Protein AF-A0A7J3D4X9-F1 (afdb_monomer)

Nearest PDB structures (foldseek):
  3zmr-assembly2_B  TM=7.593E-01  e=2.328E-03  Bacteroides ovatus
  2wim-assembly1_A  TM=5.965E-01  e=9.565E-03  Homo sapiens
  2wim-assembly2_B  TM=5.299E-01  e=3.539E-03  Homo sapiens
  2yd7-assembly2_B  TM=3.431E-01  e=5.379E-02  Homo sapiens
  5k6u-assembly1_A  TM=2.988E-01  e=4.845E-01  Mus musculus

Foldseek 3Di:
DDDDPVVCVVVVHDPVVVVVVLVVCCVPPQQWDDDPHDIDGDPAGALLVQLLVQLVVCLVDDLQVLQVLLQVLQLVFAWDDDPPPDTPAFPQDDSVQEAEDTPPRDPPPQNDLDLGAHEYEYSDADDDPVVVVCNQFHRPPPGGGQQSQHYKYWYFDNPQDVVVLSSLSSSLVSLVVCLVVLCVRDVDDVVSVRSNVVSVVVNVVSSVVSSQSSLQGRFKMWGWADDPNDIDIDIWGFHRDSGDNVRRQVRQCDPVVPRLADAADALVNLQVVCCVPVVDHLQPDDDKDFLLRSSSCQRRPSNHRRYDSVNSVVNLQNCLQLLSKWKQDPNDIWHWDADPVTTTRDDPDGDRRIIIHGLLVSLVVVLVVQVVVADWDDDPQKIKGKWKWWADPNDTDTSLQLVPDPPSSVSSSPTHIYIDMDIDNFFKEKDKVVLEEEEEQQDKDKIKIWIAGRPDFFFKKAKDWPAADKPPRIDGPGDMIMGTRTGDHDAAKDKIKMWIATPVGDIYIGIHIYHYHYQWDKDKALAQDPVCAQKWWFKKFFFALVLLLLVLVLCVVVVFWWWKQKKWKDQDPPDIDIDGTGTSNVSSVVSVVVVVVCVVVVGDDMGIGIMIGTPDTHRDHNVSSVSCRVSRNRIMIIIIDRDD

Mean predicted aligned error: 16.74 Å

Secondary structure (DSSP, 8-state):
----HHHHHHTT--HHHHHHHHHHHHHH-TTEEEETTEEEE-SSPPHHHHHHHHHHHHHHS-THHHHHHHHHHHHHTSSEE-TTS-EE--SS--SSSEEEEETTS-TT------SS-EEEEEE-SS--HHHHHHHHHB-GGG-B-SSTTSEEEEE--TT--HHHHHHHHHHHHHHHHHHHTHHHH--SHHHHHHHHHHHHHHHHHHHHHHHHHHHHH--EEEEEEEETTEEEEEEEE----SSHHHHHHHHHT-GGG--SB-S---HHHHHHHHHHHH---TTT-S--EEHHHHHHHHHH-TTSPB--HHHHHHHHHHHHHTTSEEEEETTEEESB--STT-SB---SS--TTPEEEEHHHHHHHHHHHHHHH-EEEEETTEEEEEEEEEEETTEEEEHHHHTTSTTHHHHHHHSEEEEEEEEESSEEEEEEESSEEEEETTPEEEEEEEEEEESS--SEEEEEESSSEEESSEEESSEEEEEEEEE--S-EEEEEEEEEEETTS-EEEEEEEEEEE-SEEEEEES---GGGTT-EEEEEEESSHHHHHHHHHHHHHTT--EEEEEEEEEETTTEEEEEEEEEHHHHHHHHHHHHHHHHHHT-S-EEEEE-EEEEEEEEP-HHHHHHHGGGTTTEEEEEEEE--

Sequence (644 aa):
MVYEPEAFAAEDLVPLDVKDTLAEMIGRLPHFTSESGRYWFTPYPSVIEYVERNAEGKLHEPRLELYKVITDYAKNILERKERKGIEERGEIFDERNTIVIGYGETLEITIDDEPHPQLVVLVKPEIGEEEVRDIILMRGREGRRTYRNTVVVICPHPQAEFKTLLGFAAKIKSAEEVMESLTEYYSDKDIRNLQEKKLKQYIQDITRLLNEQLLSALTRIAYPAREAGRDEVKWTMTSAASAIIPQVEAGLKNPATGPKLRTEISFRDLTDFLKMNQNWDLIEGTARHTLREILNTFSVVTSAPLTTRYAIEQAIREGLESLDIGIMMDGKLYWKQIGPENGTEIPPKIKDEAEILPYKMAAAELRDSVLKESGIVKVGKEVHEIWYEVEIAGKKVRVEDLVHQKDWEKILKTGIIHKNERIIATGFILALEPSFLIIKVGEKAKVKAIIKPIDSYDSPISMEVEKGTVTPDKGKAPFEMTWNLGTLEGVGEHTFRIKAVGEDGTESTSTLTIRVESLEEEIETEKLDLTHAGSKLSQIIPKNLISMQMATETLSKLNQEAKVPQLIIIFEENITFTCKDIDSKLVGYFAQKLREIEMAIGLKETKLECVVELRQPMTLDSSKITAFTPLSEKAAFKLRVMKK

Solvent-accessible surface area (backbone atoms only — not comparable to full-atom values): 34725 Å² total; per-residue (Å²): 137,79,92,54,70,70,63,29,63,76,69,77,51,54,80,64,54,56,54,52,49,53,55,48,38,52,76,70,37,68,34,40,45,72,59,97,92,42,74,49,78,48,97,58,81,36,67,63,58,58,19,52,55,46,16,57,55,49,72,74,45,86,54,58,64,34,33,48,49,52,34,54,53,52,67,70,36,38,54,37,81,49,98,81,80,58,64,61,69,45,93,75,50,50,83,86,43,43,48,78,46,36,46,90,58,69,81,80,68,68,68,75,80,44,80,54,59,32,40,35,39,43,48,47,81,90,79,55,70,67,61,54,45,42,65,36,43,29,42,72,92,82,39,70,39,71,30,26,32,16,38,33,38,38,25,48,37,96,83,45,64,61,68,59,53,43,52,38,32,25,38,44,54,28,42,53,56,48,60,77,45,41,68,81,79,35,87,50,66,69,61,35,55,52,45,51,53,53,49,53,51,48,45,52,53,47,50,52,52,39,52,54,51,48,40,59,24,49,24,33,35,39,35,46,25,58,53,98,92,40,85,44,74,44,77,45,65,36,62,64,57,91,20,53,42,58,23,50,54,55,32,33,42,34,68,92,78,58,44,43,42,40,71,73,49,51,37,65,57,52,38,54,49,37,32,75,75,69,69,42,43,52,51,86,39,93,61,73,45,33,45,43,59,58,55,47,44,36,15,40,36,25,71,44,45,42,64,46,72,64,24,55,52,49,13,51,48,50,29,25,66,70,47,38,20,17,39,41,43,98,92,42,82,31,29,68,42,77,31,92,84,47,60,53,40,78,70,96,71,86,53,55,81,23,30,40,25,8,26,61,56,37,38,50,54,52,49,54,52,51,58,70,65,34,46,80,45,77,57,91,77,33,36,34,42,32,45,47,32,35,37,48,98,91,43,77,39,45,55,86,52,38,73,78,43,85,66,33,47,58,49,61,69,73,26,42,34,38,81,45,78,45,82,44,72,72,41,56,47,54,46,55,57,62,44,54,46,83,42,49,60,69,41,71,46,69,36,40,35,39,36,42,44,45,84,91,36,80,58,51,32,36,60,48,59,79,66,59,51,55,49,63,44,60,50,49,52,66,46,72,28,42,40,36,54,45,62,50,79,69,70,44,81,45,78,46,51,40,36,40,40,30,80,88,72,47,75,25,70,42,62,39,40,36,39,28,39,66,63,55,42,82,46,78,40,42,64,67,51,80,91,51,52,73,21,25,41,40,36,40,34,31,64,33,54,67,37,38,28,51,51,31,52,43,33,54,76,69,73,50,64,34,34,22,65,43,40,40,37,32,45,65,94,82,46,78,51,76,50,65,70,38,50,32,68,60,50,25,52,49,31,49,54,51,48,56,48,41,65,74,73,63,67,90,47,73,49,49,51,47,46,43,35,40,78,60,63,42,71,29,42,74,66,57,34,59,64,48,42,87,40,42,79,37,25,39,36,33,30,38,34,72,63,129

pLDDT: mean 86.88, std 9.23, range [48.19, 98.19]

Structure (mmCIF, N/CA/C/O backbone):
data_AF-A0A7J3D4X9-F1
#
_entry.id   AF-A0A7J3D4X9-F1
#
loop_
_atom_site.group_PDB
_atom_site.id
_atom_site.type_symbol
_atom_site.label_atom_id
_atom_site.label_alt_id
_atom_site.label_comp_id
_atom_site.label_asym_id
_atom_site.label_entity_id
_atom_site.label_seq_id
_atom_site.pdbx_PDB_ins_code
_atom_site.Cartn_x
_atom_site.Cartn_y
_atom_site.Cartn_z
_atom_site.occupancy
_atom_site.B_iso_or_equiv
_atom_site.auth_seq_id
_atom_site.auth_comp_id
_atom_site.auth_asym_id
_atom_site.auth_atom_id
_atom_site.pdbx_PDB_model_num
ATOM 1 N N . MET A 1 1 ? -49.498 28.031 45.312 1.00 54.00 1 MET A N 1
ATOM 2 C CA . MET A 1 1 ? -48.648 29.105 45.862 1.00 54.00 1 MET A CA 1
ATOM 3 C C . MET A 1 1 ? -49.089 30.415 45.248 1.00 54.00 1 MET A C 1
ATOM 5 O O . MET A 1 1 ? -49.306 30.447 44.042 1.00 54.00 1 MET A O 1
ATOM 9 N N . VAL A 1 2 ? -49.280 31.444 46.067 1.00 54.84 2 VAL A N 1
ATOM 10 C CA . VAL A 1 2 ? -49.484 32.824 45.611 1.00 54.84 2 VAL A CA 1
ATOM 11 C C . VAL A 1 2 ? -48.126 33.513 45.735 1.00 54.84 2 VAL A C 1
ATOM 13 O O . VAL A 1 2 ? -47.439 33.295 46.728 1.00 54.84 2 VAL A O 1
ATOM 16 N N . TYR A 1 3 ? -47.697 34.248 44.708 1.00 66.12 3 TYR A N 1
ATOM 17 C CA . TYR A 1 3 ? -46.450 35.013 44.761 1.00 66.12 3 TYR A CA 1
ATOM 18 C C . TYR A 1 3 ? -46.623 36.184 45.733 1.00 66.12 3 TYR A C 1
ATOM 20 O O . TYR A 1 3 ? -47.504 37.018 45.522 1.00 66.12 3 TYR A O 1
ATOM 28 N N . GLU A 1 4 ? -45.796 36.229 46.777 1.00 79.25 4 GLU A N 1
ATOM 29 C CA . GLU A 1 4 ? -45.767 37.308 47.768 1.00 79.25 4 GLU A CA 1
ATOM 30 C C . GLU A 1 4 ? -44.469 38.117 47.598 1.00 79.25 4 GLU A C 1
ATOM 32 O O . GLU A 1 4 ? -43.407 37.678 48.044 1.00 79.25 4 GLU A O 1
ATOM 37 N N . PRO A 1 5 ? -44.525 39.291 46.937 1.00 75.94 5 PRO A N 1
ATOM 38 C CA . PRO A 1 5 ? -43.333 40.051 46.550 1.00 75.94 5 PRO A CA 1
ATOM 39 C C . PRO A 1 5 ? -42.458 40.477 47.734 1.00 75.94 5 PRO A C 1
ATOM 41 O O . PRO A 1 5 ? -41.239 40.543 47.612 1.00 75.94 5 PRO A O 1
ATOM 44 N N . GLU A 1 6 ? -43.080 40.768 48.876 1.00 79.06 6 GLU A N 1
ATOM 45 C CA . GLU A 1 6 ? -42.397 41.256 50.078 1.00 79.06 6 GLU A CA 1
ATOM 46 C C . GLU A 1 6 ? -41.548 40.160 50.737 1.00 79.06 6 GLU A C 1
ATOM 48 O O . GLU A 1 6 ? -40.439 40.436 51.187 1.00 79.06 6 GLU A O 1
ATOM 53 N N . ALA A 1 7 ? -42.022 38.909 50.721 1.00 77.81 7 ALA A N 1
ATOM 54 C CA . ALA A 1 7 ? -41.278 37.759 51.234 1.00 77.81 7 ALA A CA 1
ATOM 55 C C . ALA A 1 7 ? -40.102 37.382 50.319 1.00 77.81 7 ALA A C 1
ATOM 57 O O . ALA A 1 7 ? -39.016 37.077 50.798 1.00 77.81 7 ALA A O 1
ATOM 58 N N . PHE A 1 8 ? -40.298 37.459 48.999 1.00 83.94 8 PHE A N 1
ATOM 59 C CA . PHE A 1 8 ? -39.244 37.185 48.016 1.00 83.94 8 PHE A CA 1
ATOM 60 C C . PHE A 1 8 ? -38.123 38.225 48.082 1.00 83.94 8 PHE A C 1
ATOM 62 O O . PHE A 1 8 ? -36.952 37.864 48.068 1.00 83.94 8 PHE A O 1
ATOM 69 N N . ALA A 1 9 ? -38.472 39.506 48.231 1.00 79.19 9 ALA A N 1
ATOM 70 C CA . ALA A 1 9 ? -37.492 40.581 48.364 1.00 79.19 9 ALA A CA 1
ATOM 71 C C . ALA A 1 9 ? -36.699 40.524 49.684 1.00 79.19 9 ALA A C 1
ATOM 73 O O . ALA A 1 9 ? -35.540 40.928 49.708 1.00 79.19 9 ALA A O 1
ATOM 74 N N . ALA A 1 10 ? -37.305 40.040 50.775 1.00 85.69 10 ALA A N 1
ATOM 75 C CA . ALA A 1 10 ? -36.630 39.902 52.067 1.00 85.69 10 ALA A CA 1
ATOM 76 C C . ALA A 1 10 ? -35.572 38.782 52.083 1.00 85.69 10 ALA A C 1
ATOM 78 O O . ALA A 1 10 ? -34.590 38.890 52.813 1.00 85.69 10 ALA A O 1
ATOM 79 N N . GLU A 1 11 ? -35.769 37.742 51.270 1.00 82.12 11 GLU A N 1
ATOM 80 C CA . GLU A 1 11 ? -34.908 36.552 51.187 1.00 82.12 11 GLU A CA 1
ATOM 81 C C . GLU A 1 11 ? -34.036 36.528 49.911 1.00 82.12 11 GLU A C 1
ATOM 83 O O . GLU A 1 11 ? -33.392 35.523 49.626 1.00 82.12 11 GLU A O 1
ATOM 88 N N . ASP A 1 12 ? -34.014 37.623 49.138 1.00 84.00 12 ASP A N 1
ATOM 89 C CA . ASP A 1 12 ? -33.293 37.754 47.855 1.00 84.00 12 ASP A CA 1
ATOM 90 C C . ASP A 1 12 ? -33.643 36.654 46.826 1.00 84.00 12 ASP A C 1
ATOM 92 O O . ASP A 1 12 ? -32.801 36.178 46.068 1.00 84.00 12 ASP A O 1
ATOM 96 N N . LEU A 1 13 ? -34.914 36.234 46.808 1.00 81.00 13 LEU A N 1
ATOM 97 C CA . LEU A 1 13 ? -35.440 35.197 45.918 1.00 81.00 13 LEU A CA 1
ATOM 98 C C . LEU A 1 13 ? -36.122 35.811 44.690 1.00 81.00 13 LEU A C 1
ATOM 100 O O . LEU A 1 13 ? -36.861 36.795 44.776 1.00 81.00 13 LEU A O 1
ATOM 104 N N . VAL A 1 14 ? -35.964 35.170 43.534 1.00 83.75 14 VAL A N 1
ATOM 105 C CA . VAL A 1 14 ? -36.648 35.502 42.281 1.00 83.75 14 VAL A CA 1
ATOM 106 C C . VAL A 1 14 ? -37.709 34.453 41.924 1.00 83.75 14 VAL A C 1
ATOM 108 O O . VAL A 1 14 ? -37.609 33.289 42.307 1.00 83.75 14 VAL A O 1
ATOM 111 N N . PRO A 1 15 ? -38.739 34.798 41.125 1.00 79.44 15 PRO A N 1
ATOM 112 C CA . PRO A 1 15 ? -39.741 33.824 40.676 1.00 79.44 15 PRO A CA 1
ATOM 113 C C . PRO A 1 15 ? -39.164 32.589 39.959 1.00 79.44 15 PRO A C 1
ATOM 115 O O . PRO A 1 15 ? -39.810 31.540 39.936 1.00 79.44 15 PRO A O 1
ATOM 118 N N . LEU A 1 16 ? -37.966 32.705 39.370 1.00 83.06 16 LEU A N 1
ATOM 119 C CA . LEU A 1 16 ? -37.256 31.583 38.754 1.00 83.06 16 LEU A CA 1
ATOM 120 C C . LEU A 1 16 ? -36.856 30.524 39.796 1.00 83.06 16 LEU A C 1
ATOM 122 O O . LEU A 1 16 ? -37.010 29.337 39.522 1.00 83.06 16 LEU A O 1
ATOM 126 N N . ASP A 1 17 ? -36.497 30.938 41.013 1.00 80.38 17 ASP A N 1
ATOM 127 C CA . ASP A 1 17 ? -36.097 30.033 42.094 1.00 80.38 17 ASP A CA 1
ATOM 128 C C . ASP A 1 17 ? -37.246 29.112 42.513 1.00 80.38 17 ASP A C 1
ATOM 130 O O . ASP A 1 17 ? -37.020 27.959 42.866 1.00 80.38 17 ASP A O 1
ATOM 134 N N . VAL A 1 18 ? -38.504 29.562 42.405 1.00 79.31 18 VAL A N 1
ATOM 135 C CA . VAL A 1 18 ? -39.684 28.706 42.644 1.00 79.31 18 VAL A CA 1
ATOM 136 C C . VAL A 1 18 ? -39.751 27.588 41.622 1.00 79.31 18 VAL A C 1
ATOM 138 O O . VAL A 1 18 ? -40.051 26.447 41.963 1.00 79.31 18 VAL A O 1
ATOM 141 N N . LYS A 1 19 ? -39.498 27.911 40.354 1.00 77.75 19 LYS A N 1
ATOM 142 C CA . LYS A 1 19 ? -39.539 26.938 39.266 1.00 77.75 19 LYS A CA 1
ATOM 143 C C . LYS A 1 19 ? -38.415 25.917 39.420 1.00 77.75 19 LYS A C 1
ATOM 145 O O . LYS A 1 19 ? -38.678 24.723 39.282 1.00 77.75 19 LYS A O 1
ATOM 150 N N . ASP A 1 20 ? -37.215 26.380 39.747 1.00 80.00 20 ASP A N 1
ATOM 151 C CA . ASP A 1 20 ? -36.046 25.524 39.938 1.00 80.00 20 ASP A CA 1
ATOM 152 C C . ASP A 1 20 ? -36.206 24.647 41.188 1.00 80.00 20 ASP A C 1
ATOM 154 O O . ASP A 1 20 ? -36.013 23.434 41.116 1.00 80.00 20 ASP A O 1
ATOM 158 N N . THR A 1 21 ? -36.714 25.209 42.290 1.00 81.44 21 THR A N 1
ATOM 159 C CA . THR A 1 21 ? -37.038 24.462 43.516 1.00 81.44 21 THR A CA 1
ATOM 160 C C . THR A 1 21 ? -38.127 23.419 43.268 1.00 81.44 21 THR A C 1
ATOM 162 O O . THR A 1 21 ? -37.995 22.278 43.698 1.00 81.44 21 THR A O 1
ATOM 165 N N . LEU A 1 22 ? -39.207 23.758 42.554 1.00 79.44 22 LEU A N 1
ATOM 166 C CA . LEU A 1 22 ? -40.267 22.796 42.226 1.00 79.44 22 LEU A CA 1
ATOM 167 C C . LEU A 1 22 ? -39.752 21.665 41.323 1.00 79.44 22 LEU A C 1
ATOM 169 O O . LEU A 1 22 ? -40.139 20.511 41.518 1.00 79.44 22 LEU A O 1
ATOM 173 N N . ALA A 1 23 ? -38.868 21.974 40.371 1.00 74.06 23 ALA A N 1
ATOM 174 C CA . ALA A 1 23 ? -38.204 20.973 39.540 1.00 74.06 23 ALA A CA 1
ATOM 175 C C . ALA A 1 23 ? -37.286 20.062 40.373 1.00 74.06 23 ALA A C 1
ATOM 177 O O . ALA A 1 23 ? -37.311 18.841 40.211 1.00 74.06 23 ALA A O 1
ATOM 178 N N . GLU A 1 24 ? -36.534 20.634 41.314 1.00 74.12 24 GLU A N 1
ATOM 179 C CA . GLU A 1 24 ? -35.689 19.887 42.243 1.00 74.12 24 GLU A CA 1
ATOM 180 C C . GLU A 1 24 ? -36.520 18.990 43.175 1.00 74.12 24 GLU A C 1
ATOM 182 O O . GLU A 1 24 ? -36.203 17.812 43.356 1.00 74.12 24 GLU A O 1
ATOM 187 N N . MET A 1 25 ? -37.628 19.506 43.714 1.00 75.56 25 MET A N 1
ATOM 188 C CA . MET A 1 25 ? -38.546 18.771 44.586 1.00 75.56 25 MET A CA 1
ATOM 189 C C . MET A 1 25 ? -39.168 17.561 43.881 1.00 75.56 25 MET A C 1
ATOM 191 O O . MET A 1 25 ? -39.282 16.511 44.507 1.00 75.56 25 MET A O 1
ATOM 195 N N . ILE A 1 26 ? -39.528 17.659 42.593 1.00 70.25 26 ILE A N 1
ATOM 196 C CA . ILE A 1 26 ? -40.021 16.506 41.808 1.00 70.25 26 ILE A CA 1
ATOM 197 C C . ILE A 1 26 ? -38.964 15.391 41.738 1.00 70.25 26 ILE A C 1
ATOM 199 O O . ILE A 1 26 ? -39.306 14.206 41.749 1.00 70.25 26 ILE A O 1
ATOM 203 N N . GLY A 1 27 ? -37.684 15.763 41.661 1.00 58.69 27 GLY A N 1
ATOM 204 C CA . GLY A 1 27 ? -36.570 14.818 41.610 1.00 58.69 27 GLY A CA 1
ATOM 205 C C . GLY A 1 27 ? -36.171 14.245 42.973 1.00 58.69 27 GLY A C 1
ATOM 206 O O . GLY A 1 27 ? -35.731 13.099 43.035 1.00 58.69 27 GLY A O 1
ATOM 207 N N . ARG A 1 28 ? -36.313 15.019 44.060 1.00 63.84 28 ARG A N 1
ATOM 208 C CA . ARG A 1 28 ? -35.771 14.674 45.390 1.00 63.84 28 ARG A CA 1
ATOM 209 C C . ARG A 1 28 ? -36.800 14.202 46.417 1.00 63.84 28 ARG A C 1
ATOM 211 O O . ARG A 1 28 ? -36.421 13.480 47.334 1.00 63.84 28 ARG A O 1
ATOM 218 N N . LEU A 1 29 ? -38.070 14.600 46.313 1.00 64.12 29 LEU A N 1
ATOM 219 C CA . LEU A 1 29 ? -39.090 14.261 47.310 1.00 64.12 29 LEU A CA 1
ATOM 220 C C . LEU A 1 29 ? -39.919 13.040 46.865 1.00 64.12 29 LEU A C 1
ATOM 222 O O . LEU A 1 29 ? -40.660 13.139 45.886 1.00 64.12 29 LEU A O 1
ATOM 226 N N . PRO A 1 30 ? -39.886 11.910 47.601 1.00 53.97 30 PRO A N 1
ATOM 227 C CA . PRO A 1 30 ? -40.486 10.643 47.158 1.00 53.97 30 PRO A CA 1
ATOM 228 C C . PRO A 1 30 ? -42.003 10.666 46.947 1.00 53.97 30 PRO A C 1
ATOM 230 O O . PRO A 1 30 ? -42.556 9.854 46.211 1.00 53.97 30 PRO A O 1
ATOM 233 N N . HIS A 1 31 ? -42.681 11.633 47.553 1.00 68.81 31 HIS A N 1
ATOM 234 C CA . HIS A 1 31 ? -44.132 11.761 47.510 1.00 68.81 31 HIS A CA 1
ATOM 235 C C . HIS A 1 31 ? -44.597 12.994 46.745 1.00 68.81 31 HIS A C 1
ATOM 237 O O . HIS A 1 31 ? -45.797 13.180 46.596 1.00 68.81 31 HIS A O 1
ATOM 243 N N . PHE A 1 32 ? -43.685 13.839 46.266 1.00 73.75 32 PHE A N 1
ATOM 244 C CA . PHE A 1 32 ? -44.046 15.047 45.540 1.00 73.75 32 PHE A CA 1
ATOM 245 C C . PHE A 1 32 ? -44.171 14.738 44.051 1.00 73.75 32 PHE A C 1
ATOM 247 O O . PHE A 1 32 ? -43.260 14.189 43.434 1.00 73.75 32 PHE A O 1
ATOM 254 N N . THR A 1 33 ? -45.314 15.069 43.465 1.00 67.31 33 THR A N 1
ATOM 255 C CA . THR A 1 33 ? -45.567 14.842 42.043 1.00 67.31 33 THR A CA 1
ATOM 256 C C . THR A 1 33 ? -46.218 16.054 41.400 1.00 67.31 33 THR A C 1
ATOM 258 O O . THR A 1 33 ? -46.758 16.921 42.091 1.00 67.31 33 THR A O 1
ATOM 261 N N . SER A 1 34 ? -46.156 16.115 40.071 1.00 73.62 34 SER A N 1
ATOM 262 C CA . SER A 1 34 ? -46.749 17.193 39.293 1.00 73.62 34 SER A CA 1
ATOM 263 C C . SER A 1 34 ? -47.424 16.696 38.022 1.00 73.62 34 SER A C 1
ATOM 265 O O . SER A 1 34 ? -46.863 15.862 37.312 1.00 73.62 34 SER A O 1
ATOM 267 N N . GLU A 1 35 ? -48.559 17.291 37.671 1.00 62.41 35 GLU A N 1
ATOM 268 C CA . GLU A 1 35 ? -49.214 17.108 36.376 1.00 62.41 35 GLU A CA 1
ATOM 269 C C . GLU A 1 35 ? -49.944 18.391 35.973 1.00 62.41 35 GLU A C 1
ATOM 271 O O . GLU A 1 35 ? -50.610 19.025 36.794 1.00 62.41 35 GLU A O 1
ATOM 276 N N . SER A 1 36 ? -49.834 18.791 34.702 1.00 65.56 36 SER A N 1
ATOM 277 C CA . SER A 1 36 ? -50.546 19.957 34.146 1.00 65.56 36 SER A CA 1
ATOM 278 C C . SER A 1 36 ? -50.378 21.253 34.965 1.00 65.56 36 SER A C 1
ATOM 280 O O . SER A 1 36 ? -51.320 22.027 35.129 1.00 65.56 36 SER A O 1
ATOM 282 N N . GLY A 1 37 ? -49.182 21.478 35.522 1.00 68.25 37 GLY A N 1
ATOM 283 C CA . GLY A 1 37 ? -48.871 22.654 36.345 1.00 68.25 37 GLY A CA 1
ATOM 284 C C . GLY A 1 37 ? -49.419 22.612 37.778 1.00 68.25 37 GLY A C 1
ATOM 285 O O . GLY A 1 37 ? -49.327 23.611 38.491 1.00 68.25 37 GLY A O 1
ATOM 286 N N . ARG A 1 38 ? -49.982 21.482 38.219 1.00 67.00 38 ARG A N 1
ATOM 287 C CA . ARG A 1 38 ? -50.400 21.244 39.608 1.00 67.00 38 ARG A CA 1
ATOM 288 C C . ARG A 1 38 ? -49.408 20.325 40.296 1.00 67.00 38 ARG A C 1
ATOM 290 O O . ARG A 1 38 ? -48.907 19.403 39.668 1.00 67.00 38 ARG A O 1
ATOM 297 N N . TYR A 1 39 ? -49.181 20.569 41.581 1.00 73.81 39 TYR A N 1
ATOM 298 C CA . TYR A 1 39 ? -48.246 19.822 42.415 1.00 73.81 39 TYR A CA 1
ATOM 299 C C . TYR A 1 39 ? -48.977 19.285 43.642 1.00 73.81 39 TYR A C 1
ATOM 301 O O . TYR A 1 39 ? -49.780 20.010 44.234 1.00 73.81 39 TYR A O 1
ATOM 309 N N . TRP A 1 40 ? -48.720 18.039 44.026 1.00 72.31 40 TRP A N 1
ATOM 310 C CA . TRP A 1 40 ? -49.325 17.441 45.215 1.00 72.31 40 TRP A CA 1
ATOM 311 C C . TRP A 1 40 ? -48.429 16.383 45.848 1.00 72.31 40 TRP A C 1
ATOM 313 O O . TRP A 1 40 ? -47.517 15.851 45.216 1.00 72.31 40 TRP A O 1
ATOM 323 N N . PHE A 1 41 ? -48.718 16.085 47.115 1.00 71.62 41 PHE A N 1
ATOM 324 C CA . PHE A 1 41 ? -48.118 14.971 47.834 1.00 71.62 41 PHE A CA 1
ATOM 325 C C . PHE A 1 41 ? -49.015 13.733 47.728 1.00 71.62 41 PHE A C 1
ATOM 327 O O . PHE A 1 41 ? -50.217 13.814 47.978 1.00 71.62 41 PHE A O 1
ATOM 334 N N . THR A 1 42 ? -48.443 12.593 47.344 1.00 64.38 42 THR A N 1
ATOM 335 C CA . THR A 1 42 ? -49.126 11.295 47.291 1.00 64.38 42 THR A CA 1
ATOM 336 C C . THR A 1 42 ? -48.762 10.442 48.513 1.00 64.38 42 THR A C 1
ATOM 338 O O . THR A 1 42 ? -47.585 10.355 48.848 1.00 64.38 42 THR A O 1
ATOM 341 N N . PRO A 1 43 ? -49.726 9.763 49.166 1.00 62.66 43 PRO A N 1
ATOM 342 C CA . PRO A 1 43 ? -49.433 8.836 50.262 1.00 62.66 43 PRO A CA 1
ATOM 343 C C . PRO A 1 43 ? -48.775 7.531 49.784 1.00 62.66 43 PRO A C 1
ATOM 345 O O . PRO A 1 43 ? -48.334 6.726 50.600 1.00 62.66 43 PRO A O 1
ATOM 348 N N . TYR A 1 44 ? -48.731 7.296 48.470 1.00 65.25 44 TYR A N 1
ATOM 349 C CA . TYR A 1 44 ? -48.128 6.106 47.884 1.00 65.25 44 TYR A CA 1
ATOM 350 C C . TYR A 1 44 ? -46.608 6.284 47.709 1.00 65.25 44 TYR A C 1
ATOM 352 O O . TYR A 1 44 ? -46.188 7.359 47.263 1.00 65.25 44 TYR A O 1
ATOM 360 N N . PRO A 1 45 ? -45.790 5.255 48.015 1.00 67.12 45 PRO A N 1
ATOM 361 C CA . PRO A 1 45 ? -44.355 5.253 47.729 1.00 67.12 45 PRO A CA 1
ATOM 362 C C . PRO A 1 45 ? -44.076 5.470 46.243 1.00 67.12 45 PRO A C 1
ATOM 364 O O . PRO A 1 45 ? -44.867 5.061 45.381 1.00 67.12 45 PRO A O 1
ATOM 367 N N . SER A 1 46 ? -42.955 6.122 45.936 1.00 75.69 46 SER A N 1
ATOM 368 C CA . SER A 1 46 ? -42.536 6.338 44.548 1.00 75.69 46 SER A CA 1
ATOM 369 C C . SER A 1 46 ? -42.223 4.992 43.901 1.00 75.69 46 SER A C 1
ATOM 371 O O . SER A 1 46 ? -41.552 4.162 44.513 1.00 75.69 46 SER A O 1
ATOM 373 N N . VAL A 1 47 ? -42.610 4.789 42.635 1.00 82.06 47 VAL A N 1
ATOM 374 C CA . VAL A 1 47 ? -42.263 3.553 41.907 1.00 82.06 47 VAL A CA 1
ATOM 375 C C . VAL A 1 47 ? -40.748 3.315 41.883 1.00 82.06 47 VAL A C 1
ATOM 377 O O . VAL A 1 47 ? -40.288 2.181 41.943 1.00 82.06 47 VAL A O 1
ATOM 380 N N . ILE A 1 48 ? -39.968 4.401 41.902 1.00 84.88 48 ILE A N 1
ATOM 381 C CA . ILE A 1 48 ? -38.502 4.376 41.937 1.00 84.88 48 ILE A CA 1
ATOM 382 C C . ILE A 1 48 ? -37.971 3.786 43.253 1.00 84.88 48 ILE A C 1
ATOM 384 O O . ILE A 1 48 ? -36.971 3.081 43.229 1.00 84.88 48 ILE A O 1
ATOM 388 N N . GLU A 1 49 ? -38.629 4.004 44.396 1.00 81.88 49 GLU A N 1
ATOM 389 C CA . GLU A 1 49 ? -38.171 3.430 45.674 1.00 81.88 49 GLU A CA 1
ATOM 390 C C . GLU A 1 49 ? -38.273 1.901 45.671 1.00 81.88 49 GLU A C 1
ATOM 392 O O . GLU A 1 49 ? -37.380 1.219 46.175 1.00 81.88 49 GLU A O 1
ATOM 397 N N . TYR A 1 50 ? -39.325 1.352 45.052 1.00 85.62 50 TYR A N 1
ATOM 398 C CA . TYR A 1 50 ? -39.446 -0.093 44.854 1.00 85.62 50 TYR A CA 1
ATOM 399 C C . TYR A 1 50 ? -38.329 -0.629 43.953 1.00 85.62 50 TYR A C 1
ATOM 401 O O . TYR A 1 50 ? -37.742 -1.664 44.267 1.00 85.62 50 TYR A O 1
ATOM 409 N N . VAL A 1 51 ? -37.992 0.096 42.882 1.00 89.94 51 VAL A N 1
ATOM 410 C CA . VAL A 1 51 ? -36.889 -0.262 41.978 1.00 89.94 51 VAL A CA 1
ATOM 411 C C . VAL A 1 51 ? -35.546 -0.263 42.699 1.00 89.94 51 VAL A C 1
ATOM 413 O O . VAL A 1 51 ? -34.823 -1.250 42.604 1.00 89.94 51 VAL A O 1
ATOM 416 N N . GLU A 1 52 ? -35.214 0.804 43.428 1.00 88.25 52 GLU A N 1
ATOM 417 C CA . GLU A 1 52 ? -33.933 0.935 44.136 1.00 88.25 52 GLU A CA 1
ATOM 418 C C . GLU A 1 52 ? -33.773 -0.167 45.193 1.00 88.25 52 GLU A C 1
ATOM 420 O O . GLU A 1 52 ? -32.733 -0.823 45.250 1.00 88.25 52 GLU A O 1
ATOM 425 N N . ARG A 1 53 ? -34.832 -0.461 45.960 1.00 87.19 53 ARG A N 1
ATOM 426 C CA . ARG A 1 53 ? -34.817 -1.548 46.950 1.00 87.19 53 ARG A CA 1
ATOM 427 C C . ARG A 1 53 ? -34.637 -2.922 46.301 1.00 87.19 53 ARG A C 1
ATOM 429 O O . ARG A 1 53 ? -33.861 -3.740 46.791 1.00 87.19 53 ARG A O 1
ATOM 436 N N . ASN A 1 54 ? -35.343 -3.188 45.201 1.00 88.31 54 ASN A N 1
ATOM 437 C CA . ASN A 1 54 ? -35.201 -4.448 44.469 1.00 88.31 54 ASN A CA 1
ATOM 438 C C . ASN A 1 54 ? -33.797 -4.569 43.846 1.00 88.31 54 ASN A C 1
ATOM 440 O O . ASN A 1 54 ? -33.198 -5.643 43.871 1.00 88.31 54 ASN A O 1
ATOM 444 N N . ALA A 1 55 ? -33.247 -3.470 43.320 1.00 90.62 55 ALA A N 1
ATOM 445 C CA . ALA A 1 55 ? -31.907 -3.421 42.740 1.00 90.62 55 ALA A CA 1
ATOM 446 C C . ALA A 1 55 ? -30.814 -3.697 43.780 1.00 90.62 55 ALA A C 1
ATOM 448 O O . ALA A 1 55 ? -29.891 -4.461 43.498 1.00 90.62 55 ALA A O 1
ATOM 449 N N . GLU A 1 56 ? -30.935 -3.139 44.988 1.00 89.88 56 GLU A N 1
ATOM 450 C CA . GLU A 1 56 ? -30.020 -3.432 46.095 1.00 89.88 56 GLU A CA 1
ATOM 451 C C . GLU A 1 56 ? -30.033 -4.928 46.442 1.00 89.88 56 GLU A C 1
ATOM 453 O O . GLU A 1 56 ? -28.972 -5.548 46.529 1.00 89.88 56 GLU A O 1
ATOM 458 N N . GLY A 1 57 ? -31.220 -5.544 46.509 1.00 87.12 57 GLY A N 1
ATOM 459 C CA . GLY A 1 57 ? -31.369 -6.992 46.689 1.00 87.12 57 GLY A CA 1
ATOM 460 C C . GLY A 1 57 ? -30.623 -7.815 45.630 1.00 87.12 57 GLY A C 1
ATOM 461 O O . GLY A 1 57 ? -29.838 -8.699 45.977 1.00 87.12 57 GLY A O 1
ATOM 462 N N . LYS A 1 58 ? -30.772 -7.472 44.342 1.00 88.69 58 LYS A N 1
ATOM 463 C CA . LYS A 1 58 ? -30.106 -8.179 43.227 1.00 88.69 58 LYS A CA 1
ATOM 464 C C . LYS A 1 58 ? -28.577 -8.106 43.271 1.00 88.69 58 LYS A C 1
ATOM 466 O O . LYS A 1 58 ? -27.904 -8.991 42.749 1.00 88.69 58 LYS A O 1
ATOM 471 N N . LEU A 1 59 ? -27.996 -7.083 43.899 1.00 87.50 59 LEU A N 1
ATOM 472 C CA . LEU A 1 59 ? -26.539 -6.974 44.049 1.00 87.50 59 LEU A CA 1
ATOM 473 C C . LEU A 1 59 ? -25.962 -7.957 45.084 1.00 87.50 59 LEU A C 1
ATOM 475 O O . LEU A 1 59 ? -24.744 -8.204 45.074 1.00 87.50 59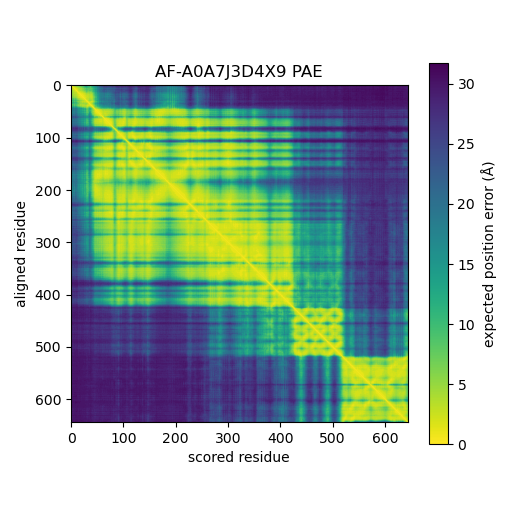 LEU A O 1
ATOM 479 N N . HIS A 1 60 ? -26.812 -8.515 45.952 1.00 81.44 60 HIS A N 1
ATOM 480 C CA . HIS A 1 60 ? -26.466 -9.544 46.936 1.00 81.44 60 HIS A CA 1
ATOM 481 C C . HIS A 1 60 ? -26.671 -10.981 46.419 1.00 81.44 60 HIS A C 1
ATOM 483 O O . HIS A 1 60 ? -26.132 -11.918 47.007 1.00 81.44 60 HIS A O 1
ATOM 489 N N . GLU A 1 61 ? -27.394 -11.154 45.312 1.00 79.69 61 GLU A N 1
ATOM 490 C CA . GLU A 1 61 ? -27.629 -12.433 44.630 1.00 79.69 61 GLU A CA 1
ATOM 491 C C . GLU A 1 61 ? -26.489 -12.800 43.648 1.00 79.69 61 GLU A C 1
ATOM 493 O O . GLU A 1 61 ? -25.595 -11.982 43.386 1.00 79.69 61 GLU A O 1
ATOM 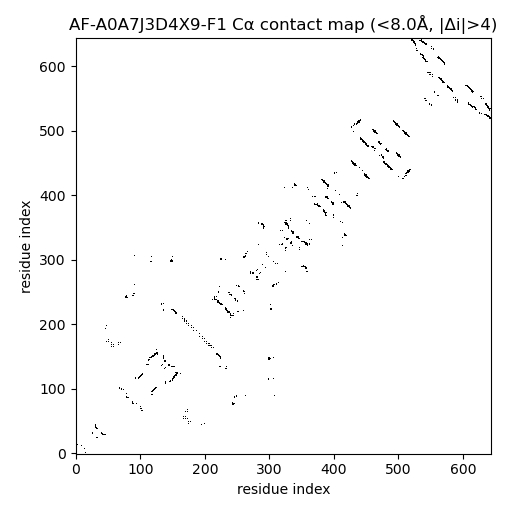498 N N . PRO A 1 62 ? -26.467 -14.029 43.084 1.00 77.38 62 PRO A N 1
ATOM 499 C CA . PRO A 1 62 ? -25.534 -14.389 42.018 1.00 77.38 62 PRO A CA 1
ATOM 500 C C . PRO A 1 62 ? -25.613 -13.420 40.827 1.00 77.38 62 PRO A C 1
ATOM 502 O O . PRO A 1 62 ? -26.591 -13.374 40.087 1.00 77.38 62 PRO A O 1
ATOM 505 N N . ARG A 1 63 ? -24.536 -12.662 40.600 1.00 84.06 63 ARG A N 1
ATOM 506 C CA . ARG A 1 63 ? -24.515 -11.515 39.671 1.00 84.06 63 ARG A CA 1
ATOM 507 C C . ARG A 1 63 ? -24.411 -11.875 38.188 1.00 84.06 63 ARG A C 1
ATOM 509 O O . ARG A 1 63 ? -24.350 -10.971 37.360 1.00 84.06 63 ARG A O 1
ATOM 516 N N . LEU A 1 64 ? -24.372 -13.165 37.841 1.00 85.25 64 LEU A N 1
ATOM 517 C CA . LEU A 1 64 ? -24.196 -13.641 36.461 1.00 85.25 64 LEU A CA 1
ATOM 518 C C . LEU A 1 64 ? -25.224 -13.014 35.510 1.00 85.25 64 LEU A C 1
ATOM 520 O O . LEU A 1 64 ? -24.911 -12.644 34.385 1.00 85.25 64 LEU A O 1
ATOM 524 N N . GLU A 1 65 ? -26.454 -12.856 35.983 1.00 88.25 65 GLU A N 1
ATOM 525 C CA . GLU A 1 65 ? -27.528 -12.278 35.191 1.00 88.25 65 GLU A CA 1
ATOM 526 C C . GLU A 1 65 ? -27.329 -10.783 34.913 1.00 88.25 65 GLU A C 1
ATOM 528 O O . GLU A 1 65 ? -27.597 -10.318 33.810 1.00 88.25 65 GLU A O 1
ATOM 533 N N . LEU A 1 66 ? -26.774 -10.041 35.874 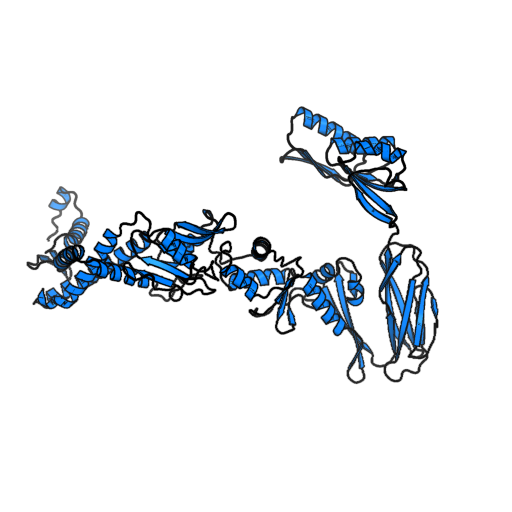1.00 91.25 66 LEU A N 1
ATOM 534 C CA . LEU A 1 66 ? -26.436 -8.629 35.691 1.00 91.25 66 LEU A CA 1
ATOM 535 C C . LEU A 1 66 ? -25.309 -8.459 34.666 1.00 91.25 66 LEU A C 1
ATOM 537 O O . LEU A 1 66 ? -25.337 -7.526 33.871 1.00 91.25 66 LEU A O 1
ATOM 541 N N . TYR A 1 67 ? -24.344 -9.383 34.634 1.00 91.19 67 TYR A N 1
ATOM 542 C CA . TYR A 1 67 ? -23.313 -9.396 33.594 1.00 91.19 67 TYR A CA 1
ATOM 543 C C . TYR A 1 67 ? -23.887 -9.643 32.198 1.00 91.19 67 TYR A C 1
ATOM 545 O O . TYR A 1 67 ? -23.439 -9.000 31.248 1.00 91.19 67 TYR A O 1
ATOM 553 N N . LYS A 1 68 ? -24.898 -10.513 32.066 1.00 91.25 68 LYS A N 1
ATOM 554 C CA . LYS A 1 68 ? -25.602 -10.712 30.788 1.00 91.25 68 LYS A CA 1
ATOM 555 C C . LYS A 1 68 ? -26.268 -9.427 30.314 1.00 91.25 68 LYS A C 1
ATOM 557 O O . LYS A 1 68 ? -26.054 -9.039 29.174 1.00 91.25 68 LYS A O 1
ATOM 562 N N . VAL A 1 69 ? -26.950 -8.711 31.214 1.00 92.56 69 VAL A N 1
ATOM 563 C CA . VAL A 1 69 ? -27.540 -7.399 30.904 1.00 92.56 69 VAL A CA 1
ATOM 564 C C . VAL A 1 69 ? -26.472 -6.441 30.365 1.00 92.56 69 VAL A C 1
ATOM 566 O O . VAL A 1 69 ? -26.633 -5.905 29.274 1.00 92.56 69 VAL A O 1
ATOM 569 N N . ILE A 1 70 ? -25.341 -6.274 31.060 1.00 94.50 70 ILE A N 1
ATOM 570 C CA . ILE A 1 70 ? -24.248 -5.395 30.594 1.00 94.50 70 ILE A CA 1
ATOM 571 C C . ILE A 1 70 ? -23.732 -5.836 29.211 1.00 94.50 70 ILE A C 1
ATOM 573 O O . ILE A 1 70 ? -23.479 -4.997 28.347 1.00 94.50 70 ILE A O 1
ATOM 577 N N . THR A 1 71 ? -23.600 -7.145 28.989 1.00 93.88 71 THR A N 1
ATOM 578 C CA . THR A 1 71 ? -23.130 -7.728 27.721 1.00 93.88 71 THR A CA 1
ATOM 579 C C . THR A 1 71 ? -24.102 -7.443 26.574 1.00 93.88 71 THR A C 1
ATOM 581 O O . THR A 1 71 ? -23.677 -7.072 25.482 1.00 93.88 71 THR A O 1
ATOM 584 N N . ASP A 1 72 ? -25.407 -7.552 26.812 1.00 93.69 72 ASP A N 1
ATOM 585 C CA . ASP A 1 72 ? -26.426 -7.261 25.803 1.00 93.69 72 ASP A CA 1
ATOM 586 C C . ASP A 1 72 ? -26.501 -5.764 25.481 1.00 93.69 72 ASP A C 1
ATOM 588 O O . ASP A 1 72 ? -26.637 -5.386 24.317 1.00 93.69 72 ASP A O 1
ATOM 592 N N . TYR A 1 73 ? -26.303 -4.893 26.474 1.00 93.69 73 TYR A N 1
ATOM 593 C CA . TYR A 1 73 ? -26.139 -3.460 26.221 1.00 93.69 73 TYR A CA 1
ATOM 594 C C . TYR A 1 73 ? -24.876 -3.155 25.409 1.00 93.69 73 TYR A C 1
ATOM 596 O O . TYR A 1 73 ? -24.951 -2.341 24.492 1.00 93.69 73 TYR A O 1
ATOM 604 N N . ALA A 1 74 ? -23.758 -3.848 25.655 1.00 94.06 74 ALA A N 1
ATOM 605 C CA . ALA A 1 74 ? -22.543 -3.711 24.848 1.00 94.06 74 ALA A CA 1
ATOM 606 C C . ALA A 1 74 ? -22.787 -4.045 23.366 1.00 94.06 74 ALA A C 1
ATOM 608 O O . ALA A 1 74 ? -22.353 -3.296 22.492 1.00 94.06 74 ALA A O 1
ATOM 609 N N . LYS A 1 75 ? -23.545 -5.116 23.080 1.00 93.44 75 LYS A N 1
ATOM 610 C CA . LYS A 1 75 ? -23.950 -5.488 21.709 1.00 93.44 75 LYS A CA 1
ATOM 611 C C . LYS A 1 75 ? -24.783 -4.395 21.028 1.00 93.44 75 LYS A C 1
ATOM 613 O O . LYS A 1 75 ? -24.695 -4.223 19.818 1.00 93.44 75 LYS A O 1
ATOM 618 N N . ASN A 1 76 ? -25.562 -3.632 21.794 1.00 91.25 76 ASN A N 1
ATOM 619 C CA . ASN A 1 76 ? -26.428 -2.572 21.269 1.00 91.25 76 ASN A CA 1
ATOM 620 C C . ASN A 1 76 ? -25.716 -1.229 21.027 1.00 91.25 76 ASN A C 1
ATOM 622 O O . ASN A 1 76 ? -26.318 -0.339 20.425 1.00 91.25 76 ASN A O 1
ATOM 626 N N . ILE A 1 77 ? -24.467 -1.069 21.480 1.00 92.00 77 ILE A N 1
ATOM 627 C CA . ILE A 1 77 ? -23.684 0.174 21.342 1.00 92.00 77 ILE A CA 1
ATOM 628 C C . ILE A 1 77 ? -22.403 -0.004 20.511 1.00 92.00 77 ILE A C 1
ATOM 630 O O . ILE A 1 77 ? -21.458 0.778 20.640 1.00 92.00 77 ILE A O 1
ATOM 634 N N . LEU A 1 78 ? -22.352 -1.039 19.668 1.00 92.00 78 LEU A N 1
ATOM 635 C CA . LEU A 1 78 ? -21.228 -1.272 18.756 1.00 92.00 78 LEU A CA 1
ATOM 636 C C . LEU A 1 78 ? -21.088 -0.139 17.733 1.00 92.00 78 LEU A C 1
ATOM 638 O O . LEU A 1 78 ? -19.992 0.393 17.557 1.00 92.00 78 LEU A O 1
ATOM 642 N N . GLU A 1 79 ? -22.211 0.272 17.143 1.00 88.44 79 GLU A N 1
ATOM 643 C CA . GLU A 1 79 ? -22.319 1.348 16.155 1.00 88.44 79 GLU A CA 1
ATOM 644 C C . GLU A 1 79 ? -23.317 2.419 16.615 1.00 88.44 79 GLU A C 1
ATOM 646 O O . GLU A 1 79 ? -24.282 2.143 17.338 1.00 88.44 79 GLU A O 1
ATOM 651 N N . ARG A 1 80 ? -23.124 3.664 16.167 1.00 78.44 80 ARG A N 1
ATOM 652 C CA . ARG A 1 80 ? -24.053 4.753 16.482 1.00 78.44 80 ARG A CA 1
ATOM 653 C C . ARG A 1 80 ? -25.232 4.746 15.508 1.00 78.44 80 ARG A C 1
ATOM 655 O O . ARG A 1 80 ? -25.098 5.113 14.342 1.00 78.44 80 ARG A O 1
ATOM 662 N N . LYS A 1 81 ? -26.422 4.426 16.018 1.00 68.81 81 LYS A N 1
ATOM 663 C CA . LYS A 1 81 ? -27.684 4.474 15.258 1.00 68.81 81 LYS A CA 1
ATOM 664 C C . LYS A 1 81 ? -28.340 5.852 15.407 1.00 68.81 81 LYS A C 1
ATOM 666 O O . LYS A 1 81 ? -29.110 6.077 16.342 1.00 68.81 81 LYS A O 1
ATOM 671 N N . GLU A 1 82 ? -28.046 6.812 14.524 1.00 58.09 82 GLU A N 1
ATOM 672 C CA . GLU A 1 82 ? -28.801 8.077 14.515 1.00 58.09 82 GLU A CA 1
ATOM 673 C C . GLU A 1 82 ? -30.178 7.924 13.846 1.00 58.09 82 GLU A C 1
ATOM 675 O O . GLU A 1 82 ? -30.334 7.330 12.781 1.00 58.09 82 GLU A O 1
ATOM 680 N N . ARG A 1 83 ? -31.197 8.573 14.431 1.00 50.09 83 ARG A N 1
ATOM 681 C CA . ARG A 1 83 ? -32.602 8.573 13.967 1.00 50.09 83 ARG A CA 1
ATOM 682 C C . ARG A 1 83 ? -32.834 9.194 12.571 1.00 50.09 83 ARG A C 1
ATOM 684 O O . ARG A 1 83 ? -33.978 9.242 12.130 1.00 50.09 83 ARG A O 1
ATOM 691 N N . LYS A 1 84 ? -31.797 9.703 11.890 1.00 48.19 84 LYS A N 1
ATOM 692 C CA . LYS A 1 84 ? -31.879 10.418 10.597 1.00 48.19 84 LYS A CA 1
ATOM 693 C C . LYS A 1 84 ? -31.068 9.775 9.457 1.00 48.19 84 LYS A C 1
ATOM 695 O O . LYS A 1 84 ? -30.769 10.448 8.478 1.00 48.19 84 LYS A O 1
ATOM 700 N N . GLY A 1 85 ? -30.749 8.483 9.553 1.00 49.84 85 GLY A N 1
ATOM 701 C CA . GLY A 1 85 ? -30.208 7.713 8.422 1.00 49.84 85 GLY A CA 1
ATOM 702 C C . GLY A 1 85 ? -28.719 7.919 8.122 1.00 49.84 85 GLY A C 1
ATOM 703 O O . GLY A 1 85 ? -28.260 7.463 7.080 1.00 49.84 85 GLY A O 1
ATOM 704 N N . ILE A 1 86 ? -27.970 8.572 9.015 1.00 48.34 86 ILE A N 1
ATOM 705 C CA . ILE A 1 86 ? -26.503 8.600 8.985 1.00 48.34 86 ILE A CA 1
ATOM 706 C C . ILE A 1 86 ? -26.027 7.656 10.092 1.00 48.34 86 ILE A C 1
ATOM 708 O O . ILE A 1 86 ? -26.062 8.000 11.270 1.00 48.34 86 ILE A O 1
ATOM 712 N N . GLU A 1 87 ? -25.662 6.434 9.717 1.00 58.06 87 GLU A N 1
ATOM 713 C CA . GLU A 1 87 ? -24.971 5.504 10.613 1.00 58.06 87 GLU A CA 1
ATOM 714 C C . GLU A 1 87 ? -23.484 5.863 10.613 1.00 58.06 87 GLU A C 1
ATOM 716 O O . GLU A 1 87 ? -22.851 5.905 9.556 1.00 58.06 87 GLU A O 1
ATOM 721 N N . GLU A 1 88 ? -22.927 6.143 11.790 1.00 64.38 88 GLU A N 1
ATOM 722 C CA . GLU A 1 88 ? -21.479 6.272 11.967 1.00 64.38 88 GLU A CA 1
ATOM 723 C C . GLU A 1 88 ? -20.901 4.850 11.958 1.00 64.38 88 GLU A C 1
ATOM 725 O O . GLU A 1 88 ? -20.811 4.194 12.997 1.00 64.38 88 GLU A O 1
ATOM 730 N N . ARG A 1 89 ? -20.636 4.337 10.751 1.00 69.06 89 ARG A N 1
ATOM 731 C CA . ARG A 1 89 ? -20.060 3.005 10.530 1.00 69.06 89 ARG A CA 1
ATOM 732 C C . ARG A 1 89 ? -18.547 3.049 10.703 1.00 69.06 89 ARG A C 1
ATOM 734 O O . ARG A 1 89 ? -17.920 4.047 10.346 1.00 69.06 89 ARG A O 1
ATOM 741 N N . GLY A 1 90 ? -17.981 1.961 11.222 1.00 79.19 90 GLY A N 1
ATOM 742 C CA . GLY A 1 90 ? -16.534 1.772 11.231 1.00 79.19 90 GLY A CA 1
ATOM 743 C C . GLY A 1 90 ? -15.967 1.660 9.816 1.00 79.19 90 GLY A C 1
ATOM 744 O O . GLY A 1 90 ? -16.673 1.354 8.852 1.00 79.19 90 GLY A O 1
ATOM 745 N N . GLU A 1 91 ? -14.675 1.927 9.688 1.00 89.06 91 GLU A N 1
ATOM 746 C CA . GLU A 1 91 ? -13.932 1.783 8.439 1.00 89.06 91 GLU A CA 1
ATOM 747 C C . GLU A 1 91 ? -13.528 0.334 8.150 1.00 89.06 91 GLU A C 1
ATOM 749 O O . GLU A 1 91 ? -13.479 -0.066 6.984 1.00 89.06 91 GLU A O 1
ATOM 754 N N . ILE A 1 92 ? -13.209 -0.443 9.192 1.00 93.12 92 ILE A N 1
ATOM 755 C CA . ILE A 1 92 ? -12.803 -1.854 9.077 1.00 93.12 92 ILE A CA 1
ATOM 756 C C . ILE A 1 92 ? -13.640 -2.804 9.937 1.00 93.12 92 ILE A C 1
ATOM 758 O O . ILE A 1 92 ? -13.676 -4.001 9.643 1.00 93.12 92 ILE A O 1
ATOM 762 N N . PHE A 1 93 ? -14.297 -2.299 10.985 1.00 94.62 93 PHE A N 1
ATOM 763 C CA . PHE A 1 93 ? -15.172 -3.091 11.848 1.00 94.62 93 PHE A CA 1
ATOM 764 C C . PHE A 1 93 ? -16.643 -2.710 11.660 1.00 94.62 93 PHE A C 1
ATOM 766 O O . PHE A 1 93 ? -16.973 -1.547 11.435 1.00 94.62 93 PHE A O 1
ATOM 773 N N . ASP A 1 94 ? -17.516 -3.702 11.786 1.00 92.38 94 ASP A N 1
ATOM 774 C CA . ASP A 1 94 ? -18.969 -3.590 11.765 1.00 92.38 94 ASP A CA 1
ATOM 775 C C . ASP A 1 94 ? -19.607 -4.577 12.766 1.00 92.38 94 ASP A C 1
ATOM 777 O O . ASP A 1 94 ? -18.925 -5.372 13.422 1.00 92.38 94 ASP A O 1
ATOM 781 N N . GLU A 1 95 ? -20.934 -4.546 12.903 1.00 91.25 95 GLU A N 1
ATOM 782 C CA . GLU A 1 95 ? -21.666 -5.499 13.755 1.00 91.25 95 GLU A CA 1
ATOM 783 C C . GLU A 1 95 ? -21.426 -6.984 13.381 1.00 91.25 95 GLU A C 1
ATOM 785 O O . GLU A 1 95 ? -21.587 -7.855 14.234 1.00 91.25 95 GLU A O 1
ATOM 790 N N . ARG A 1 96 ? -21.052 -7.310 12.133 1.00 91.19 96 ARG A N 1
ATOM 791 C CA . ARG A 1 96 ? -20.911 -8.698 11.646 1.00 91.19 96 ARG A CA 1
ATOM 792 C C . ARG A 1 96 ? -19.550 -9.299 11.968 1.00 91.19 96 ARG A C 1
ATOM 794 O O . ARG A 1 96 ? -19.469 -10.504 12.190 1.00 91.19 96 ARG A O 1
ATOM 801 N N . ASN A 1 97 ? -18.493 -8.490 11.968 1.00 93.19 97 ASN A N 1
ATOM 802 C CA . ASN A 1 97 ? -17.140 -8.923 12.323 1.00 93.19 97 ASN A CA 1
ATOM 803 C C . ASN A 1 97 ? -16.749 -8.572 13.770 1.00 93.19 97 ASN A C 1
ATOM 805 O O . ASN A 1 97 ? -15.580 -8.709 14.140 1.00 93.19 97 ASN A O 1
ATOM 809 N N . THR A 1 98 ? -17.722 -8.171 14.595 1.00 95.12 98 THR A N 1
ATOM 810 C CA . THR A 1 98 ? -17.531 -7.894 16.020 1.00 95.12 98 THR A CA 1
ATOM 811 C C . THR A 1 98 ? -18.145 -8.984 16.897 1.00 95.12 98 THR A C 1
ATOM 813 O O . THR A 1 98 ? -19.316 -9.331 16.772 1.00 95.12 98 THR A O 1
ATOM 816 N N . ILE A 1 99 ? -17.358 -9.505 17.837 1.00 94.12 99 ILE A N 1
ATOM 817 C CA . ILE A 1 99 ? -17.740 -10.559 18.777 1.00 94.12 99 ILE A CA 1
ATOM 818 C C . ILE A 1 99 ? -17.709 -9.977 20.189 1.00 94.12 99 ILE A C 1
ATOM 820 O O . ILE A 1 99 ? -16.672 -9.511 20.655 1.00 94.12 99 ILE A O 1
ATOM 824 N N . VAL A 1 100 ? -18.838 -10.017 20.895 1.00 94.19 100 VAL A N 1
ATOM 825 C CA . VAL A 1 100 ? -18.934 -9.563 22.290 1.00 94.19 100 VAL A CA 1
ATOM 826 C C . VAL A 1 100 ? -18.925 -10.776 23.212 1.00 94.19 100 VAL A C 1
ATOM 828 O O . VAL A 1 100 ? -19.760 -11.661 23.046 1.00 94.19 100 VAL A O 1
ATOM 831 N N . ILE A 1 101 ? -18.004 -10.802 24.177 1.00 91.94 101 ILE A N 1
ATOM 832 C CA . ILE A 1 101 ? -17.843 -11.897 25.143 1.00 91.94 101 ILE A CA 1
ATOM 833 C C . ILE A 1 101 ? -18.085 -11.357 26.554 1.00 91.94 101 ILE A C 1
ATOM 835 O O . ILE A 1 101 ? -17.338 -10.505 27.048 1.00 91.94 101 ILE A O 1
ATOM 839 N N . GLY A 1 102 ? -19.133 -11.858 27.203 1.00 88.94 102 GLY A N 1
ATOM 840 C CA . GLY A 1 102 ? -19.526 -11.485 28.559 1.00 88.94 102 GLY A CA 1
ATOM 841 C C . GLY A 1 102 ? -18.839 -12.297 29.659 1.00 88.94 102 GLY A C 1
ATOM 842 O O . GLY A 1 102 ? -18.260 -13.362 29.439 1.00 88.94 102 GLY A O 1
ATOM 843 N N . TYR A 1 103 ? -18.928 -11.816 30.900 1.00 86.19 103 TYR A N 1
ATOM 844 C CA . TYR A 1 103 ? -18.466 -12.577 32.065 1.00 86.19 103 TYR A CA 1
ATOM 845 C C . TYR A 1 103 ? -19.309 -13.844 32.289 1.00 86.19 103 TYR A C 1
ATOM 847 O O . TYR A 1 103 ? -20.533 -13.781 32.404 1.00 86.19 103 TYR A O 1
ATOM 855 N N . GLY A 1 104 ? -18.638 -14.992 32.417 1.00 75.56 104 GLY A N 1
ATOM 856 C CA . GLY A 1 104 ? -19.279 -16.293 32.632 1.00 75.56 104 GLY A CA 1
ATOM 857 C C . GLY A 1 104 ? -19.741 -16.997 31.353 1.00 75.56 104 GLY A C 1
ATOM 858 O O . GLY A 1 104 ? -20.235 -18.120 31.435 1.00 75.56 104 GLY A O 1
ATOM 859 N N . GLU A 1 105 ? -19.550 -16.381 30.186 1.00 72.69 105 GLU A N 1
ATOM 860 C CA . GLU A 1 105 ? -19.600 -17.080 28.904 1.00 72.69 105 GLU A CA 1
ATOM 861 C C . GLU A 1 105 ? -18.275 -17.837 28.723 1.00 72.69 105 GLU A C 1
ATOM 863 O O . GLU A 1 105 ? -17.189 -17.276 28.895 1.00 72.69 105 GLU A O 1
ATOM 868 N N . THR A 1 106 ? -18.342 -19.145 28.468 1.00 55.34 106 THR A N 1
ATOM 869 C CA . THR A 1 106 ? -17.144 -19.960 28.247 1.00 55.34 106 THR A CA 1
ATOM 870 C C . THR A 1 106 ? -16.408 -19.448 27.007 1.00 55.34 106 THR A C 1
ATOM 872 O O . THR A 1 106 ? -17.027 -19.240 25.966 1.00 55.34 106 THR A O 1
ATOM 875 N N . LEU A 1 107 ? -15.075 -19.349 27.071 1.00 54.81 107 LEU A N 1
ATOM 876 C CA . LEU A 1 107 ? -14.182 -19.060 25.930 1.00 54.81 107 LEU A CA 1
ATOM 877 C C . LEU A 1 107 ? -14.210 -20.145 24.826 1.00 54.81 107 LEU A C 1
ATOM 879 O O . LEU A 1 107 ? -13.336 -20.183 23.966 1.00 54.81 107 LEU A O 1
ATOM 883 N N . GLU A 1 108 ? -15.201 -21.039 24.828 1.00 50.47 108 GLU A N 1
ATOM 884 C CA . GLU A 1 108 ? -15.468 -21.957 23.714 1.00 50.47 108 GLU A CA 1
ATOM 885 C C . GLU A 1 108 ? -15.994 -21.224 22.470 1.00 50.47 108 GLU A C 1
ATOM 887 O O . GLU A 1 108 ? -16.160 -21.848 21.426 1.00 50.47 108 GLU A O 1
ATOM 892 N N . ILE A 1 109 ? -16.203 -19.902 22.547 1.00 56.44 109 ILE A N 1
ATOM 893 C CA . ILE A 1 109 ? -16.321 -19.034 21.373 1.00 56.44 109 ILE A CA 1
ATOM 894 C C . ILE A 1 109 ? -14.962 -19.032 20.660 1.00 56.44 109 ILE A C 1
ATOM 896 O O . ILE A 1 109 ? -14.088 -18.203 20.918 1.00 56.44 109 ILE A O 1
ATOM 900 N N . THR A 1 110 ? -14.761 -20.003 19.773 1.00 66.81 110 THR A N 1
ATOM 901 C CA . THR A 1 110 ? -13.629 -20.014 18.853 1.00 66.81 110 THR A CA 1
ATOM 902 C C . THR A 1 110 ? -13.806 -18.859 17.884 1.00 66.81 110 THR A C 1
ATOM 904 O O . THR A 1 110 ? -14.654 -18.907 17.002 1.00 66.81 110 THR A O 1
ATOM 907 N N . ILE A 1 111 ? -13.018 -17.801 18.066 1.00 84.81 111 ILE A N 1
ATOM 908 C CA . ILE A 1 111 ? -12.904 -16.741 17.066 1.00 84.81 111 ILE A CA 1
ATOM 909 C C . ILE A 1 111 ? -12.253 -17.370 15.839 1.00 84.81 111 ILE A C 1
ATOM 911 O O . ILE A 1 111 ? -11.104 -17.824 15.927 1.00 84.81 111 ILE A O 1
ATOM 915 N N . ASP A 1 112 ? -12.992 -17.412 14.737 1.00 87.38 112 ASP A N 1
ATOM 916 C CA . ASP A 1 112 ? -12.553 -18.037 13.494 1.00 87.38 112 ASP A CA 1
ATOM 917 C C . ASP A 1 112 ? -11.233 -17.431 12.990 1.00 87.38 112 ASP A C 1
ATOM 919 O O . ASP A 1 112 ? -10.892 -16.285 13.279 1.00 87.38 112 ASP A O 1
ATOM 923 N N . ASP A 1 113 ? -10.422 -18.233 12.301 1.00 91.06 113 ASP A N 1
ATOM 924 C CA . ASP A 1 113 ? -9.158 -17.786 11.702 1.00 91.06 113 ASP A CA 1
ATOM 925 C C . ASP A 1 113 ? -9.443 -17.307 10.277 1.00 91.06 113 ASP A C 1
ATOM 927 O O . ASP A 1 113 ? -9.243 -18.047 9.313 1.00 91.06 113 ASP A O 1
ATOM 931 N N . GLU A 1 114 ? -9.966 -16.085 10.172 1.00 90.88 114 GLU A N 1
ATOM 932 C CA . GLU A 1 114 ? -10.412 -15.472 8.917 1.00 90.88 114 GLU A CA 1
ATOM 933 C C . GLU A 1 114 ? -9.426 -14.402 8.407 1.00 90.88 114 GLU A C 1
ATOM 935 O O . GLU A 1 114 ? -8.770 -13.723 9.206 1.00 90.88 114 GLU A O 1
ATOM 940 N N . PRO A 1 115 ? -9.326 -14.187 7.078 1.00 91.25 115 PRO A N 1
ATOM 941 C CA . PRO A 1 115 ? -8.400 -13.232 6.466 1.00 91.25 115 PRO A CA 1
ATOM 942 C C . PRO A 1 115 ? -8.843 -11.764 6.567 1.00 91.25 115 PRO A C 1
ATOM 944 O O . PRO A 1 115 ? -8.196 -10.904 5.965 1.00 91.25 115 PRO A O 1
ATOM 947 N N . HIS A 1 116 ? -9.921 -11.455 7.290 1.00 91.00 116 HIS A N 1
ATOM 948 C CA . HIS A 1 116 ? -10.436 -10.097 7.473 1.00 91.00 116 HIS A CA 1
ATOM 949 C C . HIS A 1 116 ? -10.379 -9.669 8.946 1.00 91.00 116 HIS A C 1
ATOM 951 O O . HIS A 1 116 ? -10.509 -10.522 9.822 1.00 91.00 116 HIS A O 1
ATOM 957 N N . PRO A 1 117 ? -10.231 -8.364 9.246 1.00 94.62 117 PRO A N 1
ATOM 958 C CA . PRO A 1 117 ? -10.231 -7.881 10.621 1.00 94.62 117 PRO A CA 1
ATOM 959 C C . PRO A 1 117 ? -11.494 -8.293 11.393 1.00 94.62 117 PRO A C 1
ATOM 961 O O . PRO A 1 117 ? -12.594 -8.308 10.835 1.00 94.62 117 PRO A O 1
ATOM 964 N N . GLN A 1 118 ? -11.31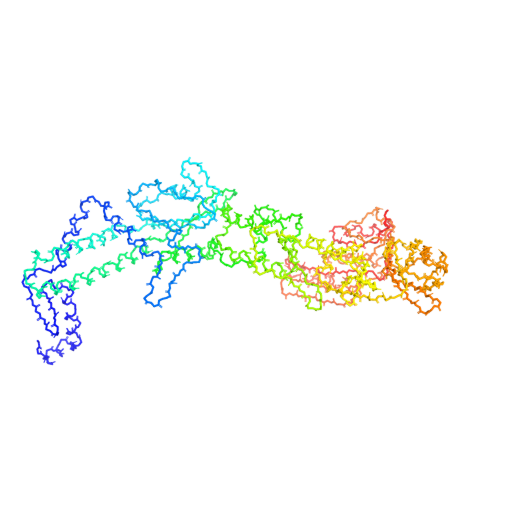9 -8.619 12.671 1.00 96.00 118 GLN A N 1
ATOM 965 C CA . GLN A 1 118 ? -12.368 -8.938 13.633 1.00 96.00 118 GLN A CA 1
ATOM 966 C C . GLN A 1 118 ? -12.100 -8.198 14.944 1.00 96.00 118 GLN A C 1
ATOM 968 O O . GLN A 1 118 ? -10.958 -8.130 15.412 1.00 96.00 118 GLN A O 1
ATOM 973 N N . LEU A 1 119 ? -13.157 -7.660 15.546 1.00 97.50 119 LEU A N 1
ATOM 974 C CA . LEU A 1 119 ? -13.095 -6.997 16.843 1.00 97.50 119 LEU A CA 1
ATOM 975 C C . LEU A 1 119 ? -13.692 -7.903 17.917 1.00 97.50 119 LEU A C 1
ATOM 977 O O . LEU A 1 119 ? -14.804 -8.396 17.780 1.00 97.50 119 LEU A O 1
ATOM 981 N N . VAL A 1 120 ? -12.982 -8.080 19.022 1.00 96.56 120 VAL A N 1
ATOM 982 C CA . VAL A 1 120 ? -13.462 -8.801 20.199 1.00 96.56 120 VAL A CA 1
ATOM 983 C C . VAL A 1 120 ? -13.656 -7.808 21.335 1.00 96.56 120 VAL A C 1
ATOM 985 O O . VAL A 1 120 ? -12.713 -7.146 21.765 1.00 96.56 120 VAL A O 1
ATOM 988 N N . VAL A 1 121 ? -14.878 -7.712 21.842 1.00 96.81 121 VAL A N 1
ATOM 989 C CA . VAL A 1 121 ? -15.243 -6.848 22.966 1.00 96.81 121 VAL A CA 1
ATOM 990 C C . VAL A 1 121 ? -15.372 -7.710 24.214 1.00 96.81 121 VAL A C 1
ATOM 992 O O . VAL A 1 121 ? -16.322 -8.479 24.351 1.00 96.81 121 VAL A O 1
ATOM 995 N N . LEU A 1 122 ? -14.424 -7.580 25.140 1.00 95.00 122 LEU A N 1
ATOM 996 C CA . LEU A 1 122 ? -14.472 -8.286 26.418 1.00 95.00 122 LEU A CA 1
ATOM 997 C C . LEU A 1 122 ? -15.242 -7.453 27.444 1.00 95.00 122 LEU A C 1
ATOM 999 O O . LEU A 1 122 ? -14.789 -6.391 27.863 1.00 95.00 122 LEU A O 1
ATOM 1003 N N . VAL A 1 123 ? -16.393 -7.950 27.891 1.00 93.75 123 VAL A N 1
ATOM 1004 C CA . VAL A 1 123 ? -17.268 -7.282 28.865 1.00 93.75 123 VAL A CA 1
ATOM 1005 C C . VAL A 1 123 ? -17.183 -8.012 30.201 1.00 93.75 123 VAL A C 1
ATOM 1007 O O . VAL A 1 123 ? -18.134 -8.632 30.683 1.00 93.75 123 VAL A O 1
ATOM 1010 N N . LYS A 1 124 ? -15.991 -7.977 30.803 1.00 90.19 124 LYS A N 1
ATOM 1011 C CA . LYS A 1 124 ? -15.724 -8.665 32.066 1.00 90.19 124 LYS A CA 1
ATOM 1012 C C . LYS A 1 124 ? -14.624 -8.000 32.905 1.00 90.19 124 LYS A C 1
ATOM 1014 O O . LYS A 1 124 ? -13.734 -7.369 32.338 1.00 90.19 124 LYS A O 1
ATOM 1019 N N . PRO A 1 125 ? -14.667 -8.140 34.243 1.00 88.75 125 PRO A N 1
ATOM 1020 C CA . PRO A 1 125 ? -13.609 -7.651 35.122 1.00 88.75 125 PRO A CA 1
ATOM 1021 C C . PRO A 1 125 ? -12.350 -8.529 35.038 1.00 88.75 125 PRO A C 1
ATOM 1023 O O . PRO A 1 125 ? -12.416 -9.666 34.576 1.00 88.75 125 PRO A O 1
ATOM 1026 N N . GLU A 1 126 ? -11.229 -8.000 35.542 1.00 85.06 126 GLU A N 1
ATOM 1027 C CA . GLU A 1 126 ? -9.990 -8.753 35.826 1.00 85.06 126 GLU A CA 1
ATOM 1028 C C . GLU A 1 126 ? -9.456 -9.578 34.641 1.00 85.06 126 GLU A C 1
ATOM 1030 O O . GLU A 1 126 ? -9.289 -10.793 34.710 1.00 85.06 126 GLU A O 1
ATOM 1035 N N . ILE A 1 127 ? -9.175 -8.907 33.526 1.00 89.19 127 ILE A N 1
ATOM 1036 C CA . ILE A 1 127 ? -8.681 -9.566 32.313 1.00 89.19 127 ILE A CA 1
ATOM 1037 C C . ILE A 1 127 ? -7.169 -9.775 32.393 1.00 89.19 127 ILE A C 1
ATOM 1039 O O . ILE A 1 127 ? -6.406 -8.816 32.526 1.00 89.19 127 ILE A O 1
ATOM 1043 N N . GLY A 1 128 ? -6.746 -11.035 32.281 1.00 88.56 128 GLY A N 1
ATOM 1044 C CA . GLY A 1 128 ? -5.337 -11.412 32.209 1.00 88.56 128 GLY A CA 1
ATOM 1045 C C . GLY A 1 128 ? -4.738 -11.144 30.827 1.00 88.56 128 GLY A C 1
ATOM 1046 O O . GLY A 1 128 ? -5.395 -11.335 29.807 1.00 88.56 128 GLY A O 1
ATOM 1047 N N . GLU A 1 129 ? -3.470 -10.733 30.776 1.00 91.06 129 GLU A N 1
ATOM 1048 C CA . GLU A 1 129 ? -2.799 -10.437 29.500 1.00 91.06 129 GLU A CA 1
ATOM 1049 C C . GLU A 1 129 ? -2.596 -11.684 28.630 1.00 91.06 129 GLU A C 1
ATOM 1051 O O . GLU A 1 129 ? -2.766 -11.602 27.417 1.00 91.06 129 GLU A O 1
ATOM 1056 N N . GLU A 1 130 ? -2.318 -12.842 29.238 1.00 90.44 130 GLU A N 1
ATOM 1057 C CA . GLU A 1 130 ? -2.195 -14.117 28.513 1.00 90.44 130 GLU A CA 1
ATOM 1058 C C . GLU A 1 130 ? -3.514 -14.547 27.865 1.00 90.44 130 GLU A C 1
ATOM 1060 O O . GLU A 1 130 ? -3.515 -15.044 26.746 1.00 90.44 130 GLU A O 1
ATOM 1065 N N . GLU A 1 131 ? -4.652 -14.275 28.508 1.00 90.12 131 GLU A N 1
ATOM 1066 C CA . GLU A 1 131 ? -5.957 -14.552 27.904 1.00 90.12 131 GLU A CA 1
ATOM 1067 C C . GLU A 1 131 ? -6.153 -13.738 26.617 1.00 90.12 131 GLU A C 1
ATOM 1069 O O . GLU A 1 131 ? -6.583 -14.260 25.590 1.00 90.12 131 GLU A O 1
ATOM 1074 N N . VAL A 1 132 ? -5.795 -12.453 26.654 1.00 93.19 132 VAL A N 1
ATOM 1075 C CA . VAL A 1 132 ? -5.878 -11.568 25.484 1.00 93.19 132 VAL A CA 1
ATOM 1076 C C . VAL A 1 132 ? -4.874 -11.980 24.410 1.00 93.19 132 VAL A C 1
ATOM 1078 O O . VAL A 1 132 ? -5.191 -11.940 23.219 1.00 93.19 132 VAL A O 1
ATOM 1081 N N . ARG A 1 133 ? -3.682 -12.429 24.816 1.00 92.94 133 ARG A N 1
ATOM 1082 C CA . ARG A 1 133 ? -2.673 -12.985 23.911 1.00 92.94 133 ARG A CA 1
ATOM 1083 C C . ARG A 1 133 ? -3.198 -14.214 23.175 1.00 92.94 133 ARG A C 1
ATOM 1085 O O . ARG A 1 133 ? -3.047 -14.287 21.954 1.00 92.94 133 ARG A O 1
ATOM 1092 N N . ASP A 1 134 ? -3.833 -15.136 23.889 1.00 91.06 134 ASP A N 1
ATOM 1093 C CA . ASP A 1 134 ? -4.411 -16.349 23.313 1.00 91.06 134 ASP A CA 1
ATOM 1094 C C . ASP A 1 134 ? -5.549 -16.020 22.344 1.00 91.06 134 ASP A C 1
ATOM 1096 O O . ASP A 1 134 ? -5.587 -16.559 21.239 1.00 91.06 134 ASP A O 1
ATOM 1100 N N . ILE A 1 135 ? -6.418 -15.068 22.691 1.00 92.06 135 ILE A N 1
ATOM 1101 C CA . ILE A 1 135 ? -7.480 -14.587 21.797 1.00 92.06 135 ILE A CA 1
ATOM 1102 C C . ILE A 1 135 ? -6.903 -14.079 20.464 1.00 92.06 135 ILE A C 1
ATOM 1104 O O . ILE A 1 135 ? -7.385 -14.459 19.392 1.00 92.06 135 ILE A O 1
ATOM 1108 N N . ILE A 1 136 ? -5.856 -13.250 20.523 1.00 94.19 136 ILE A N 1
ATOM 1109 C CA . ILE A 1 136 ? -5.298 -12.574 19.344 1.00 94.19 136 ILE A CA 1
ATOM 1110 C C . ILE A 1 136 ? -4.440 -13.508 18.484 1.00 94.19 136 ILE A C 1
ATOM 1112 O O . ILE A 1 136 ? -4.509 -13.442 17.260 1.00 94.19 136 ILE A O 1
ATOM 1116 N N . LEU A 1 137 ? -3.604 -14.356 19.091 1.00 92.69 137 LEU A N 1
ATOM 1117 C CA . LEU A 1 137 ? -2.563 -15.102 18.369 1.00 92.69 137 LEU A CA 1
ATOM 1118 C C . LEU A 1 137 ? -2.875 -16.594 18.189 1.00 92.69 137 LEU A C 1
ATOM 1120 O O . LEU A 1 137 ? -2.249 -17.245 17.343 1.00 92.69 137 LEU A O 1
ATOM 1124 N N . MET A 1 138 ? -3.823 -17.144 18.952 1.00 89.94 138 MET A N 1
ATOM 1125 C CA . MET A 1 138 ? -4.113 -18.578 18.986 1.00 89.94 138 MET A CA 1
ATOM 1126 C C . MET A 1 138 ? -5.513 -18.890 18.450 1.00 89.94 138 MET A C 1
ATOM 1128 O O . MET A 1 138 ? -6.473 -18.144 18.638 1.00 89.94 138 MET A O 1
ATOM 1132 N N . ARG A 1 139 ? -5.631 -20.037 17.778 1.00 86.19 139 ARG A N 1
ATOM 1133 C CA . ARG A 1 139 ? -6.890 -20.628 17.315 1.00 86.19 139 ARG A CA 1
ATOM 1134 C C . ARG A 1 139 ? -7.337 -21.683 18.330 1.00 86.19 139 ARG A C 1
ATOM 1136 O O . ARG A 1 139 ? -7.305 -22.887 18.077 1.00 86.19 139 ARG A O 1
ATOM 1143 N N . GLY A 1 140 ? -7.650 -21.231 19.544 1.00 76.62 140 GLY A N 1
ATOM 1144 C CA . GLY A 1 140 ? -7.956 -22.119 20.666 1.00 76.62 140 GLY A CA 1
ATOM 1145 C C . GLY A 1 140 ? -6.846 -23.154 20.899 1.00 76.62 140 GLY A C 1
ATOM 1146 O O . GLY A 1 140 ? -5.672 -22.809 21.019 1.00 76.62 140 GLY A O 1
ATOM 1147 N N . ARG A 1 141 ? -7.210 -24.443 20.937 1.00 72.75 141 ARG A N 1
ATOM 1148 C CA . ARG A 1 141 ? -6.257 -25.555 21.131 1.00 72.75 141 ARG A CA 1
ATOM 1149 C C . ARG A 1 141 ? -5.580 -26.033 19.842 1.00 72.75 141 ARG A C 1
ATOM 1151 O O . ARG A 1 141 ? -4.686 -26.871 19.917 1.00 72.75 141 ARG A O 1
ATOM 1158 N N . GLU A 1 142 ? -5.990 -25.527 18.680 1.00 75.19 142 GLU A N 1
ATOM 1159 C CA . GLU A 1 142 ? -5.503 -25.978 17.366 1.00 75.19 142 GLU A CA 1
ATOM 1160 C C . GLU A 1 142 ? -4.139 -25.372 16.991 1.00 75.19 142 GLU A C 1
ATOM 1162 O O . GLU A 1 142 ? -3.533 -25.766 15.998 1.00 75.19 142 GLU A O 1
ATOM 1167 N N . GLY A 1 143 ? -3.619 -24.453 17.812 1.00 84.50 143 GLY A N 1
ATOM 1168 C CA . GLY A 1 143 ? -2.303 -23.843 17.646 1.00 84.50 143 GLY A CA 1
ATOM 1169 C C . GLY A 1 143 ? -2.380 -22.364 17.280 1.00 84.50 143 GLY A C 1
ATOM 1170 O O . GLY A 1 143 ? -3.346 -21.675 17.602 1.00 84.50 143 GLY A O 1
ATOM 1171 N N . ARG A 1 144 ? -1.320 -21.849 16.651 1.00 89.00 144 ARG A N 1
ATOM 1172 C CA . ARG A 1 144 ? -1.245 -20.440 16.236 1.00 89.00 144 ARG A CA 1
ATOM 1173 C C . ARG A 1 144 ? -2.152 -20.174 15.041 1.00 89.00 144 ARG A C 1
ATOM 1175 O O . ARG A 1 144 ? -2.250 -21.014 14.151 1.00 89.00 144 ARG A O 1
ATOM 1182 N N . ARG A 1 145 ? -2.730 -18.974 14.991 1.00 91.38 145 ARG A N 1
ATOM 1183 C CA . ARG A 1 145 ? -3.488 -18.495 13.829 1.00 91.38 145 ARG A CA 1
ATOM 1184 C C . ARG A 1 145 ? -2.610 -18.411 12.581 1.00 91.38 145 ARG A C 1
ATOM 1186 O O . ARG A 1 145 ? -1.401 -18.145 12.651 1.00 91.38 145 ARG A O 1
ATOM 1193 N N . THR A 1 146 ? -3.239 -18.595 11.430 1.00 93.00 146 THR A N 1
ATOM 1194 C CA . THR A 1 146 ? -2.656 -18.285 10.127 1.00 93.00 146 THR A CA 1
ATOM 1195 C C . THR A 1 146 ? -2.719 -16.781 9.908 1.00 93.00 146 THR A C 1
ATOM 1197 O O . THR A 1 146 ? -1.679 -16.151 9.694 1.00 93.00 146 THR A O 1
ATOM 1200 N N . TYR A 1 147 ? -3.906 -16.194 10.067 1.00 94.50 147 TYR A N 1
ATOM 1201 C CA . TYR A 1 147 ? -4.159 -14.767 9.905 1.00 94.50 147 TYR A CA 1
ATOM 1202 C C . TYR A 1 147 ? -3.927 -14.042 11.233 1.00 94.50 147 TYR A C 1
ATOM 1204 O O . TYR A 1 147 ? -4.829 -13.553 11.901 1.00 94.50 147 TYR A O 1
ATOM 1212 N N . ARG A 1 148 ? -2.663 -14.006 11.665 1.00 93.62 148 ARG A N 1
ATOM 1213 C CA . ARG A 1 148 ? -2.274 -13.465 12.982 1.00 93.62 148 ARG A CA 1
ATOM 1214 C C . ARG A 1 148 ? -2.475 -11.960 13.121 1.00 93.62 148 ARG A C 1
ATOM 1216 O O . ARG A 1 148 ? -2.338 -11.440 14.222 1.00 93.62 148 ARG A O 1
ATOM 1223 N N . ASN A 1 149 ? -2.757 -11.259 12.027 1.00 96.12 149 ASN A N 1
ATOM 1224 C CA . ASN A 1 149 ? -2.941 -9.818 12.005 1.00 96.12 149 ASN A CA 1
ATOM 1225 C C . ASN A 1 149 ? -4.407 -9.396 11.829 1.00 96.12 149 ASN A C 1
ATOM 1227 O O . ASN A 1 149 ? -4.655 -8.345 11.251 1.00 96.12 149 ASN A O 1
ATOM 1231 N N . THR A 1 150 ? -5.380 -10.197 12.273 1.00 95.81 150 THR A N 1
ATOM 1232 C CA . THR A 1 150 ? -6.804 -9.885 12.048 1.00 95.81 150 THR A CA 1
ATOM 1233 C C . THR A 1 150 ? -7.622 -9.661 13.314 1.00 95.81 150 THR A C 1
ATOM 1235 O O . THR A 1 150 ? -8.612 -8.942 13.253 1.00 95.81 150 THR A O 1
ATOM 1238 N N . VAL A 1 151 ? -7.209 -10.170 14.476 1.00 96.62 151 VAL A N 1
ATOM 1239 C CA . VAL A 1 151 ? -7.994 -10.043 15.716 1.00 96.62 151 VAL A CA 1
ATOM 1240 C C . VAL A 1 151 ? -7.518 -8.857 16.553 1.00 96.62 151 VAL A C 1
ATOM 1242 O O . VAL A 1 151 ? -6.352 -8.784 16.937 1.00 96.62 151 VAL A O 1
ATOM 1245 N N . VAL A 1 152 ? -8.430 -7.945 16.882 1.00 97.88 152 VAL A N 1
ATOM 1246 C CA . VAL A 1 152 ? -8.221 -6.852 17.845 1.00 97.88 152 VAL A CA 1
ATOM 1247 C C . VAL A 1 152 ? -9.126 -7.073 19.045 1.00 97.88 152 VAL A C 1
ATOM 1249 O O . VAL A 1 152 ? -10.273 -7.474 18.887 1.00 97.88 152 VAL A O 1
ATOM 1252 N N . VAL A 1 153 ? -8.632 -6.783 20.246 1.00 97.50 153 VAL A N 1
ATOM 1253 C CA . VAL A 1 153 ? -9.408 -6.908 21.482 1.00 97.50 153 VAL A CA 1
ATOM 1254 C C . VAL A 1 153 ? -9.568 -5.540 22.123 1.00 97.50 153 VAL A C 1
ATOM 1256 O O . VAL A 1 153 ? -8.581 -4.843 22.339 1.00 97.50 153 VAL A O 1
ATOM 1259 N N . ILE A 1 154 ? -10.791 -5.172 22.487 1.00 97.62 154 ILE A N 1
ATOM 1260 C CA . ILE A 1 154 ? -11.063 -4.061 23.397 1.00 97.62 154 ILE A CA 1
ATOM 1261 C C . ILE A 1 154 ? -11.580 -4.605 24.717 1.00 97.62 154 ILE A C 1
ATOM 1263 O O . ILE A 1 154 ? -12.412 -5.515 24.764 1.00 97.62 154 ILE A O 1
ATOM 1267 N N . CYS A 1 155 ? -11.058 -4.061 25.806 1.00 95.88 155 CYS A N 1
ATOM 1268 C CA . CYS A 1 155 ? -11.370 -4.537 27.132 1.00 95.88 155 CYS A CA 1
ATOM 1269 C C . CYS A 1 155 ? -11.360 -3.409 28.172 1.00 95.88 155 CYS A C 1
ATOM 1271 O O . CYS A 1 155 ? -10.891 -2.296 27.894 1.00 95.88 155 CYS A O 1
ATOM 1273 N N . PRO A 1 156 ? -11.914 -3.651 29.374 1.00 94.56 156 PRO A N 1
ATOM 1274 C CA . PRO A 1 156 ? -11.997 -2.632 30.393 1.00 94.56 156 PRO A CA 1
ATOM 1275 C C . PRO A 1 156 ? -10.611 -2.243 30.900 1.00 94.56 156 PRO A C 1
ATOM 1277 O O . PRO A 1 156 ? -9.718 -3.082 31.043 1.00 94.56 156 PRO A O 1
ATOM 1280 N N . HIS A 1 157 ? -10.437 -0.964 31.221 1.00 90.44 157 HIS A N 1
ATOM 1281 C CA . HIS A 1 157 ? -9.244 -0.510 31.924 1.00 90.44 157 HIS A CA 1
ATOM 1282 C C . HIS A 1 157 ? -9.109 -1.252 33.271 1.00 90.44 157 HIS A C 1
ATOM 1284 O O . HIS A 1 157 ? -10.125 -1.484 33.928 1.00 90.44 157 HIS A O 1
ATOM 1290 N N . PRO A 1 158 ? -7.892 -1.580 33.754 1.00 86.25 158 PRO A N 1
ATOM 1291 C CA . PRO A 1 158 ? -7.716 -2.274 35.036 1.00 86.25 158 PRO A CA 1
ATOM 1292 C C . PRO A 1 158 ? -8.341 -1.556 36.242 1.00 86.25 158 PRO A C 1
ATOM 1294 O O . PRO A 1 158 ? -8.658 -2.188 37.242 1.00 86.25 158 PRO A O 1
ATOM 1297 N N . GLN A 1 159 ? -8.527 -0.236 36.146 1.00 85.62 159 GLN A N 1
ATOM 1298 C CA . GLN A 1 159 ? -9.172 0.589 37.176 1.00 85.62 159 GLN A CA 1
ATOM 1299 C C . GLN A 1 159 ? -10.672 0.826 36.918 1.00 85.62 159 GLN A C 1
ATOM 1301 O O . GLN A 1 159 ? -11.281 1.658 37.584 1.00 85.62 159 GLN A O 1
ATOM 1306 N N . ALA A 1 160 ? -11.278 0.154 35.936 1.00 87.38 160 ALA A N 1
ATOM 1307 C CA . ALA A 1 160 ? -12.691 0.327 35.627 1.00 87.38 160 ALA A CA 1
ATOM 1308 C C . ALA A 1 160 ? -13.576 -0.197 36.770 1.00 87.38 160 ALA A C 1
ATOM 1310 O O . ALA A 1 160 ? -13.488 -1.357 37.180 1.00 87.38 160 ALA A O 1
ATOM 1311 N N . GLU A 1 161 ? -14.487 0.646 37.258 1.00 84.31 161 GLU A N 1
ATOM 1312 C CA . GLU A 1 161 ? -15.406 0.288 38.338 1.00 84.31 161 GLU A CA 1
ATOM 1313 C C . GLU A 1 161 ? -16.590 -0.546 37.832 1.00 84.31 161 GLU A C 1
ATOM 1315 O O . GLU A 1 161 ? -17.710 -0.061 37.648 1.00 84.31 161 GLU A O 1
ATOM 1320 N N . PHE A 1 162 ? -16.368 -1.849 37.658 1.00 88.25 162 PHE A N 1
ATOM 1321 C CA . PHE A 1 162 ? -17.421 -2.779 37.235 1.00 88.25 162 PHE A CA 1
ATOM 1322 C C . PHE A 1 162 ? -18.608 -2.845 38.208 1.00 88.25 162 PHE A C 1
ATOM 1324 O O . PHE A 1 162 ? -19.729 -3.156 37.811 1.00 88.25 162 PHE A O 1
ATOM 1331 N N . LYS A 1 163 ? -18.389 -2.504 39.485 1.00 89.00 163 LYS A N 1
ATOM 1332 C CA . LYS A 1 163 ? -19.453 -2.400 40.492 1.00 89.00 163 LYS A CA 1
ATOM 1333 C C . LYS A 1 163 ? -20.514 -1.364 40.100 1.00 89.00 163 LYS A C 1
ATOM 1335 O O . LYS A 1 163 ? -21.696 -1.602 40.328 1.00 89.00 163 LYS A O 1
ATOM 1340 N N . THR A 1 164 ? -20.105 -0.260 39.482 1.00 91.56 164 THR A N 1
ATOM 1341 C CA . THR A 1 164 ? -21.007 0.809 39.035 1.00 91.56 164 THR A CA 1
ATOM 1342 C C . THR A 1 164 ? -21.861 0.342 37.854 1.00 91.56 164 THR A C 1
ATOM 1344 O O . THR A 1 164 ? -23.0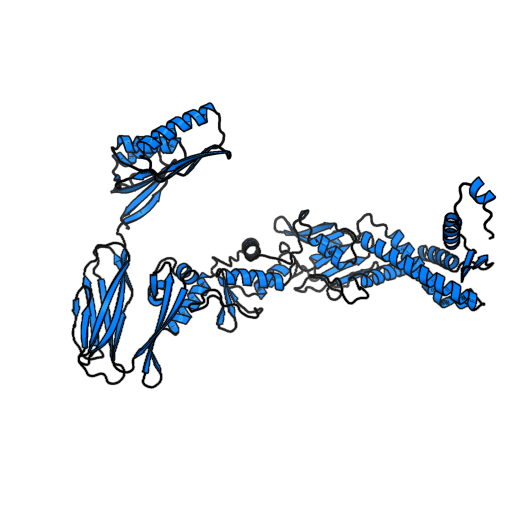75 0.536 37.864 1.00 91.56 164 THR A O 1
ATOM 1347 N N . LEU A 1 165 ? -21.266 -0.389 36.901 1.00 93.69 165 LEU A N 1
ATOM 1348 C CA . LEU A 1 165 ? -21.996 -1.029 35.796 1.00 93.69 165 LEU A CA 1
ATOM 1349 C C . LEU A 1 165 ? -23.031 -2.042 36.302 1.00 93.69 165 LEU A C 1
ATOM 1351 O O . LEU A 1 165 ? -24.180 -2.026 35.866 1.00 93.69 165 LEU A O 1
ATOM 1355 N N . LEU A 1 166 ? -22.648 -2.883 37.268 1.00 93.69 166 LEU A N 1
ATOM 1356 C CA . LEU A 1 166 ? -23.561 -3.834 37.910 1.00 93.69 166 LEU A CA 1
ATOM 1357 C C . LEU A 1 166 ? -24.712 -3.123 38.632 1.00 93.69 166 LEU A C 1
ATOM 1359 O O . LEU A 1 166 ? -25.844 -3.597 38.580 1.00 93.69 166 LEU A O 1
ATOM 1363 N N . GLY A 1 167 ? -24.441 -1.982 39.271 1.00 94.19 167 GLY A N 1
ATOM 1364 C CA . GLY A 1 167 ? -25.462 -1.152 39.909 1.00 94.19 167 GLY A CA 1
ATOM 1365 C C . GLY A 1 167 ? -26.500 -0.629 38.916 1.00 94.19 167 GLY A C 1
ATOM 1366 O O . GLY A 1 167 ? -27.699 -0.732 39.172 1.00 94.19 167 GLY A O 1
ATOM 1367 N N . PHE A 1 168 ? -26.067 -0.125 37.758 1.00 95.06 168 PHE A N 1
ATOM 1368 C CA . PHE A 1 168 ? -26.992 0.304 36.706 1.00 95.06 168 PHE A CA 1
ATOM 1369 C C . PHE A 1 168 ? -27.770 -0.867 36.099 1.00 95.06 168 PHE A C 1
ATOM 1371 O O . PHE A 1 168 ? -28.985 -0.765 35.950 1.00 95.06 168 PHE A O 1
ATOM 1378 N N . ALA A 1 169 ? -27.115 -1.998 35.830 1.00 94.75 169 ALA A N 1
ATOM 1379 C CA . ALA A 1 169 ? -27.786 -3.200 35.337 1.00 94.75 169 ALA A CA 1
ATOM 1380 C C . ALA A 1 169 ? -28.858 -3.711 36.317 1.00 94.75 169 ALA A C 1
ATOM 1382 O O . ALA A 1 169 ? -29.962 -4.056 35.899 1.00 94.75 169 ALA A O 1
ATOM 1383 N N . ALA A 1 170 ? -28.570 -3.697 37.624 1.00 95.06 170 ALA A N 1
ATOM 1384 C CA . ALA A 1 170 ? -29.536 -4.064 38.657 1.00 95.06 170 ALA A CA 1
ATOM 1385 C C . ALA A 1 170 ? -30.747 -3.121 38.670 1.00 95.06 170 ALA A C 1
ATOM 1387 O O . ALA A 1 170 ? -31.877 -3.589 38.771 1.00 95.06 170 ALA A O 1
ATOM 1388 N N . LYS A 1 171 ? -30.530 -1.807 38.519 1.00 94.69 171 LYS A N 1
ATOM 1389 C CA . LYS A 1 171 ? -31.608 -0.806 38.436 1.00 94.69 171 LYS A CA 1
ATOM 1390 C C . LYS A 1 171 ? -32.484 -0.994 37.201 1.00 94.69 171 LYS A C 1
ATOM 1392 O O . LYS A 1 171 ? -33.701 -0.945 37.339 1.00 94.69 171 LYS A O 1
ATOM 1397 N N . ILE A 1 172 ? -31.893 -1.238 36.028 1.00 94.38 172 ILE A N 1
ATOM 1398 C CA . ILE A 1 172 ? -32.640 -1.493 34.783 1.00 94.38 172 ILE A CA 1
ATOM 1399 C C . ILE A 1 172 ? -33.498 -2.739 34.942 1.00 94.38 172 ILE A C 1
ATOM 1401 O O . ILE A 1 172 ? -34.713 -2.668 34.789 1.00 94.38 172 ILE A O 1
ATOM 1405 N N . LYS A 1 173 ? -32.883 -3.852 35.344 1.00 93.38 173 LYS A N 1
ATOM 1406 C CA . LYS A 1 173 ? -33.595 -5.116 35.486 1.00 93.38 173 LYS A CA 1
ATOM 1407 C C . LYS A 1 173 ? -34.722 -5.027 36.522 1.00 93.38 173 LYS A C 1
ATOM 1409 O O . LYS A 1 173 ? -35.835 -5.481 36.280 1.00 93.38 173 LYS A O 1
ATOM 1414 N N . SER A 1 174 ? -34.458 -4.410 37.674 1.00 93.38 174 SER A N 1
ATOM 1415 C CA . SER A 1 174 ? -35.492 -4.172 38.686 1.00 93.38 174 SER A CA 1
ATOM 1416 C C . SER A 1 174 ? -36.601 -3.250 38.181 1.00 93.38 174 SER A C 1
ATOM 1418 O O . SER A 1 174 ? -37.759 -3.448 38.535 1.00 93.38 174 SER A O 1
ATOM 1420 N N . ALA A 1 175 ? -36.276 -2.249 37.361 1.00 92.44 175 ALA A N 1
ATOM 1421 C CA . ALA A 1 175 ? -37.267 -1.366 36.762 1.00 92.44 175 ALA A CA 1
ATOM 1422 C C . ALA A 1 175 ? -38.159 -2.097 35.752 1.00 92.44 175 ALA A C 1
ATOM 1424 O O . ALA A 1 175 ? -39.359 -1.845 35.733 1.00 92.44 175 ALA A O 1
ATOM 1425 N N . GLU A 1 176 ? -37.611 -3.016 34.959 1.00 91.81 176 GLU A N 1
ATOM 1426 C CA . GLU A 1 176 ? -38.380 -3.867 34.043 1.00 91.81 176 GLU A CA 1
ATOM 1427 C C . GLU A 1 176 ? -39.330 -4.804 34.805 1.00 91.81 176 GLU A C 1
ATOM 1429 O O . GLU A 1 176 ? -40.522 -4.838 34.509 1.00 91.81 176 GLU A O 1
ATOM 1434 N N . GLU A 1 177 ? -38.856 -5.470 35.862 1.00 91.75 177 GLU A N 1
ATOM 1435 C CA . GLU A 1 177 ? -39.699 -6.335 36.705 1.00 91.75 177 GLU A CA 1
ATOM 1436 C C . GLU A 1 177 ? -40.834 -5.551 37.393 1.00 91.75 177 GLU A C 1
ATOM 1438 O O . GLU A 1 177 ? -41.986 -5.995 37.424 1.00 91.75 177 GLU A O 1
ATOM 1443 N N . VAL A 1 178 ? -40.537 -4.354 37.919 1.00 91.00 178 VAL A N 1
ATOM 1444 C CA . VAL A 1 178 ? -41.551 -3.468 38.521 1.00 91.00 178 VAL A CA 1
ATOM 1445 C C . VAL A 1 178 ? -42.527 -2.945 37.463 1.00 91.00 178 VAL A C 1
ATOM 1447 O O . VAL A 1 178 ? -43.708 -2.781 37.762 1.00 91.00 178 VAL A O 1
ATOM 1450 N N . MET A 1 179 ? -42.072 -2.711 36.227 1.00 89.94 179 MET A N 1
ATOM 1451 C CA . MET A 1 179 ? -42.931 -2.301 35.112 1.00 89.94 179 MET A CA 1
ATOM 1452 C C . MET A 1 179 ? -43.976 -3.375 34.793 1.00 89.94 179 MET A C 1
ATOM 1454 O O . MET A 1 179 ? -45.154 -3.057 34.639 1.00 89.94 179 MET A O 1
ATOM 1458 N N . GLU A 1 180 ? -43.568 -4.643 34.727 1.00 90.94 180 GLU A N 1
ATOM 1459 C CA . GLU A 1 180 ? -44.473 -5.767 34.451 1.00 90.94 180 GLU A CA 1
ATOM 1460 C C . GLU A 1 180 ? -45.505 -5.979 35.569 1.00 90.94 180 GLU A C 1
ATOM 1462 O O . GLU A 1 180 ? -46.656 -6.326 35.302 1.00 90.94 180 GLU A O 1
ATOM 1467 N N . SER A 1 181 ? -45.121 -5.696 36.816 1.00 91.31 181 SER A N 1
ATOM 1468 C CA . SER A 1 181 ? -45.946 -5.876 38.019 1.00 91.31 181 SER A CA 1
ATOM 1469 C C . SER A 1 181 ? -46.578 -4.577 38.547 1.00 91.31 181 SER A C 1
ATOM 1471 O O . SER A 1 181 ? -47.128 -4.543 39.648 1.00 91.31 181 SER A O 1
ATOM 1473 N N . LEU A 1 182 ? -46.603 -3.497 37.752 1.00 87.44 182 LEU A N 1
ATOM 1474 C CA . LEU A 1 182 ? -47.158 -2.180 38.128 1.00 87.44 182 LEU A CA 1
ATOM 1475 C C . LEU A 1 182 ? -48.587 -2.251 38.695 1.00 87.44 182 LEU A C 1
ATOM 1477 O O . LEU A 1 182 ? -48.972 -1.442 39.544 1.00 87.44 182 LEU A O 1
ATOM 1481 N N . THR A 1 183 ? -49.384 -3.213 38.225 1.00 86.19 183 THR A N 1
ATOM 1482 C CA . THR A 1 183 ? -50.763 -3.430 38.678 1.00 86.19 183 THR A CA 1
ATOM 1483 C C . THR A 1 183 ? -50.863 -3.940 40.112 1.00 86.19 183 THR A C 1
ATOM 1485 O O . THR A 1 183 ? -51.894 -3.730 40.746 1.00 86.19 183 THR A O 1
ATOM 1488 N N . GLU A 1 184 ? -49.817 -4.594 40.616 1.00 85.44 184 GLU A N 1
ATOM 1489 C CA . GLU A 1 184 ? -49.735 -5.112 41.985 1.00 85.44 184 GLU A CA 1
ATOM 1490 C C . GLU A 1 184 ? -49.411 -3.999 42.991 1.00 85.44 184 GLU A C 1
ATOM 1492 O O . GLU A 1 184 ? -49.856 -4.048 44.136 1.00 85.44 184 GLU A O 1
ATOM 1497 N N . TYR A 1 185 ? -48.691 -2.962 42.550 1.00 79.44 185 TYR A N 1
ATOM 1498 C CA . TYR A 1 185 ? -48.305 -1.823 43.387 1.00 79.44 185 TYR A CA 1
ATOM 1499 C C . TYR A 1 185 ? -49.350 -0.699 43.409 1.00 79.44 185 TYR A C 1
ATOM 1501 O O . TYR A 1 185 ? -49.506 -0.028 44.431 1.00 79.44 185 TYR A O 1
ATOM 1509 N N . TYR A 1 186 ? -50.076 -0.482 42.302 1.00 81.38 186 TYR A N 1
ATOM 1510 C CA . TYR A 1 186 ? -51.016 0.637 42.165 1.00 81.38 186 TYR A CA 1
ATOM 1511 C C . TYR A 1 186 ? -52.369 0.199 41.592 1.00 81.38 186 TYR A C 1
ATOM 1513 O O . TYR A 1 186 ? -52.522 -0.041 40.389 1.00 81.38 186 TYR A O 1
ATOM 1521 N N . SER A 1 187 ? -53.392 0.171 42.451 1.00 80.19 187 SER A N 1
ATOM 1522 C CA . SER A 1 187 ? -54.768 -0.191 42.080 1.00 80.19 187 SER A CA 1
ATOM 1523 C C . SER A 1 187 ? -55.443 0.858 41.188 1.00 80.19 187 SER A C 1
ATOM 1525 O O . SER A 1 187 ? -56.229 0.503 40.312 1.00 80.19 187 SER A O 1
ATOM 1527 N N . ASP A 1 188 ? -55.120 2.138 41.391 1.00 83.69 188 ASP A N 1
ATOM 1528 C CA . ASP A 1 188 ? -55.683 3.269 40.649 1.00 83.69 188 ASP A CA 1
ATOM 1529 C C . ASP A 1 188 ? -55.032 3.430 39.263 1.00 83.69 188 ASP A C 1
ATOM 1531 O O . ASP A 1 188 ? -53.809 3.356 39.120 1.00 83.69 188 ASP A O 1
ATOM 1535 N N . LYS A 1 189 ? -55.855 3.649 38.231 1.00 82.56 189 LYS A N 1
ATOM 1536 C CA . LYS A 1 189 ? -55.413 3.711 36.832 1.00 82.56 189 LYS A CA 1
ATOM 1537 C C . LYS A 1 189 ? -54.628 4.984 36.507 1.00 82.56 189 LYS A C 1
ATOM 1539 O O . LYS A 1 189 ? -53.658 4.910 35.754 1.00 82.56 189 LYS A O 1
ATOM 1544 N N . ASP A 1 190 ? -55.025 6.127 37.051 1.00 74.75 190 ASP A N 1
ATOM 1545 C CA . ASP A 1 190 ? -54.380 7.408 36.760 1.00 74.75 190 ASP A CA 1
ATOM 1546 C C . ASP A 1 190 ? -53.024 7.485 37.466 1.00 74.75 190 ASP A C 1
ATOM 1548 O O . ASP A 1 190 ? -52.019 7.854 36.852 1.00 74.75 190 ASP A O 1
ATOM 1552 N N . ILE A 1 191 ? -52.958 6.997 38.710 1.00 76.69 191 ILE A N 1
ATOM 1553 C CA . ILE A 1 191 ? -51.692 6.832 39.436 1.00 76.69 191 ILE A CA 1
ATOM 1554 C C . ILE A 1 191 ? -50.769 5.869 38.684 1.00 76.69 191 ILE A C 1
ATOM 1556 O O . ILE A 1 191 ? -49.590 6.169 38.503 1.00 76.69 191 ILE A O 1
ATOM 1560 N N . ARG A 1 192 ? -51.289 4.742 38.186 1.00 83.06 192 ARG A N 1
ATOM 1561 C CA . ARG A 1 192 ? -50.492 3.771 37.424 1.00 83.06 192 ARG A CA 1
ATOM 1562 C C . ARG A 1 192 ? -49.909 4.371 36.147 1.00 83.06 192 ARG A C 1
ATOM 1564 O O . ARG A 1 192 ? -48.716 4.220 35.917 1.00 83.06 192 ARG A O 1
ATOM 1571 N N . ASN A 1 193 ? -50.705 5.103 35.366 1.00 81.31 193 ASN A N 1
ATOM 1572 C CA . ASN A 1 193 ? -50.232 5.772 34.148 1.00 81.31 193 ASN A CA 1
ATOM 1573 C C . ASN A 1 193 ? -49.117 6.791 34.443 1.00 81.31 193 ASN A C 1
ATOM 1575 O O . ASN A 1 193 ? -48.164 6.926 33.672 1.00 81.31 193 ASN A O 1
ATOM 1579 N N . LEU A 1 194 ? -49.233 7.525 35.554 1.00 80.38 194 LEU A N 1
ATOM 1580 C CA . LEU A 1 194 ? -48.219 8.480 35.996 1.00 80.38 194 LEU A CA 1
ATOM 1581 C C . LEU A 1 194 ? -46.913 7.775 36.392 1.00 80.38 194 LEU A C 1
ATOM 1583 O O . LEU A 1 194 ? -45.837 8.179 35.946 1.00 80.38 194 LEU A O 1
ATOM 1587 N N . GLN A 1 195 ? -47.003 6.704 37.186 1.00 82.38 195 GLN A N 1
ATOM 1588 C CA . GLN A 1 195 ? -45.838 5.918 37.603 1.00 82.38 195 GLN A CA 1
ATOM 1589 C C . GLN A 1 195 ? -45.184 5.195 36.419 1.00 82.38 195 GLN A C 1
ATOM 1591 O O . GLN A 1 195 ? -43.962 5.171 36.332 1.00 82.38 195 GLN A O 1
ATOM 1596 N N . GLU A 1 196 ? -45.964 4.697 35.458 1.00 87.12 196 GLU A N 1
ATOM 1597 C CA . GLU A 1 196 ? -45.453 4.086 34.227 1.00 87.12 196 GLU A CA 1
ATOM 1598 C C . GLU A 1 196 ? -44.613 5.079 33.408 1.00 87.12 196 GLU A C 1
ATOM 1600 O O . GLU A 1 196 ? -43.503 4.757 32.984 1.00 87.12 196 GLU A O 1
ATOM 1605 N N . LYS A 1 197 ? -45.095 6.320 33.224 1.00 84.81 197 LYS A N 1
ATOM 1606 C CA . LYS A 1 197 ? -44.323 7.384 32.554 1.00 84.81 197 LYS A CA 1
ATOM 1607 C C . LYS A 1 197 ? -43.027 7.699 33.303 1.00 84.81 197 LYS A C 1
ATOM 1609 O O . LYS A 1 197 ? -41.976 7.805 32.673 1.00 84.81 197 LYS A O 1
ATOM 1614 N N . LYS A 1 198 ? -43.097 7.820 34.635 1.00 82.69 198 LYS A N 1
ATOM 1615 C CA . LYS A 1 198 ? -41.930 8.081 35.493 1.00 82.69 198 LYS A CA 1
ATOM 1616 C C . LYS A 1 198 ? -40.899 6.953 35.386 1.00 82.69 198 LYS A C 1
ATOM 1618 O O . LYS A 1 198 ? -39.711 7.223 35.248 1.00 82.69 198 LYS A O 1
ATOM 1623 N N . LEU A 1 199 ? -41.356 5.703 35.382 1.00 87.50 199 LEU A N 1
ATOM 1624 C CA . LEU A 1 199 ? -40.509 4.519 35.281 1.00 87.50 199 LEU A CA 1
ATOM 1625 C C . LEU A 1 199 ? -39.876 4.378 33.889 1.00 87.50 199 LEU A C 1
ATOM 1627 O O . LEU A 1 199 ? -38.688 4.090 33.793 1.00 87.50 199 LEU A O 1
ATOM 1631 N N . LYS A 1 200 ? -40.617 4.667 32.810 1.00 90.25 200 LYS A N 1
ATOM 1632 C CA . LYS A 1 200 ? -40.069 4.717 31.440 1.00 90.25 200 LYS A CA 1
ATOM 1633 C C . LYS A 1 200 ? -38.955 5.753 31.308 1.00 90.25 200 LYS A C 1
ATOM 1635 O O . LYS A 1 200 ? -37.919 5.448 30.723 1.00 90.25 200 LYS A O 1
ATOM 1640 N N . GLN A 1 201 ? -39.154 6.949 31.866 1.00 87.62 201 GLN A N 1
ATOM 1641 C CA . GLN A 1 201 ? -38.125 7.991 31.886 1.00 87.62 201 GLN A CA 1
ATOM 1642 C C . GLN A 1 201 ? -36.898 7.540 32.690 1.00 87.62 201 GLN A C 1
ATOM 1644 O O . GLN A 1 201 ? -35.777 7.637 32.203 1.00 87.62 201 GLN A O 1
ATOM 1649 N N . TYR A 1 202 ? -37.112 6.956 33.871 1.00 87.75 202 TYR A N 1
ATOM 1650 C CA . TYR A 1 202 ? -36.034 6.429 34.707 1.00 87.75 202 TYR A CA 1
ATOM 1651 C C . TYR A 1 202 ? -35.213 5.341 33.993 1.00 87.75 202 TYR A C 1
ATOM 1653 O O . TYR A 1 202 ? -33.987 5.410 33.988 1.00 87.75 202 TYR A O 1
ATOM 1661 N N . ILE A 1 203 ? -35.859 4.376 33.323 1.00 90.75 203 ILE A N 1
ATOM 1662 C CA . ILE A 1 203 ? -35.168 3.339 32.534 1.00 90.75 203 ILE A CA 1
ATOM 1663 C C . ILE A 1 203 ? -34.318 3.971 31.428 1.00 90.75 203 ILE A C 1
ATOM 1665 O O . ILE A 1 203 ? -33.173 3.564 31.237 1.00 90.75 203 ILE A O 1
ATOM 1669 N N . GLN A 1 204 ? -34.844 4.975 30.718 1.00 90.75 204 GLN A N 1
ATOM 1670 C CA . GLN A 1 204 ? -34.095 5.685 29.676 1.00 90.75 204 GLN A CA 1
ATOM 1671 C C . GLN A 1 204 ? -32.863 6.399 30.244 1.00 90.75 204 GLN A C 1
ATOM 1673 O O . GLN A 1 204 ? -31.776 6.283 29.675 1.00 90.75 204 GLN A O 1
ATOM 1678 N N . ASP A 1 205 ? -33.009 7.085 31.378 1.00 90.69 205 ASP A N 1
ATOM 1679 C CA . ASP A 1 205 ? -31.918 7.823 32.015 1.00 90.69 205 ASP A CA 1
ATOM 1680 C C . ASP A 1 205 ? -30.823 6.882 32.538 1.00 90.69 205 ASP A C 1
ATOM 1682 O O . ASP A 1 205 ? -29.640 7.109 32.276 1.00 90.69 205 ASP A O 1
ATOM 1686 N N . ILE A 1 206 ? -31.198 5.787 33.212 1.00 92.94 206 ILE A N 1
ATOM 1687 C CA . ILE A 1 206 ? -30.239 4.778 33.685 1.00 92.94 206 ILE A CA 1
ATOM 1688 C C . ILE A 1 206 ? -29.579 4.049 32.511 1.00 92.94 206 ILE A C 1
ATOM 1690 O O . ILE A 1 206 ? -28.379 3.799 32.558 1.00 92.94 206 ILE A O 1
ATOM 1694 N N . THR A 1 207 ? -30.319 3.754 31.438 1.00 93.56 207 THR A N 1
ATOM 1695 C CA . THR A 1 207 ? -29.753 3.158 30.217 1.00 93.56 207 THR A CA 1
ATOM 1696 C C . THR A 1 207 ? -28.691 4.066 29.600 1.00 93.56 207 THR A C 1
ATOM 1698 O O . THR A 1 207 ? -27.614 3.600 29.234 1.00 93.56 207 THR A O 1
ATOM 1701 N N . ARG A 1 208 ? -28.960 5.375 29.515 1.00 92.50 208 ARG A N 1
ATOM 1702 C CA . ARG A 1 208 ? -27.980 6.353 29.026 1.00 92.50 208 ARG A CA 1
ATOM 1703 C C . ARG A 1 208 ? -26.715 6.346 29.890 1.00 92.50 208 ARG A C 1
ATOM 1705 O O . ARG A 1 208 ? -25.620 6.260 29.343 1.00 92.50 208 ARG A O 1
ATOM 1712 N N . LEU A 1 209 ? -26.867 6.374 31.216 1.00 94.00 209 LEU A N 1
ATOM 1713 C CA . LEU A 1 209 ? -25.741 6.328 32.157 1.00 94.00 209 LEU A CA 1
ATOM 1714 C C . LEU A 1 209 ? -24.957 5.011 32.072 1.00 94.00 209 LEU A C 1
ATOM 1716 O O . LEU A 1 209 ? -23.730 5.030 32.127 1.00 94.00 209 LEU A O 1
ATOM 1720 N N . LEU A 1 210 ? -25.643 3.875 31.902 1.00 95.00 210 LEU A N 1
ATOM 1721 C CA . LEU A 1 210 ? -25.001 2.578 31.690 1.00 95.00 210 LEU A CA 1
ATOM 1722 C C . LEU A 1 210 ? -24.144 2.602 30.423 1.00 95.00 210 LEU A C 1
ATOM 1724 O O . LEU A 1 210 ? -22.985 2.202 30.481 1.00 95.00 210 LEU A O 1
ATOM 1728 N N . ASN A 1 211 ? -24.685 3.095 29.307 1.00 94.12 211 ASN A N 1
ATOM 1729 C CA . ASN A 1 211 ? -23.963 3.169 28.037 1.00 94.12 211 ASN A CA 1
ATOM 1730 C C . ASN A 1 211 ? -22.727 4.080 28.140 1.00 94.12 211 ASN A C 1
ATOM 1732 O O . ASN A 1 211 ? -21.639 3.685 27.725 1.00 94.12 211 ASN A O 1
ATOM 1736 N N . GLU A 1 212 ? -22.866 5.264 28.745 1.00 92.81 212 GLU A N 1
ATOM 1737 C CA . GLU A 1 212 ? -21.755 6.202 28.985 1.00 92.81 212 GLU A CA 1
ATOM 1738 C C . GLU A 1 212 ? -20.656 5.581 29.860 1.00 92.81 212 GLU A C 1
ATOM 1740 O O . GLU A 1 212 ? -19.464 5.670 29.544 1.00 92.81 212 GLU A O 1
ATOM 1745 N N . GLN A 1 213 ? -21.050 4.902 30.939 1.00 94.56 213 GLN A N 1
ATOM 1746 C CA . GLN A 1 213 ? -20.111 4.233 31.833 1.00 94.56 213 GLN A CA 1
ATOM 1747 C C . GLN A 1 213 ? -19.443 3.026 31.163 1.00 94.56 213 GLN A C 1
ATOM 1749 O O . GLN A 1 213 ? -18.269 2.760 31.413 1.00 94.56 213 GLN A O 1
ATOM 1754 N N . LEU A 1 214 ? -20.163 2.300 30.306 1.00 94.88 214 LEU A N 1
ATOM 1755 C CA . LEU A 1 214 ? -19.642 1.141 29.586 1.00 94.88 214 LEU A CA 1
ATOM 1756 C C . LEU A 1 214 ? -18.566 1.556 28.573 1.00 94.88 214 LEU A C 1
ATOM 1758 O O . LEU A 1 214 ? -17.486 0.965 28.556 1.00 94.88 214 LEU A O 1
ATOM 1762 N N . LEU A 1 215 ? -18.811 2.622 27.807 1.00 94.62 215 LEU A N 1
ATOM 1763 C CA . LEU A 1 215 ? -17.830 3.209 26.883 1.00 94.62 215 LEU A CA 1
ATOM 1764 C C . LEU A 1 215 ? -16.598 3.739 27.627 1.00 94.62 215 LEU A C 1
ATOM 1766 O O . LEU A 1 215 ? -15.466 3.538 27.187 1.00 94.62 215 LEU A O 1
ATOM 1770 N N . SER A 1 216 ? -16.809 4.349 28.796 1.00 93.69 216 SER A N 1
ATOM 1771 C CA . SER A 1 216 ? -15.733 4.843 29.664 1.00 93.69 216 SER A CA 1
ATOM 1772 C C . SER A 1 216 ? -14.912 3.720 30.303 1.00 93.69 216 SER A C 1
ATOM 1774 O O . SER A 1 216 ? -13.719 3.887 30.560 1.00 93.69 216 SER A O 1
ATOM 1776 N N . ALA A 1 217 ? -15.524 2.561 30.551 1.00 94.88 217 ALA A N 1
ATOM 1777 C CA . ALA A 1 217 ? -14.821 1.397 31.066 1.00 94.88 217 ALA A CA 1
ATOM 1778 C C . ALA A 1 217 ? -13.934 0.756 29.988 1.00 94.88 217 ALA A C 1
ATOM 1780 O O . ALA A 1 217 ? -12.778 0.442 30.269 1.00 94.88 217 ALA A O 1
ATOM 1781 N N . LEU A 1 218 ? -14.455 0.582 28.768 1.00 95.88 218 LEU A N 1
ATOM 1782 C CA . LEU A 1 218 ? -13.823 -0.132 27.652 1.00 95.88 218 LEU A CA 1
ATOM 1783 C C . LEU A 1 218 ? -12.758 0.703 26.924 1.00 95.88 218 LEU A C 1
ATOM 1785 O O . LEU A 1 218 ? -12.911 1.023 25.760 1.00 95.88 218 LEU A O 1
ATOM 1789 N N . THR A 1 219 ? -11.661 1.082 27.569 1.00 95.19 219 THR A N 1
ATOM 1790 C CA . THR A 1 219 ? -10.683 2.026 26.978 1.00 95.19 219 THR A CA 1
ATOM 1791 C C . THR A 1 219 ? -9.334 1.413 26.615 1.00 95.19 219 THR A C 1
ATOM 1793 O O . THR A 1 219 ? -8.481 2.104 26.054 1.00 95.19 219 THR A O 1
ATOM 1796 N N . ARG A 1 220 ? -9.120 0.124 26.898 1.00 95.44 220 ARG A N 1
ATOM 1797 C CA . ARG A 1 220 ? -7.847 -0.562 26.655 1.00 95.44 220 ARG A CA 1
ATOM 1798 C C . ARG A 1 220 ? -7.960 -1.453 25.417 1.00 95.44 220 ARG A C 1
ATOM 1800 O O . ARG A 1 220 ? -8.796 -2.350 25.377 1.00 95.44 220 ARG A O 1
ATOM 1807 N N . ILE A 1 221 ? -7.116 -1.216 24.414 1.00 97.12 221 ILE A N 1
ATOM 1808 C CA . ILE A 1 221 ? -7.131 -1.940 23.136 1.00 97.12 221 ILE A CA 1
ATOM 1809 C C . ILE A 1 221 ? -5.838 -2.739 22.996 1.00 97.12 221 ILE A C 1
ATOM 1811 O O . ILE A 1 221 ? -4.748 -2.176 23.102 1.00 97.12 221 ILE A O 1
ATOM 1815 N N . ALA A 1 222 ? -5.958 -4.032 22.727 1.00 96.56 222 ALA A N 1
ATOM 1816 C CA . ALA A 1 222 ? -4.866 -4.923 22.374 1.00 96.56 222 ALA A CA 1
ATOM 1817 C C . ALA A 1 222 ? -4.916 -5.285 20.891 1.00 96.56 222 ALA A C 1
ATOM 1819 O O . ALA A 1 222 ? -5.981 -5.553 20.333 1.00 96.56 222 ALA A O 1
ATOM 1820 N N . TYR A 1 223 ? -3.748 -5.328 20.259 1.00 96.88 223 TYR A N 1
ATOM 1821 C CA . TYR A 1 223 ? -3.613 -5.666 18.849 1.00 96.88 223 TYR A CA 1
ATOM 1822 C C . TYR A 1 223 ? -2.312 -6.437 18.577 1.00 96.88 223 TYR A C 1
ATOM 1824 O O . TYR A 1 223 ? -1.325 -6.275 19.306 1.00 96.88 223 TYR A O 1
ATOM 1832 N N . PRO A 1 224 ? -2.282 -7.263 17.517 1.00 95.69 224 PRO A N 1
ATOM 1833 C CA . PRO A 1 224 ? -1.091 -8.000 17.121 1.00 95.69 224 PRO A CA 1
ATOM 1834 C C . PRO A 1 224 ? -0.006 -7.044 16.629 1.00 95.69 224 PRO A C 1
ATOM 1836 O O . PRO A 1 224 ? -0.263 -6.098 15.882 1.00 95.69 224 PRO A O 1
ATOM 1839 N N . ALA A 1 225 ? 1.228 -7.299 17.037 1.00 94.19 225 ALA A N 1
ATOM 1840 C CA . ALA A 1 225 ? 2.396 -6.533 16.645 1.00 94.19 225 ALA A CA 1
ATOM 1841 C C . ALA A 1 225 ? 3.606 -7.456 16.492 1.00 94.19 225 ALA A C 1
ATOM 1843 O O . ALA A 1 225 ? 3.598 -8.610 16.922 1.00 94.19 225 ALA A O 1
ATOM 1844 N N . ARG A 1 226 ? 4.675 -6.924 15.899 1.00 90.56 226 ARG A N 1
ATOM 1845 C CA . ARG A 1 226 ? 5.965 -7.606 15.842 1.00 90.56 226 ARG A CA 1
ATOM 1846 C C . ARG A 1 226 ? 7.006 -6.831 16.629 1.00 90.56 226 ARG A C 1
ATOM 1848 O O . ARG A 1 226 ? 7.191 -5.637 16.398 1.00 90.56 226 ARG A O 1
ATOM 1855 N N . GLU A 1 227 ? 7.711 -7.515 17.519 1.00 86.88 227 GLU A N 1
ATOM 1856 C CA . GLU A 1 227 ? 8.785 -6.937 18.325 1.00 86.88 227 GLU A CA 1
ATOM 1857 C C . GLU A 1 227 ? 9.970 -7.903 18.382 1.00 86.88 227 GLU A C 1
ATOM 1859 O O . GLU A 1 227 ? 9.797 -9.108 18.551 1.00 86.88 227 GLU A O 1
ATOM 1864 N N . ALA A 1 228 ? 11.182 -7.395 18.133 1.00 84.00 228 ALA A N 1
ATOM 1865 C CA . ALA A 1 228 ? 12.409 -8.200 18.053 1.00 84.00 228 ALA A CA 1
ATOM 1866 C C . ALA A 1 228 ? 12.275 -9.478 17.181 1.00 84.00 228 ALA A C 1
ATOM 1868 O O . ALA A 1 228 ? 12.833 -10.532 17.484 1.00 84.00 228 ALA A O 1
ATOM 1869 N N . GLY A 1 229 ? 11.501 -9.392 16.092 1.00 82.50 229 GLY A N 1
ATOM 1870 C CA . GLY A 1 229 ? 11.274 -10.491 15.149 1.00 82.50 229 GLY A CA 1
ATOM 1871 C C . GLY A 1 229 ? 10.215 -11.520 15.565 1.00 82.50 229 GLY A C 1
ATOM 1872 O O . GLY A 1 229 ? 9.930 -12.411 14.760 1.00 82.50 229 GLY A O 1
ATOM 1873 N N . ARG A 1 230 ? 9.593 -11.385 16.744 1.00 87.88 230 ARG A N 1
ATOM 1874 C CA . ARG A 1 230 ? 8.547 -12.280 17.269 1.00 87.88 230 ARG A CA 1
ATOM 1875 C C . ARG A 1 230 ? 7.168 -11.622 17.248 1.00 87.88 230 ARG A C 1
ATOM 1877 O O . ARG A 1 230 ? 7.065 -10.401 17.335 1.00 87.88 230 ARG A O 1
ATOM 1884 N N . ASP A 1 231 ? 6.138 -12.453 17.116 1.00 91.62 231 ASP A N 1
ATOM 1885 C CA . ASP A 1 231 ? 4.740 -12.032 17.225 1.00 91.62 231 ASP A CA 1
ATOM 1886 C C . ASP A 1 231 ? 4.398 -11.785 18.699 1.00 91.62 231 ASP A C 1
ATOM 1888 O O . ASP A 1 231 ? 4.537 -12.681 19.538 1.00 91.62 231 ASP A O 1
ATOM 1892 N N . GLU A 1 232 ? 3.950 -10.571 18.993 1.00 93.06 232 GLU A N 1
ATOM 1893 C CA . GLU A 1 232 ? 3.617 -10.075 20.326 1.00 93.06 232 GLU A CA 1
ATOM 1894 C C . GLU A 1 232 ? 2.276 -9.326 20.294 1.00 93.06 232 GLU A C 1
ATOM 1896 O O . GLU A 1 232 ? 1.728 -9.035 19.228 1.00 93.06 232 GLU A O 1
ATOM 1901 N N . VAL A 1 233 ? 1.739 -9.003 21.471 1.00 94.88 233 VAL A N 1
ATOM 1902 C CA . VAL A 1 233 ? 0.546 -8.158 21.612 1.00 94.88 233 VAL A CA 1
ATOM 1903 C C . VAL A 1 233 ? 0.958 -6.809 22.176 1.00 94.88 233 VAL A C 1
ATOM 1905 O O . VAL A 1 233 ? 1.607 -6.735 23.218 1.00 94.88 233 VAL A O 1
ATOM 1908 N N . LYS A 1 234 ? 0.563 -5.736 21.489 1.00 94.75 234 LYS A N 1
ATOM 1909 C CA . LYS A 1 234 ? 0.738 -4.366 21.969 1.00 94.75 234 LYS A CA 1
ATOM 1910 C C . LYS A 1 234 ? -0.577 -3.786 22.440 1.00 94.75 234 LYS A C 1
ATOM 1912 O O . LYS A 1 234 ? -1.651 -4.182 21.997 1.00 94.75 234 LYS A O 1
ATOM 1917 N N . TRP A 1 235 ? -0.449 -2.815 23.331 1.00 94.12 235 TRP A N 1
ATOM 1918 C CA . TRP A 1 235 ? -1.563 -2.134 23.960 1.00 94.12 235 TRP A CA 1
ATOM 1919 C C . TRP A 1 235 ? -1.576 -0.663 23.563 1.00 94.12 235 TRP A C 1
ATOM 1921 O O . TRP A 1 235 ? -0.530 -0.020 23.476 1.00 94.12 235 TRP A O 1
ATOM 1931 N N . THR A 1 236 ? -2.769 -0.128 23.350 1.00 94.81 236 THR A N 1
ATOM 1932 C CA . THR A 1 236 ? -3.018 1.308 23.240 1.00 94.81 236 THR A CA 1
ATOM 1933 C C . THR A 1 236 ? -4.248 1.673 24.060 1.00 94.81 236 THR A C 1
ATOM 1935 O O . THR A 1 236 ? -5.060 0.815 24.417 1.00 94.81 236 THR A O 1
ATOM 1938 N N . MET A 1 237 ? -4.360 2.954 24.380 1.00 92.81 237 MET A N 1
ATOM 1939 C CA . MET A 1 237 ? -5.495 3.514 25.096 1.00 92.81 237 MET A CA 1
ATOM 1940 C C . MET A 1 237 ? -6.330 4.357 24.142 1.00 92.81 237 MET A C 1
ATOM 1942 O O . MET A 1 237 ? -5.804 4.991 23.226 1.00 92.81 237 MET A O 1
ATOM 1946 N N . THR A 1 238 ? -7.629 4.383 24.392 1.00 93.25 238 THR A N 1
ATOM 1947 C CA . THR A 1 238 ? -8.577 5.254 23.702 1.00 93.25 238 THR A CA 1
ATOM 1948 C C . THR A 1 238 ? -9.439 6.002 24.711 1.00 93.25 238 THR A C 1
ATOM 1950 O O . THR A 1 238 ? -9.471 5.662 25.895 1.00 93.25 238 THR A O 1
ATOM 1953 N N . SER A 1 239 ? -10.130 7.030 24.240 1.00 90.12 239 SER A N 1
ATOM 1954 C CA . SER A 1 239 ? -11.109 7.779 25.023 1.00 90.12 239 SER A CA 1
ATOM 1955 C C . SER A 1 239 ? -12.515 7.315 24.667 1.00 90.12 239 SER A C 1
ATOM 1957 O O . SER A 1 239 ? -12.754 6.874 23.543 1.00 90.12 239 SER A O 1
ATOM 1959 N N . ALA A 1 240 ? -13.448 7.451 25.610 1.00 88.62 240 ALA A N 1
ATOM 1960 C CA . ALA A 1 240 ? -14.854 7.164 25.356 1.00 88.62 240 ALA A CA 1
ATOM 1961 C C . ALA A 1 240 ? -15.362 7.960 24.138 1.00 88.62 240 ALA A C 1
ATOM 1963 O O . ALA A 1 240 ? -15.169 9.178 24.078 1.00 88.62 240 ALA A O 1
ATOM 1964 N N . ALA A 1 241 ? -15.995 7.278 23.181 1.00 87.00 241 ALA A N 1
ATOM 1965 C CA . ALA A 1 241 ? -16.594 7.896 21.994 1.00 87.00 241 ALA A CA 1
ATOM 1966 C C . ALA A 1 241 ? -18.121 7.702 21.967 1.00 87.00 241 ALA A C 1
ATOM 1968 O O . ALA A 1 241 ? -18.742 7.468 22.998 1.00 87.00 241 ALA A O 1
ATOM 1969 N N . SER A 1 242 ? -18.743 7.836 20.792 1.00 87.31 242 SER A N 1
ATOM 1970 C CA . SER A 1 242 ? -20.188 7.653 20.597 1.00 87.31 242 SER A CA 1
ATOM 1971 C C . SER A 1 242 ? -20.637 6.184 20.613 1.00 87.31 242 SER A C 1
ATOM 1973 O O . SER A 1 242 ? -21.797 5.907 20.917 1.00 87.31 242 SER A O 1
ATOM 1975 N N . ALA A 1 243 ? -19.738 5.263 20.265 1.00 92.88 243 ALA A N 1
ATOM 1976 C CA . ALA A 1 243 ? -19.961 3.823 20.170 1.00 92.88 243 ALA A CA 1
ATOM 1977 C C . ALA A 1 243 ? -18.617 3.072 20.267 1.00 92.88 243 ALA A C 1
ATOM 1979 O O . ALA A 1 243 ? -17.551 3.684 20.150 1.00 92.88 243 ALA A O 1
ATOM 1980 N N . ILE A 1 244 ? -18.657 1.750 20.469 1.00 95.69 244 ILE A N 1
ATOM 1981 C CA . ILE A 1 244 ? -17.451 0.936 20.708 1.00 95.69 244 ILE A CA 1
ATOM 1982 C C . ILE A 1 244 ? -16.540 0.886 19.472 1.00 95.69 244 ILE A C 1
ATOM 1984 O O . ILE A 1 244 ? -15.330 1.061 19.609 1.00 95.69 244 ILE A O 1
ATOM 1988 N N . ILE A 1 245 ? -17.083 0.683 18.267 1.00 95.75 245 ILE A N 1
ATOM 1989 C CA . ILE A 1 245 ? -16.269 0.559 17.046 1.00 95.75 245 ILE A CA 1
ATOM 1990 C C . ILE A 1 245 ? -15.501 1.857 16.727 1.00 95.75 245 ILE A C 1
ATOM 1992 O O . ILE A 1 245 ? -14.271 1.794 16.634 1.00 95.75 245 ILE A O 1
ATOM 1996 N N . PRO A 1 246 ? -16.142 3.044 16.647 1.00 92.69 246 PRO A N 1
ATOM 1997 C CA . PRO A 1 246 ? -15.424 4.303 16.427 1.00 92.69 246 PRO A CA 1
ATOM 1998 C C . PRO A 1 246 ? -14.344 4.572 17.483 1.00 92.69 246 PRO A C 1
ATOM 2000 O O . PRO A 1 246 ? -13.260 5.064 17.169 1.00 92.69 246 PRO A O 1
ATOM 2003 N N . GLN A 1 247 ? -14.613 4.204 18.740 1.00 93.88 247 GLN A N 1
ATOM 2004 C CA . GLN A 1 247 ? -13.664 4.312 19.847 1.00 93.88 247 GLN A CA 1
ATOM 2005 C C . GLN A 1 247 ? -12.422 3.431 19.644 1.00 93.88 247 GLN A C 1
ATOM 2007 O O . GLN A 1 247 ? -11.299 3.878 19.902 1.00 93.88 247 GLN A O 1
ATOM 2012 N N . VAL A 1 248 ? -12.599 2.199 19.159 1.00 96.50 248 VAL A N 1
ATOM 2013 C CA . VAL A 1 248 ? -11.488 1.299 18.816 1.00 96.50 248 VAL A CA 1
ATOM 2014 C C . VAL A 1 248 ? -10.666 1.869 17.669 1.00 96.50 248 VAL A C 1
ATOM 2016 O O . VAL A 1 248 ? -9.445 1.982 17.780 1.00 96.50 248 VAL A O 1
ATOM 2019 N N . GLU A 1 249 ? -11.322 2.249 16.575 1.00 95.25 249 GLU A N 1
ATOM 2020 C CA . GLU A 1 249 ? -10.641 2.735 15.375 1.00 95.25 249 GLU A CA 1
ATOM 2021 C C . GLU A 1 249 ? -9.853 4.020 15.649 1.00 95.25 249 GLU A C 1
ATOM 2023 O O . GLU A 1 249 ? -8.707 4.139 15.211 1.00 95.25 249 GLU A O 1
ATOM 2028 N N . ALA A 1 250 ? -10.398 4.937 16.456 1.00 93.00 250 ALA A N 1
ATOM 2029 C CA . ALA A 1 250 ? -9.683 6.127 16.913 1.00 93.00 250 ALA A CA 1
ATOM 2030 C C . ALA A 1 250 ? -8.408 5.774 17.704 1.00 93.00 250 ALA A C 1
ATOM 2032 O O . ALA A 1 250 ? -7.347 6.355 17.465 1.00 93.00 250 ALA A O 1
ATOM 2033 N N . GLY A 1 251 ? -8.483 4.785 18.601 1.00 94.69 251 GLY A N 1
ATOM 2034 C CA . GLY A 1 251 ? -7.328 4.310 19.367 1.00 94.69 251 GLY A CA 1
ATOM 2035 C C . GLY A 1 251 ? -6.255 3.649 18.495 1.00 94.69 251 GLY A C 1
ATOM 2036 O O . GLY A 1 251 ? -5.062 3.875 18.702 1.00 94.69 251 GLY A O 1
ATOM 2037 N N . LEU A 1 252 ? -6.660 2.875 17.483 1.00 96.12 252 LEU A N 1
ATOM 2038 C CA . LEU A 1 252 ? -5.746 2.212 16.544 1.00 96.12 252 LEU A CA 1
ATOM 2039 C C . LEU A 1 252 ? -5.105 3.177 15.537 1.00 96.12 252 LEU A C 1
ATOM 2041 O O . LEU A 1 252 ? -4.017 2.892 15.032 1.00 96.12 252 LEU A O 1
ATOM 2045 N N . LYS A 1 253 ? -5.749 4.310 15.248 1.00 94.31 253 LYS A N 1
ATOM 2046 C CA . LYS A 1 253 ? -5.217 5.379 14.389 1.00 94.31 253 LYS A CA 1
ATOM 2047 C C . LYS A 1 253 ? -4.257 6.325 15.105 1.00 94.31 253 LYS A C 1
ATOM 2049 O O . LYS A 1 253 ? -3.703 7.212 14.460 1.00 94.31 253 LYS A O 1
ATOM 2054 N N . ASN A 1 254 ? -4.049 6.166 16.413 1.00 89.06 254 ASN A N 1
ATOM 2055 C CA . ASN A 1 254 ? -3.220 7.077 17.195 1.00 89.06 254 ASN A CA 1
ATOM 2056 C C . ASN A 1 254 ? -1.780 7.164 16.630 1.00 89.06 254 ASN A C 1
ATOM 2058 O O . ASN A 1 254 ? -1.040 6.174 16.676 1.00 89.06 254 ASN A O 1
ATOM 2062 N N . PRO A 1 255 ? -1.338 8.340 16.134 1.00 84.19 255 PRO A N 1
ATOM 2063 C CA . PRO A 1 255 ? -0.004 8.493 15.558 1.00 84.19 255 PRO A CA 1
ATOM 2064 C C . PRO A 1 255 ? 1.125 8.301 16.577 1.00 84.19 255 PRO A C 1
ATOM 2066 O O . PRO A 1 255 ? 2.203 7.837 16.211 1.00 84.19 255 PRO A O 1
ATOM 2069 N N . ALA A 1 256 ? 0.882 8.623 17.854 1.00 80.12 256 ALA A N 1
ATOM 2070 C CA . ALA A 1 256 ? 1.899 8.593 18.905 1.00 80.12 256 ALA A CA 1
ATOM 2071 C C . ALA A 1 256 ? 2.424 7.178 19.196 1.00 80.12 256 ALA A C 1
ATOM 2073 O O . ALA A 1 256 ? 3.562 7.016 19.629 1.00 80.12 256 ALA A O 1
ATOM 2074 N N . THR A 1 257 ? 1.612 6.151 18.941 1.00 72.75 257 THR A N 1
ATOM 2075 C CA . THR A 1 257 ? 1.977 4.742 19.148 1.00 72.75 257 THR A CA 1
ATOM 2076 C C . THR A 1 257 ? 2.472 4.054 17.873 1.00 72.75 257 THR A C 1
ATOM 2078 O O . THR A 1 257 ? 2.815 2.874 17.914 1.00 72.75 257 THR A O 1
ATOM 2081 N N . GLY A 1 258 ? 2.514 4.776 16.746 1.00 79.69 258 GLY A N 1
ATOM 2082 C CA . GLY A 1 258 ? 2.588 4.190 15.410 1.00 79.69 258 GLY A CA 1
ATOM 2083 C C . GLY A 1 258 ? 1.217 3.621 15.019 1.00 79.69 258 GLY A C 1
ATOM 2084 O O . GLY A 1 258 ? 0.786 2.637 15.620 1.00 79.69 258 GLY A O 1
ATOM 2085 N N . PRO A 1 259 ? 0.502 4.214 14.047 1.00 89.44 259 PRO A N 1
ATOM 2086 C CA . PRO A 1 259 ? -0.896 3.873 13.804 1.00 89.44 259 PRO A CA 1
ATOM 2087 C C . PRO A 1 259 ? -1.012 2.441 13.279 1.00 89.44 259 PRO A C 1
ATOM 2089 O O . PRO A 1 259 ? -0.461 2.114 12.219 1.00 89.44 259 PRO A O 1
ATOM 2092 N N . LYS A 1 260 ? -1.725 1.602 14.039 1.00 95.12 260 LYS A N 1
ATOM 2093 C CA . LYS A 1 260 ? -2.021 0.210 13.695 1.00 95.12 260 LYS A CA 1
ATOM 2094 C C . LYS A 1 260 ? -3.104 0.124 12.629 1.00 95.12 260 LYS A C 1
ATOM 2096 O O . LYS A 1 260 ? -3.036 -0.783 11.816 1.00 95.12 260 LYS A O 1
ATOM 2101 N N . LEU A 1 261 ? -4.068 1.042 12.610 1.00 95.94 261 LEU A N 1
ATOM 2102 C CA . LEU A 1 261 ? -5.073 1.154 11.552 1.00 95.94 261 LEU A CA 1
ATOM 2103 C C . LEU A 1 261 ? -4.668 2.253 10.566 1.00 95.94 261 LEU A C 1
ATOM 2105 O O . LEU A 1 261 ? -4.453 3.395 10.970 1.00 95.94 261 LEU A O 1
ATOM 2109 N N . ARG A 1 262 ? -4.573 1.906 9.280 1.00 94.12 262 ARG A N 1
ATOM 2110 C CA . ARG A 1 262 ? -4.306 2.840 8.180 1.00 94.12 262 ARG A CA 1
ATOM 2111 C C . ARG A 1 262 ? -5.228 2.540 7.009 1.00 94.12 262 ARG A C 1
ATOM 2113 O O . ARG A 1 262 ? -5.122 1.485 6.392 1.00 94.12 262 ARG A O 1
ATOM 2120 N N . THR A 1 263 ? -6.110 3.473 6.690 1.00 91.88 263 THR A N 1
ATOM 2121 C CA . THR A 1 263 ? -7.043 3.371 5.557 1.00 91.88 263 THR A CA 1
ATOM 2122 C C . THR A 1 263 ? -6.598 4.166 4.334 1.00 91.88 263 THR A C 1
ATOM 2124 O O . THR A 1 263 ? -7.221 4.077 3.281 1.00 91.88 263 THR A O 1
ATOM 2127 N N . GLU A 1 264 ? -5.451 4.833 4.445 1.00 92.06 264 GLU A N 1
ATOM 2128 C CA . GLU A 1 264 ? -4.712 5.454 3.354 1.00 92.06 264 GLU A CA 1
ATOM 2129 C C . GLU A 1 264 ? -3.283 4.901 3.378 1.00 92.06 264 GLU A C 1
ATOM 2131 O O . GLU A 1 264 ? -2.614 4.914 4.418 1.00 92.06 264 GLU A O 1
ATOM 2136 N N . ILE A 1 265 ? -2.837 4.349 2.251 1.00 94.94 265 ILE A N 1
ATOM 2137 C CA . ILE A 1 265 ? -1.502 3.771 2.073 1.00 94.94 265 ILE A CA 1
ATOM 2138 C C . ILE A 1 265 ? -1.005 4.245 0.713 1.00 94.94 265 ILE A C 1
ATOM 2140 O O . ILE A 1 265 ? -1.675 4.010 -0.287 1.00 94.94 265 ILE A O 1
ATOM 2144 N N . SER A 1 266 ? 0.157 4.895 0.678 1.00 96.75 266 SER A N 1
ATOM 2145 C CA . SER A 1 266 ? 0.785 5.271 -0.589 1.00 96.75 266 SER A CA 1
ATOM 2146 C C . SER A 1 266 ? 1.460 4.066 -1.247 1.00 96.75 266 SER A C 1
ATOM 2148 O O . SER A 1 266 ? 1.881 3.124 -0.562 1.00 96.75 266 SER A O 1
ATOM 2150 N N . PHE A 1 267 ? 1.661 4.106 -2.566 1.00 97.88 267 PHE A N 1
ATOM 2151 C CA . PHE A 1 267 ? 2.436 3.070 -3.264 1.00 97.88 267 PHE A CA 1
ATOM 2152 C C . PHE A 1 267 ? 3.839 2.871 -2.670 1.00 97.88 267 PHE A C 1
ATOM 2154 O O . PHE A 1 267 ? 4.338 1.745 -2.565 1.00 97.88 267 PHE A O 1
ATOM 2161 N N . ARG A 1 268 ? 4.471 3.966 -2.236 1.00 97.06 268 ARG A N 1
ATOM 2162 C CA . ARG A 1 268 ? 5.784 3.933 -1.590 1.00 97.06 268 ARG A CA 1
ATOM 2163 C C . ARG A 1 268 ? 5.736 3.165 -0.273 1.00 97.06 268 ARG A C 1
ATOM 2165 O O . ARG A 1 268 ? 6.549 2.266 -0.083 1.00 97.06 268 ARG A O 1
ATOM 2172 N N . ASP A 1 269 ? 4.776 3.475 0.598 1.00 95.38 269 ASP A N 1
ATOM 2173 C CA . ASP A 1 269 ? 4.629 2.790 1.888 1.00 95.38 269 ASP A CA 1
ATOM 2174 C C . ASP A 1 269 ? 4.342 1.296 1.702 1.00 95.38 269 ASP A C 1
ATOM 2176 O O . ASP A 1 269 ? 4.907 0.465 2.415 1.00 95.38 269 ASP A O 1
ATOM 2180 N N . LEU A 1 270 ? 3.501 0.947 0.719 1.00 97.25 270 LEU A N 1
ATOM 2181 C CA . LEU A 1 270 ? 3.230 -0.442 0.347 1.00 97.25 270 LEU A CA 1
ATOM 2182 C C . LEU A 1 270 ? 4.519 -1.160 -0.077 1.00 97.25 270 LEU A C 1
ATOM 2184 O O . LEU A 1 270 ? 4.814 -2.250 0.415 1.00 97.25 270 LEU A O 1
ATOM 2188 N N . THR A 1 271 ? 5.297 -0.544 -0.967 1.00 96.56 271 THR A N 1
ATOM 2189 C CA . THR A 1 271 ? 6.533 -1.130 -1.502 1.00 96.56 271 THR A CA 1
ATOM 2190 C C . THR A 1 271 ? 7.592 -1.290 -0.414 1.00 96.56 271 THR A C 1
ATOM 2192 O O . THR A 1 271 ? 8.170 -2.369 -0.276 1.00 96.56 271 THR A O 1
ATOM 2195 N N . ASP A 1 272 ? 7.809 -0.258 0.403 1.00 95.62 272 ASP A N 1
ATOM 2196 C CA . ASP A 1 272 ? 8.759 -0.293 1.517 1.00 95.62 272 ASP A CA 1
ATOM 2197 C C . ASP A 1 272 ? 8.365 -1.380 2.530 1.00 95.62 272 ASP A C 1
ATOM 2199 O O . ASP A 1 272 ? 9.207 -2.178 2.957 1.00 95.62 272 ASP A O 1
ATOM 2203 N N . PHE A 1 273 ? 7.073 -1.489 2.857 1.00 95.06 273 PHE A N 1
ATOM 2204 C CA . PHE A 1 273 ? 6.560 -2.525 3.750 1.00 95.06 273 PHE A CA 1
ATOM 2205 C C . PHE A 1 273 ? 6.811 -3.941 3.210 1.00 95.06 273 PHE A C 1
ATOM 2207 O O . PHE A 1 273 ? 7.360 -4.784 3.932 1.00 95.06 273 PHE A O 1
ATOM 2214 N N . LEU A 1 274 ? 6.436 -4.214 1.956 1.00 96.44 274 LEU A N 1
ATOM 2215 C CA . LEU A 1 274 ? 6.603 -5.531 1.335 1.00 96.44 274 LEU A CA 1
ATOM 2216 C C . LEU A 1 274 ? 8.084 -5.904 1.187 1.00 96.44 274 LEU A C 1
ATOM 2218 O O . LEU A 1 274 ? 8.469 -7.042 1.472 1.00 96.44 274 LEU A O 1
ATOM 2222 N N . LYS A 1 275 ? 8.942 -4.938 0.851 1.00 95.00 275 LYS A N 1
ATOM 2223 C CA . LYS A 1 275 ? 10.390 -5.140 0.756 1.00 95.00 275 LYS A CA 1
ATOM 2224 C C . LYS A 1 275 ? 11.008 -5.470 2.112 1.00 95.00 275 LYS A C 1
ATOM 2226 O O . LYS A 1 275 ? 11.780 -6.417 2.214 1.00 95.00 275 LYS A O 1
ATOM 2231 N N . MET A 1 276 ? 10.635 -4.755 3.173 1.00 91.88 276 MET A N 1
ATOM 2232 C CA . MET A 1 276 ? 11.168 -5.003 4.518 1.00 91.88 276 MET A CA 1
ATOM 2233 C C . MET A 1 276 ? 10.675 -6.316 5.139 1.00 91.88 276 MET A C 1
ATOM 2235 O O . MET A 1 276 ? 11.421 -6.955 5.878 1.00 91.88 276 MET A O 1
ATOM 2239 N N . ASN A 1 277 ? 9.426 -6.718 4.875 1.00 91.25 277 ASN A N 1
ATOM 2240 C CA . ASN A 1 277 ? 8.799 -7.844 5.579 1.00 91.25 277 ASN A CA 1
ATOM 2241 C C . ASN A 1 277 ? 8.777 -9.149 4.775 1.00 91.25 277 ASN A C 1
ATOM 2243 O O . ASN A 1 277 ? 8.792 -10.217 5.385 1.00 91.25 277 ASN A O 1
ATOM 2247 N N . GLN A 1 278 ? 8.734 -9.074 3.443 1.00 93.19 278 GLN A N 1
ATOM 2248 C CA . GLN A 1 278 ? 8.673 -10.233 2.542 1.00 93.19 278 GLN A CA 1
ATOM 2249 C C . GLN A 1 278 ? 9.845 -10.295 1.552 1.00 93.19 278 GLN A C 1
ATOM 2251 O O . GLN A 1 278 ? 9.967 -11.273 0.818 1.00 93.19 278 GLN A O 1
ATOM 2256 N N . ASN A 1 279 ? 10.724 -9.282 1.530 1.00 94.00 279 ASN A N 1
ATOM 2257 C CA . ASN A 1 279 ? 11.765 -9.123 0.508 1.00 94.00 279 ASN A CA 1
ATOM 2258 C C . ASN A 1 279 ? 11.188 -9.058 -0.922 1.00 94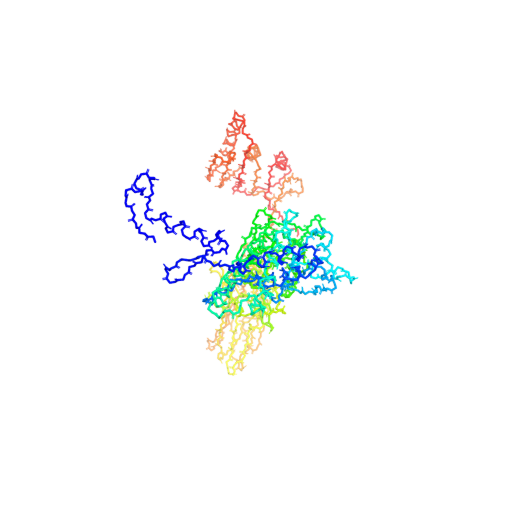.00 279 ASN A C 1
ATOM 2260 O O . ASN A 1 279 ? 11.814 -9.510 -1.880 1.00 94.00 279 ASN A O 1
ATOM 2264 N N . TRP A 1 280 ? 9.975 -8.513 -1.060 1.00 96.25 280 TRP A N 1
ATOM 2265 C CA . TRP A 1 280 ? 9.328 -8.286 -2.351 1.00 96.25 280 TRP A CA 1
ATOM 2266 C C . TRP A 1 280 ? 9.586 -6.851 -2.799 1.00 96.25 280 TRP A C 1
ATOM 2268 O O . TRP A 1 280 ? 9.118 -5.903 -2.172 1.00 96.25 280 TRP A O 1
ATOM 2278 N N . ASP A 1 281 ? 10.345 -6.690 -3.879 1.00 95.69 281 ASP A N 1
ATOM 2279 C CA . ASP A 1 281 ? 10.572 -5.392 -4.511 1.00 95.69 281 ASP A CA 1
ATOM 2280 C C . ASP A 1 281 ? 9.620 -5.247 -5.700 1.00 95.69 281 ASP A C 1
ATOM 2282 O O . ASP A 1 281 ? 9.814 -5.877 -6.739 1.00 95.69 281 ASP A O 1
ATOM 2286 N N . LEU A 1 282 ? 8.568 -4.443 -5.537 1.00 96.62 282 LEU A N 1
ATOM 2287 C CA . LEU A 1 282 ? 7.568 -4.264 -6.587 1.00 96.62 282 LEU A CA 1
ATOM 2288 C C . LEU A 1 282 ? 8.085 -3.437 -7.772 1.00 96.62 282 LEU A C 1
ATOM 2290 O O . LEU A 1 282 ? 7.491 -3.519 -8.835 1.00 96.62 282 LEU A O 1
ATOM 2294 N N . ILE A 1 283 ? 9.170 -2.668 -7.630 1.00 96.12 283 ILE A N 1
ATOM 2295 C CA . ILE A 1 283 ? 9.620 -1.715 -8.661 1.00 96.12 283 ILE A CA 1
ATOM 2296 C C . ILE A 1 283 ? 10.838 -2.254 -9.409 1.00 96.12 283 ILE A C 1
ATOM 2298 O O . ILE A 1 283 ? 10.851 -2.319 -10.637 1.00 96.12 283 ILE A O 1
ATOM 2302 N N . GLU A 1 284 ? 11.873 -2.645 -8.669 1.00 93.88 284 GLU A N 1
ATOM 2303 C CA . GLU A 1 284 ? 13.155 -3.107 -9.215 1.00 93.88 284 GLU A CA 1
ATOM 2304 C C . GLU A 1 284 ? 13.334 -4.629 -9.089 1.00 93.88 284 GLU A C 1
ATOM 2306 O O . GLU A 1 284 ? 14.387 -5.171 -9.436 1.00 93.88 284 GLU A O 1
ATOM 2311 N N . GLY A 1 285 ? 12.311 -5.334 -8.597 1.00 92.19 285 GLY A N 1
ATOM 2312 C CA . GLY A 1 285 ? 12.324 -6.784 -8.462 1.00 92.19 285 GLY A CA 1
ATOM 2313 C C . GLY A 1 285 ? 12.231 -7.541 -9.785 1.00 92.19 285 GLY A C 1
ATOM 2314 O O . GLY A 1 285 ? 12.108 -6.986 -10.876 1.00 92.19 285 GLY A O 1
ATOM 2315 N N . THR A 1 286 ? 12.289 -8.866 -9.664 1.00 91.81 286 THR A N 1
ATOM 2316 C CA . THR A 1 286 ? 12.255 -9.816 -10.794 1.00 91.81 286 THR A CA 1
ATOM 2317 C C . THR A 1 286 ? 11.129 -10.845 -10.678 1.00 91.81 286 THR A C 1
ATOM 2319 O O . THR A 1 286 ? 11.030 -11.748 -11.506 1.00 91.81 286 THR A O 1
ATOM 2322 N N . ALA A 1 287 ? 10.286 -10.722 -9.651 1.00 94.38 287 ALA A N 1
ATOM 2323 C CA . ALA A 1 287 ? 9.182 -11.629 -9.372 1.00 94.38 287 ALA A CA 1
ATOM 2324 C C . ALA A 1 287 ? 7.834 -10.953 -9.643 1.00 94.38 287 ALA A C 1
ATOM 2326 O O . ALA A 1 287 ? 7.709 -9.732 -9.558 1.00 94.38 287 ALA A O 1
ATOM 2327 N N . ARG A 1 288 ? 6.829 -11.776 -9.951 1.00 95.12 288 ARG A N 1
ATOM 2328 C CA . ARG A 1 288 ? 5.424 -11.372 -10.047 1.00 95.12 288 ARG A CA 1
ATOM 2329 C C . ARG A 1 288 ? 4.720 -11.760 -8.756 1.00 95.12 288 ARG A C 1
ATOM 2331 O O . ARG A 1 288 ? 4.997 -12.833 -8.223 1.00 95.12 288 ARG A O 1
ATOM 2338 N N . HIS A 1 289 ? 3.799 -10.922 -8.302 1.00 97.44 289 HIS A N 1
ATOM 2339 C CA . HIS A 1 289 ? 2.990 -11.197 -7.118 1.00 97.44 289 HIS A CA 1
ATOM 2340 C C . HIS A 1 289 ? 1.525 -10.941 -7.423 1.00 97.44 289 HIS A C 1
ATOM 2342 O O . HIS A 1 289 ? 1.178 -9.914 -7.997 1.00 97.44 289 HIS A O 1
ATOM 2348 N N . THR A 1 290 ? 0.654 -11.862 -7.041 1.00 97.88 290 THR A N 1
ATOM 2349 C CA . THR A 1 290 ? -0.788 -11.668 -7.204 1.00 97.88 290 THR A CA 1
ATOM 2350 C C . THR A 1 290 ? -1.320 -10.660 -6.188 1.00 97.88 290 THR A C 1
ATOM 2352 O O . THR A 1 290 ? -0.809 -10.561 -5.068 1.00 97.88 290 THR A O 1
ATOM 2355 N N . LEU A 1 291 ? -2.396 -9.943 -6.533 1.00 97.38 291 LEU A N 1
ATOM 2356 C CA . LEU A 1 291 ? -3.070 -9.049 -5.583 1.00 97.38 291 LEU A CA 1
ATOM 2357 C C . LEU A 1 291 ? -3.449 -9.792 -4.291 1.00 97.38 291 LEU A C 1
ATOM 2359 O O . LEU A 1 291 ? -3.278 -9.265 -3.194 1.00 97.38 291 LEU A O 1
ATOM 2363 N N . ARG A 1 292 ? -3.915 -11.039 -4.404 1.00 96.81 292 ARG A N 1
ATOM 2364 C CA . ARG A 1 292 ? -4.250 -11.885 -3.253 1.00 96.81 292 ARG A CA 1
ATOM 2365 C C . ARG A 1 292 ? -3.062 -12.155 -2.331 1.00 96.81 292 ARG A C 1
ATOM 2367 O O . ARG A 1 292 ? -3.239 -12.135 -1.118 1.00 96.81 292 ARG A O 1
ATOM 2374 N N . GLU A 1 293 ? -1.868 -12.410 -2.862 1.00 96.69 293 GLU A N 1
ATOM 2375 C CA . GLU A 1 293 ? -0.659 -12.601 -2.043 1.00 96.69 293 GLU A CA 1
ATOM 2376 C C . GLU A 1 293 ? -0.288 -11.323 -1.286 1.00 96.69 293 GLU A C 1
ATOM 2378 O O . GLU A 1 293 ? 0.035 -11.373 -0.095 1.00 96.69 293 GLU A O 1
ATOM 2383 N N . ILE A 1 294 ? -0.404 -10.171 -1.954 1.00 97.12 294 ILE A N 1
ATOM 2384 C CA . ILE A 1 294 ? -0.190 -8.863 -1.332 1.00 97.12 294 ILE A CA 1
ATOM 2385 C C . ILE A 1 294 ? -1.205 -8.652 -0.203 1.00 97.12 294 ILE A C 1
ATOM 2387 O O . ILE A 1 294 ? -0.798 -8.401 0.928 1.00 97.12 294 ILE A O 1
ATOM 2391 N N . LEU A 1 295 ? -2.505 -8.833 -0.463 1.00 96.06 295 LEU A N 1
ATOM 2392 C CA . LEU A 1 295 ? -3.565 -8.689 0.544 1.00 96.06 295 LEU A CA 1
ATOM 2393 C C . LEU A 1 295 ? -3.361 -9.641 1.732 1.00 96.06 295 LEU A C 1
ATOM 2395 O O . LEU A 1 295 ? -3.386 -9.206 2.881 1.00 96.06 295 LEU A O 1
ATOM 2399 N N . ASN A 1 296 ? -3.072 -10.918 1.469 1.00 95.75 296 ASN A N 1
ATOM 2400 C CA . ASN A 1 296 ? -2.825 -11.918 2.511 1.00 95.75 296 ASN A CA 1
ATOM 2401 C C . ASN A 1 296 ? -1.647 -11.544 3.418 1.00 95.75 296 ASN A C 1
ATOM 2403 O O . ASN A 1 296 ? -1.658 -11.874 4.604 1.00 95.75 296 ASN A O 1
ATOM 2407 N N . THR A 1 297 ? -0.644 -10.834 2.896 1.00 95.81 297 THR A N 1
ATOM 2408 C CA . THR A 1 297 ? 0.487 -10.366 3.706 1.00 95.81 297 THR A CA 1
ATOM 2409 C C . THR A 1 297 ? 0.012 -9.459 4.842 1.00 95.81 297 THR A C 1
ATOM 2411 O O . THR A 1 297 ? 0.476 -9.614 5.972 1.00 95.81 297 THR A O 1
ATOM 2414 N N . PHE A 1 298 ? -0.960 -8.580 4.585 1.00 95.81 298 PHE A N 1
ATOM 2415 C CA . PHE A 1 298 ? -1.529 -7.697 5.608 1.00 95.81 298 PHE A CA 1
ATOM 2416 C C . PHE A 1 298 ? -2.357 -8.449 6.654 1.00 95.81 298 PHE A C 1
ATOM 2418 O O . PHE A 1 298 ? -2.451 -7.979 7.782 1.00 95.81 298 PHE A O 1
ATOM 2425 N N . SER A 1 299 ? -2.889 -9.631 6.337 1.00 94.88 299 SER A N 1
ATOM 2426 C CA . SER A 1 299 ? -3.634 -10.465 7.294 1.00 94.88 299 SER A CA 1
ATOM 2427 C C . SER A 1 299 ? -2.733 -11.424 8.090 1.00 94.88 299 SER A C 1
ATOM 2429 O O . SER A 1 299 ? -3.080 -11.829 9.197 1.00 94.88 299 SER A O 1
ATOM 2431 N N . VAL A 1 300 ? -1.559 -11.792 7.566 1.00 94.75 300 VAL A N 1
ATOM 2432 C CA . VAL A 1 300 ? -0.648 -12.776 8.190 1.00 94.75 300 VAL A CA 1
ATOM 2433 C C . VAL A 1 300 ? 0.477 -12.118 8.995 1.00 94.75 300 VAL A C 1
ATOM 2435 O O . VAL A 1 300 ? 0.920 -12.660 10.012 1.00 94.75 300 VAL A O 1
ATOM 2438 N N . VAL A 1 301 ? 0.980 -10.968 8.545 1.00 94.62 301 VAL A N 1
ATOM 2439 C CA . VAL A 1 301 ? 2.154 -10.313 9.131 1.00 94.62 301 VAL A CA 1
ATOM 2440 C C . VAL A 1 301 ? 1.727 -9.353 10.237 1.00 94.62 301 VAL A C 1
ATOM 2442 O O . VAL A 1 301 ? 1.146 -8.307 9.978 1.00 94.62 301 VAL A O 1
ATOM 2445 N N . THR A 1 302 ? 2.078 -9.666 11.482 1.00 93.69 302 THR A N 1
ATOM 2446 C CA . THR A 1 302 ? 1.695 -8.892 12.680 1.00 93.69 302 THR A CA 1
ATOM 2447 C C . THR A 1 302 ? 2.264 -7.467 12.720 1.00 93.69 302 THR A C 1
ATOM 2449 O O . THR A 1 302 ? 1.692 -6.593 13.372 1.00 93.69 302 THR A O 1
ATOM 2452 N N . SER A 1 303 ? 3.361 -7.184 12.006 1.00 92.56 303 SER A N 1
ATOM 2453 C CA . SER A 1 303 ? 3.887 -5.820 11.818 1.00 92.56 303 SER A CA 1
ATOM 2454 C C . SER A 1 303 ? 3.083 -4.984 10.820 1.00 92.56 303 SER A C 1
ATOM 2456 O O . SER A 1 303 ? 3.266 -3.768 10.789 1.00 92.56 303 SER A O 1
ATOM 2458 N N . ALA A 1 304 ? 2.210 -5.591 10.010 1.00 94.62 304 ALA A N 1
ATOM 2459 C CA . ALA A 1 304 ? 1.410 -4.860 9.036 1.00 94.62 304 ALA A CA 1
ATOM 2460 C C . ALA A 1 304 ? 0.346 -3.999 9.734 1.00 94.62 304 ALA A C 1
ATOM 2462 O O . ALA A 1 304 ? -0.218 -4.421 10.754 1.00 94.62 304 ALA A O 1
ATOM 2463 N N . PRO A 1 305 ? 0.019 -2.811 9.203 1.00 94.88 305 PRO A N 1
ATOM 2464 C CA . PRO A 1 305 ? -1.175 -2.106 9.635 1.00 94.88 305 PRO A CA 1
ATOM 2465 C C . PRO A 1 305 ? -2.431 -2.893 9.229 1.00 94.88 305 PRO A C 1
ATOM 2467 O O . PRO A 1 305 ? -2.456 -3.562 8.198 1.00 94.88 305 PRO A O 1
ATOM 2470 N N . LEU A 1 306 ? -3.486 -2.790 10.030 1.00 96.19 306 LEU A N 1
ATOM 2471 C CA . LEU A 1 306 ? -4.839 -3.105 9.594 1.00 96.19 306 LEU A CA 1
ATOM 2472 C C . LEU A 1 306 ? -5.246 -2.079 8.544 1.00 96.19 306 LEU A C 1
ATOM 2474 O O . LEU A 1 306 ? -5.024 -0.879 8.720 1.00 96.19 306 LEU A O 1
ATOM 2478 N N . THR A 1 307 ? -5.823 -2.551 7.450 1.00 95.19 307 THR A N 1
ATOM 2479 C CA . THR A 1 307 ? -6.174 -1.707 6.312 1.00 95.19 307 THR A CA 1
ATOM 2480 C C . THR A 1 307 ? -7.336 -2.304 5.532 1.00 95.19 307 THR A C 1
ATOM 2482 O O . THR A 1 307 ? -7.768 -3.427 5.797 1.00 95.19 307 THR A O 1
ATOM 2485 N N . THR A 1 308 ? -7.851 -1.548 4.568 1.00 94.06 308 THR A N 1
ATOM 2486 C CA . THR A 1 308 ? -8.903 -2.005 3.665 1.00 94.06 308 THR A CA 1
ATOM 2487 C C . THR A 1 308 ? -8.297 -2.494 2.357 1.00 94.06 308 THR A C 1
ATOM 2489 O O . THR A 1 308 ? -7.256 -2.018 1.901 1.00 94.06 308 THR A O 1
ATOM 2492 N N . ARG A 1 309 ? -9.006 -3.405 1.683 1.00 93.81 309 ARG A N 1
ATOM 2493 C CA . ARG A 1 309 ? -8.683 -3.789 0.302 1.00 93.81 309 ARG A CA 1
ATOM 2494 C C . ARG A 1 309 ? -8.571 -2.565 -0.609 1.00 93.81 309 ARG A C 1
ATOM 2496 O O . ARG A 1 309 ? -7.673 -2.503 -1.439 1.00 93.81 309 ARG A O 1
ATOM 2503 N N . TYR A 1 310 ? -9.479 -1.605 -0.434 1.00 94.56 310 TYR A N 1
ATOM 2504 C CA . TYR A 1 310 ? -9.506 -0.378 -1.219 1.00 94.56 310 TYR A CA 1
ATOM 2505 C C . TYR A 1 310 ? -8.195 0.404 -1.096 1.00 94.56 310 TYR A C 1
ATOM 2507 O O . TYR A 1 310 ? -7.636 0.773 -2.121 1.00 94.56 310 TYR A O 1
ATOM 2515 N N . ALA A 1 311 ? -7.664 0.587 0.117 1.00 95.62 311 ALA A N 1
ATOM 2516 C CA . ALA A 1 311 ? -6.400 1.294 0.331 1.00 95.62 311 ALA A CA 1
ATOM 2517 C C . ALA A 1 311 ? -5.230 0.641 -0.425 1.00 95.62 311 ALA A C 1
ATOM 2519 O O . ALA A 1 311 ? -4.447 1.328 -1.075 1.00 95.62 311 ALA A O 1
ATOM 2520 N N . ILE A 1 312 ? -5.149 -0.694 -0.402 1.00 96.69 312 ILE A N 1
ATOM 2521 C CA . ILE A 1 312 ? -4.120 -1.448 -1.134 1.00 96.69 312 ILE A CA 1
ATOM 2522 C C . ILE A 1 312 ? -4.316 -1.345 -2.649 1.00 96.69 312 ILE A C 1
ATOM 2524 O O . ILE A 1 312 ? -3.348 -1.150 -3.381 1.00 96.69 312 ILE A O 1
ATOM 2528 N N . GLU A 1 313 ? -5.554 -1.445 -3.139 1.00 96.56 313 GLU A N 1
ATOM 2529 C CA . GLU A 1 313 ? -5.845 -1.259 -4.564 1.00 96.56 313 GLU A CA 1
ATOM 2530 C C . GLU A 1 313 ? -5.509 0.161 -5.038 1.00 96.56 313 GLU A C 1
ATOM 2532 O O . GLU A 1 313 ? -4.989 0.306 -6.141 1.00 96.56 313 GLU A O 1
ATOM 2537 N N . GLN A 1 314 ? -5.760 1.195 -4.226 1.00 96.38 314 GLN A N 1
ATOM 2538 C CA . GLN A 1 314 ? -5.364 2.571 -4.548 1.00 96.38 314 GLN A CA 1
ATOM 2539 C C . GLN A 1 314 ? -3.842 2.719 -4.598 1.00 96.38 314 GLN A C 1
ATOM 2541 O O . GLN A 1 314 ? -3.329 3.224 -5.591 1.00 96.38 314 GLN A O 1
ATOM 2546 N N . ALA A 1 315 ? -3.113 2.178 -3.618 1.00 97.81 315 ALA A N 1
ATOM 2547 C CA . ALA A 1 315 ? -1.651 2.160 -3.641 1.00 97.81 315 ALA A CA 1
ATOM 2548 C C . ALA A 1 315 ? -1.105 1.477 -4.911 1.00 97.81 315 ALA A C 1
ATOM 2550 O O . ALA A 1 315 ? -0.164 1.952 -5.537 1.00 97.81 315 ALA A O 1
ATOM 2551 N N . ILE A 1 316 ? -1.711 0.368 -5.341 1.00 97.81 316 ILE A N 1
ATOM 2552 C CA . ILE A 1 316 ? -1.327 -0.314 -6.586 1.00 97.81 316 ILE A CA 1
ATOM 2553 C C . ILE A 1 316 ? -1.666 0.537 -7.819 1.00 97.81 316 ILE A C 1
ATOM 2555 O O . ILE A 1 316 ? -0.887 0.575 -8.770 1.00 97.81 316 ILE A O 1
ATOM 2559 N N . ARG A 1 317 ? -2.803 1.243 -7.827 1.00 96.81 317 ARG A N 1
ATOM 2560 C CA . ARG A 1 317 ? -3.151 2.169 -8.917 1.00 96.81 317 ARG A CA 1
ATOM 2561 C C . ARG A 1 317 ? -2.155 3.319 -9.021 1.00 96.81 317 ARG A C 1
ATOM 2563 O O . ARG A 1 317 ? -1.714 3.599 -10.127 1.00 96.81 317 ARG A O 1
ATOM 2570 N N . GLU A 1 318 ? -1.733 3.899 -7.902 1.00 97.25 318 GLU A N 1
ATOM 2571 C CA . GLU A 1 318 ? -0.683 4.926 -7.872 1.00 97.25 318 GLU A CA 1
ATOM 2572 C C . GLU A 1 318 ? 0.624 4.421 -8.514 1.00 97.25 318 GLU A C 1
ATOM 2574 O O . GLU A 1 318 ? 1.210 5.105 -9.352 1.00 97.25 318 GLU A O 1
ATOM 2579 N N . GLY A 1 319 ? 1.062 3.198 -8.183 1.00 96.94 319 GLY A N 1
ATOM 2580 C CA . GLY A 1 319 ? 2.258 2.595 -8.789 1.00 96.94 319 GLY A CA 1
ATOM 2581 C C . GLY A 1 319 ? 2.115 2.286 -10.285 1.00 96.94 319 GLY A C 1
ATOM 2582 O O . GLY A 1 319 ? 3.094 2.290 -11.036 1.00 96.94 319 GLY A O 1
ATOM 2583 N N . LEU A 1 320 ? 0.890 2.014 -10.737 1.00 97.00 320 LEU A N 1
ATOM 2584 C CA . LEU A 1 320 ? 0.570 1.828 -12.149 1.00 97.00 320 LEU A CA 1
ATOM 2585 C C . LEU A 1 320 ? 0.585 3.175 -12.896 1.00 97.00 320 LEU A C 1
ATOM 2587 O O . LEU A 1 320 ? 1.123 3.274 -13.999 1.00 97.00 320 LEU A O 1
ATOM 2591 N N . GLU A 1 321 ? 0.046 4.230 -12.286 1.00 95.44 321 GLU A N 1
ATOM 2592 C CA . GLU A 1 321 ? 0.054 5.603 -12.809 1.00 95.44 321 GLU A CA 1
ATOM 2593 C C . GLU A 1 321 ? 1.474 6.169 -12.943 1.00 95.44 321 GLU A C 1
ATOM 2595 O O . GLU A 1 321 ? 1.779 6.843 -13.927 1.00 95.44 321 GLU A O 1
ATOM 2600 N N . SER A 1 322 ? 2.382 5.832 -12.022 1.00 94.69 322 SER A N 1
ATOM 2601 C CA . SER A 1 322 ? 3.809 6.172 -12.133 1.00 94.69 322 SER A CA 1
ATOM 2602 C C . SER A 1 322 ? 4.592 5.271 -13.102 1.00 94.69 322 SER A C 1
ATOM 2604 O O . SER A 1 322 ? 5.796 5.472 -13.314 1.00 94.69 322 SER A O 1
ATOM 2606 N N . LEU A 1 323 ? 3.927 4.279 -13.713 1.00 96.00 323 LEU A N 1
ATOM 2607 C CA . LEU A 1 323 ? 4.518 3.240 -14.561 1.00 96.00 323 LEU A CA 1
ATOM 2608 C C . LEU A 1 323 ? 5.634 2.446 -13.854 1.00 96.00 323 LEU A C 1
ATOM 2610 O O . LEU A 1 323 ? 6.507 1.883 -14.520 1.00 96.00 323 LEU A O 1
ATOM 2614 N N . ASP A 1 324 ? 5.646 2.414 -12.519 1.00 96.94 324 ASP A N 1
ATOM 2615 C CA . ASP A 1 324 ? 6.590 1.632 -11.711 1.00 96.94 324 ASP A CA 1
ATOM 2616 C C . ASP A 1 324 ? 6.225 0.145 -11.672 1.00 96.94 324 ASP A C 1
ATOM 2618 O O . ASP A 1 324 ? 7.113 -0.704 -11.553 1.00 96.94 324 ASP A O 1
ATOM 2622 N N . ILE A 1 325 ? 4.940 -0.164 -11.852 1.00 98.12 325 ILE A N 1
ATOM 2623 C CA . ILE A 1 325 ? 4.411 -1.521 -11.986 1.00 98.12 325 ILE A CA 1
ATOM 2624 C C . ILE A 1 325 ? 3.460 -1.640 -13.173 1.00 98.12 325 ILE A C 1
ATOM 2626 O O . ILE A 1 325 ? 2.830 -0.666 -13.573 1.00 98.12 325 ILE A O 1
ATOM 2630 N N . GLY A 1 326 ? 3.339 -2.848 -13.718 1.00 97.75 326 GLY A N 1
ATOM 2631 C CA . GLY A 1 326 ? 2.261 -3.255 -14.618 1.00 97.75 326 GLY A CA 1
ATOM 2632 C C . GLY A 1 326 ? 1.334 -4.268 -13.948 1.00 97.75 326 GLY A C 1
ATOM 2633 O O . GLY A 1 326 ? 1.701 -4.897 -12.955 1.00 97.75 326 GLY A O 1
ATOM 2634 N N . ILE A 1 327 ? 0.138 -4.447 -14.503 1.00 98.19 327 ILE A N 1
ATOM 2635 C CA . ILE A 1 327 ? -0.845 -5.434 -14.046 1.00 98.19 327 ILE A CA 1
ATOM 2636 C C . ILE A 1 327 ? -1.176 -6.376 -15.202 1.00 98.19 327 ILE A C 1
ATOM 2638 O O . ILE A 1 327 ? -1.692 -5.939 -16.227 1.00 98.19 327 ILE A O 1
ATOM 2642 N N . MET A 1 328 ? -0.918 -7.671 -15.040 1.00 97.12 328 MET A N 1
ATOM 2643 C CA . MET A 1 328 ? -1.356 -8.703 -15.981 1.00 97.12 328 MET A CA 1
ATOM 2644 C C . MET A 1 328 ? -2.645 -9.336 -15.464 1.00 97.12 328 MET A C 1
ATOM 2646 O O . MET A 1 328 ? -2.687 -9.891 -14.365 1.00 97.12 328 MET A O 1
ATOM 2650 N N . MET A 1 329 ? -3.711 -9.258 -16.255 1.00 96.50 329 MET A N 1
ATOM 2651 C CA . MET A 1 329 ? -5.021 -9.788 -15.886 1.00 96.50 329 MET A CA 1
ATOM 2652 C C . MET A 1 329 ? -5.748 -10.295 -17.129 1.00 96.50 329 MET A C 1
ATOM 2654 O O . MET A 1 329 ? -5.801 -9.607 -18.144 1.00 96.50 329 MET A O 1
ATOM 2658 N N . ASP A 1 330 ? -6.303 -11.507 -17.052 1.00 92.50 330 ASP A N 1
ATOM 2659 C CA . ASP A 1 330 ? -7.033 -12.153 -18.156 1.00 92.50 330 ASP A CA 1
ATOM 2660 C C . ASP A 1 330 ? -6.239 -12.202 -19.485 1.00 92.50 330 ASP A C 1
ATOM 2662 O O . ASP A 1 330 ? -6.805 -12.092 -20.570 1.00 92.50 330 ASP A O 1
ATOM 2666 N N . GLY A 1 331 ? -4.910 -12.348 -19.406 1.00 90.56 331 GLY A N 1
ATOM 2667 C CA . GLY A 1 331 ? -4.017 -12.381 -20.572 1.00 90.56 331 GLY A CA 1
ATOM 2668 C C . GLY A 1 331 ? -3.735 -11.016 -21.210 1.00 90.56 331 GLY A C 1
ATOM 2669 O O . GLY A 1 331 ? -3.102 -10.965 -22.263 1.00 90.56 331 GLY A O 1
ATOM 2670 N N . LYS A 1 332 ? -4.185 -9.920 -20.589 1.00 94.19 332 LYS A N 1
ATOM 2671 C CA . LYS A 1 332 ? -3.917 -8.548 -21.019 1.00 94.19 332 LYS A CA 1
ATOM 2672 C C . LYS A 1 332 ? -3.009 -7.832 -20.020 1.00 94.19 332 LYS A C 1
ATOM 2674 O O . LYS A 1 332 ? -3.249 -7.866 -18.812 1.00 94.19 332 LYS A O 1
ATOM 2679 N N . LEU A 1 333 ? -2.001 -7.141 -20.548 1.00 96.50 333 LEU A N 1
ATOM 2680 C CA . LEU A 1 333 ? -1.161 -6.227 -19.783 1.00 96.50 333 LEU A CA 1
ATOM 2681 C C . LEU A 1 333 ? -1.830 -4.851 -19.702 1.00 96.50 333 LEU A C 1
ATOM 2683 O O . LEU A 1 333 ? -2.138 -4.251 -20.725 1.00 96.50 333 LEU A O 1
ATOM 2687 N N . TYR A 1 334 ? -1.978 -4.346 -18.486 1.00 97.00 334 TYR A N 1
ATOM 2688 C CA . TYR A 1 334 ? -2.312 -2.965 -18.171 1.00 97.00 334 TYR A CA 1
ATOM 2689 C C . TYR A 1 334 ? -1.047 -2.299 -17.644 1.00 97.00 334 TYR A C 1
ATOM 2691 O O . TYR A 1 334 ? -0.548 -2.662 -16.579 1.00 97.00 334 TYR A O 1
ATOM 2699 N N . TRP A 1 335 ? -0.482 -1.374 -18.410 1.00 96.38 335 TRP A N 1
ATOM 2700 C CA . TRP A 1 335 ? 0.706 -0.634 -17.988 1.00 96.38 335 TRP A CA 1
ATOM 2701 C C . TRP A 1 335 ? 0.765 0.703 -18.702 1.00 96.38 335 TRP A C 1
ATOM 2703 O O . TRP A 1 335 ? 0.505 1.734 -18.098 1.00 96.38 335 TRP A O 1
ATOM 2713 N N . LYS A 1 336 ? 1.011 0.687 -20.012 1.00 94.69 336 LYS A N 1
ATOM 2714 C CA . LYS A 1 336 ? 1.253 1.896 -20.792 1.00 94.69 336 LYS A CA 1
ATOM 2715 C C . LYS A 1 336 ? 0.385 1.954 -22.040 1.00 94.69 336 LYS A C 1
ATOM 2717 O O . LYS A 1 336 ? 0.276 0.966 -22.760 1.00 94.69 336 LYS A O 1
ATOM 2722 N N . GLN A 1 337 ? -0.183 3.125 -22.309 1.00 92.38 337 GLN A N 1
ATOM 2723 C CA . GLN A 1 337 ? -0.966 3.387 -23.511 1.00 92.38 337 GLN A CA 1
ATOM 2724 C C . GLN A 1 337 ? -0.066 3.611 -24.731 1.00 92.38 337 GLN A C 1
ATOM 2726 O O . GLN A 1 337 ? 1.002 4.223 -24.641 1.00 92.38 337 GLN A O 1
ATOM 2731 N N . ILE A 1 338 ? -0.530 3.139 -25.887 1.00 89.19 338 ILE A N 1
ATOM 2732 C CA . ILE A 1 338 ? 0.090 3.389 -27.189 1.00 89.19 338 ILE A CA 1
ATOM 2733 C C . ILE A 1 338 ? -0.710 4.487 -27.892 1.00 89.19 338 ILE A C 1
ATOM 2735 O O . ILE A 1 338 ? -1.919 4.351 -28.068 1.00 89.19 338 ILE A O 1
ATOM 2739 N N . GLY A 1 339 ? -0.036 5.548 -28.330 1.00 83.12 339 GLY A N 1
ATOM 2740 C CA . GLY A 1 339 ? -0.646 6.684 -29.013 1.00 83.12 339 GLY A CA 1
ATOM 2741 C C . GLY A 1 339 ? -0.258 8.044 -28.419 1.00 83.12 339 GLY A C 1
ATOM 2742 O O . GLY A 1 339 ? 0.474 8.116 -27.429 1.00 83.12 339 GLY A O 1
ATOM 2743 N N . PRO A 1 340 ? -0.755 9.140 -29.020 1.00 74.31 340 PRO A N 1
ATOM 2744 C CA . PRO A 1 340 ? -0.362 10.505 -28.669 1.00 74.31 340 PRO A CA 1
ATOM 2745 C C . PRO A 1 340 ? -0.856 10.951 -27.290 1.00 74.31 340 PRO A C 1
ATOM 2747 O O . PRO A 1 340 ? -0.281 11.877 -26.726 1.00 74.31 340 PRO A O 1
ATOM 2750 N N . GLU A 1 341 ? -1.899 10.308 -26.754 1.00 79.12 341 GLU A N 1
ATOM 2751 C CA . GLU A 1 341 ? -2.414 10.592 -25.409 1.00 79.12 341 GLU A CA 1
ATOM 2752 C C . GLU A 1 341 ? -1.340 10.328 -24.347 1.00 79.12 341 GLU A C 1
ATOM 2754 O O . GLU A 1 341 ? -1.200 11.122 -23.415 1.00 79.12 341 GLU A O 1
ATOM 2759 N N . ASN A 1 342 ? -0.509 9.296 -24.567 1.00 75.50 342 ASN A N 1
ATOM 2760 C CA . ASN A 1 342 ? 0.506 8.816 -23.632 1.00 75.50 342 ASN A CA 1
ATOM 2761 C C . A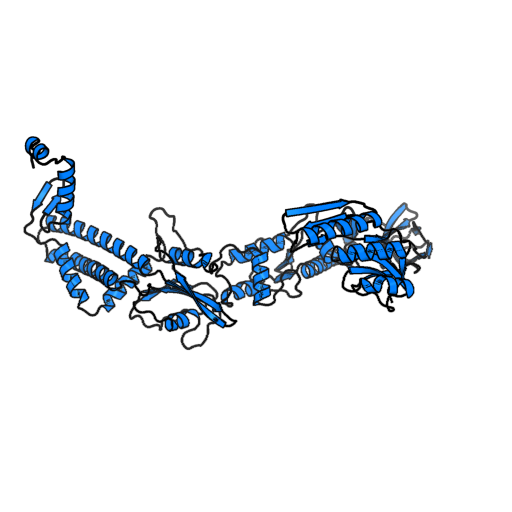SN A 1 342 ? -0.089 8.487 -22.240 1.00 75.50 342 ASN A C 1
ATOM 2763 O O . ASN A 1 342 ? -1.253 8.733 -21.940 1.00 75.50 342 ASN A O 1
ATOM 2767 N N . GLY A 1 343 ? 0.710 7.890 -21.362 1.00 84.94 343 GLY A N 1
ATOM 2768 C CA . GLY A 1 343 ? 0.293 7.587 -19.992 1.00 84.94 343 GLY A CA 1
ATOM 2769 C C . GLY A 1 343 ? -0.141 6.141 -19.794 1.00 84.94 343 GLY A C 1
ATOM 2770 O O . GLY A 1 343 ? 0.357 5.228 -20.457 1.00 84.94 343 GLY A O 1
ATOM 2771 N N . THR A 1 344 ? -1.017 5.931 -18.820 1.00 91.44 344 THR A N 1
ATOM 2772 C CA . THR A 1 344 ? -1.211 4.626 -18.189 1.00 91.44 344 THR A CA 1
ATOM 2773 C C . THR A 1 344 ? -2.525 3.985 -18.603 1.00 91.44 344 THR A C 1
ATOM 2775 O O . THR A 1 344 ? -3.578 4.625 -18.633 1.00 91.44 344 THR A O 1
ATOM 2778 N N . GLU A 1 345 ? -2.487 2.692 -18.913 1.00 92.25 345 GLU A N 1
ATOM 2779 C CA . GLU A 1 345 ? -3.709 1.924 -19.135 1.00 92.25 345 GLU A CA 1
ATOM 2780 C C . GLU A 1 345 ? -4.230 1.399 -17.794 1.00 92.25 345 GLU A C 1
ATOM 2782 O O . GLU A 1 345 ? -3.623 0.518 -17.191 1.00 92.25 345 GLU A O 1
ATOM 2787 N N . ILE A 1 346 ? -5.347 1.949 -17.312 1.00 90.12 346 ILE A N 1
ATOM 2788 C CA . ILE A 1 346 ? -5.884 1.636 -15.983 1.00 90.12 346 ILE A CA 1
ATOM 2789 C C . ILE A 1 346 ? -7.003 0.590 -16.106 1.00 90.12 346 ILE A C 1
ATOM 2791 O O . ILE A 1 346 ? -7.997 0.831 -16.798 1.00 90.12 346 ILE A O 1
ATOM 2795 N N . PRO A 1 347 ? -6.910 -0.561 -15.414 1.00 92.75 347 PRO A N 1
ATOM 2796 C CA . PRO A 1 347 ? -8.001 -1.521 -15.386 1.00 92.75 347 PRO A CA 1
ATOM 2797 C C . PRO A 1 347 ? -9.177 -0.976 -14.555 1.00 92.75 347 PRO A C 1
ATOM 2799 O O . PRO A 1 347 ? -8.966 -0.343 -13.511 1.00 92.75 347 PRO A O 1
ATOM 2802 N N . PRO A 1 348 ? -10.436 -1.264 -14.939 1.00 88.88 348 PRO A N 1
ATOM 2803 C CA . PRO A 1 348 ? -11.601 -0.812 -14.179 1.00 88.88 348 PRO A CA 1
ATOM 2804 C C . PRO A 1 348 ? -11.626 -1.428 -12.774 1.00 88.88 348 PRO A C 1
ATOM 2806 O O . PRO A 1 348 ? -11.874 -0.736 -11.789 1.00 88.88 348 PRO A O 1
ATOM 2809 N N . LYS A 1 349 ? -11.287 -2.717 -12.659 1.00 93.50 349 LYS A N 1
ATOM 2810 C CA . LYS A 1 349 ? -11.191 -3.455 -11.397 1.00 93.50 349 LYS A CA 1
ATOM 2811 C C . LYS A 1 349 ? -9.969 -4.366 -11.421 1.00 93.50 349 LYS A C 1
ATOM 2813 O O . LYS A 1 349 ? -9.679 -4.952 -12.459 1.00 93.50 349 LYS A O 1
ATOM 2818 N N . ILE A 1 350 ? -9.305 -4.508 -10.277 1.00 95.12 350 ILE A N 1
ATOM 2819 C CA . ILE A 1 350 ? -8.174 -5.420 -10.096 1.00 95.12 350 ILE A CA 1
ATOM 2820 C C . ILE A 1 350 ? -8.702 -6.694 -9.419 1.00 95.12 350 ILE A C 1
ATOM 2822 O O . ILE A 1 350 ? -9.317 -6.633 -8.352 1.00 95.12 350 ILE A O 1
ATOM 2826 N N . LYS A 1 351 ? -8.544 -7.845 -10.080 1.00 95.50 351 LYS A N 1
ATOM 2827 C CA . LYS A 1 351 ? -8.946 -9.161 -9.552 1.00 95.50 351 LYS A CA 1
ATOM 2828 C C . LYS A 1 351 ? -7.890 -9.716 -8.594 1.00 95.50 351 LYS A C 1
ATOM 2830 O O . LYS A 1 351 ? -6.737 -9.305 -8.637 1.00 95.50 351 LYS A O 1
ATOM 2835 N N . ASP A 1 352 ? -8.273 -10.688 -7.776 1.00 96.12 352 ASP A N 1
ATOM 2836 C CA . ASP A 1 352 ? -7.384 -11.338 -6.801 1.00 96.12 352 ASP A CA 1
ATOM 2837 C C . ASP A 1 352 ? -6.227 -12.078 -7.472 1.00 96.12 352 ASP A C 1
ATOM 2839 O O . ASP A 1 352 ? -5.108 -12.098 -6.959 1.00 96.12 352 ASP A O 1
ATOM 2843 N N . GLU A 1 353 ? -6.500 -12.650 -8.641 1.00 96.88 353 GLU A N 1
ATOM 2844 C CA . GLU A 1 353 ? -5.550 -13.378 -9.473 1.00 96.88 353 GLU A CA 1
ATOM 2845 C C . GLU A 1 353 ? -4.716 -12.461 -10.375 1.00 96.88 353 GLU A C 1
ATOM 2847 O O . GLU A 1 353 ? -3.841 -12.956 -11.080 1.00 96.88 353 GLU A O 1
ATOM 2852 N N . ALA A 1 354 ? -4.978 -11.148 -10.388 1.00 97.69 354 ALA A N 1
ATOM 2853 C CA . ALA A 1 354 ? -4.198 -10.216 -11.192 1.00 97.69 354 ALA A CA 1
ATOM 2854 C C . ALA A 1 354 ? -2.743 -10.204 -10.707 1.00 97.69 354 ALA A C 1
ATOM 2856 O O . ALA A 1 354 ? -2.483 -10.031 -9.513 1.00 97.69 354 ALA A O 1
ATOM 2857 N N . GLU A 1 355 ? -1.804 -10.383 -11.634 1.00 98.00 355 GLU A N 1
ATOM 2858 C CA . GLU A 1 355 ? -0.375 -10.364 -11.337 1.00 98.00 355 GLU A CA 1
ATOM 2859 C C . GLU A 1 355 ? 0.133 -8.925 -11.390 1.00 98.00 355 GLU A C 1
ATOM 2861 O O . GLU A 1 355 ? -0.027 -8.237 -12.397 1.00 98.00 355 GLU A O 1
ATOM 2866 N N . ILE A 1 356 ? 0.772 -8.480 -10.316 1.00 98.12 356 ILE A N 1
ATOM 2867 C CA . ILE A 1 356 ? 1.492 -7.215 -10.231 1.00 98.12 356 ILE A CA 1
ATOM 2868 C C . ILE A 1 356 ? 2.943 -7.478 -10.624 1.00 98.12 356 ILE A C 1
ATOM 2870 O O . ILE A 1 356 ? 3.605 -8.357 -10.061 1.00 98.12 356 ILE A O 1
ATOM 2874 N N . LEU A 1 357 ? 3.426 -6.733 -11.615 1.00 96.94 357 LEU A N 1
ATOM 2875 C CA . LEU A 1 357 ? 4.744 -6.909 -12.210 1.00 96.94 357 LEU A CA 1
ATOM 2876 C C . LEU A 1 357 ? 5.591 -5.649 -12.039 1.00 96.94 357 LEU A C 1
ATOM 2878 O O . LEU A 1 357 ? 5.097 -4.564 -12.339 1.00 96.94 357 LEU A O 1
ATOM 2882 N N . PRO A 1 358 ? 6.881 -5.776 -11.700 1.00 97.69 358 PRO A N 1
ATOM 2883 C CA . PRO A 1 358 ? 7.843 -4.687 -11.826 1.00 97.69 358 PRO A CA 1
ATOM 2884 C C . PRO A 1 358 ? 7.914 -4.132 -13.254 1.00 97.69 358 PRO A C 1
ATOM 2886 O O . PRO A 1 358 ? 7.787 -4.887 -14.227 1.00 97.69 358 PRO A O 1
ATOM 2889 N N . TYR A 1 359 ? 8.169 -2.826 -13.408 1.00 96.88 359 TYR A N 1
ATOM 2890 C CA . TYR A 1 359 ? 8.124 -2.160 -14.722 1.00 96.88 359 TYR A CA 1
ATOM 2891 C C . TYR A 1 359 ? 9.022 -2.806 -15.782 1.00 96.88 359 TYR A C 1
ATOM 2893 O O . TYR A 1 359 ? 8.673 -2.796 -16.956 1.00 96.88 359 TYR A O 1
ATOM 2901 N N . LYS A 1 360 ? 10.166 -3.391 -15.402 1.00 96.19 360 LYS A N 1
ATOM 2902 C CA . LYS A 1 360 ? 11.060 -4.089 -16.346 1.00 96.19 360 LYS A CA 1
ATOM 2903 C C . LYS A 1 360 ? 10.382 -5.298 -16.989 1.00 96.19 360 LYS A C 1
ATOM 2905 O O . LYS A 1 360 ? 10.542 -5.543 -18.181 1.00 96.19 360 LYS A O 1
ATOM 2910 N N . MET A 1 361 ? 9.594 -6.036 -16.209 1.00 96.50 361 MET A N 1
ATOM 2911 C CA . MET A 1 361 ? 8.819 -7.167 -16.715 1.00 96.50 361 MET A CA 1
ATOM 2912 C C . MET A 1 361 ? 7.642 -6.684 -17.563 1.00 96.50 361 MET A C 1
ATOM 2914 O O . MET A 1 361 ? 7.411 -7.229 -18.638 1.00 96.50 361 MET A O 1
ATOM 2918 N N . ALA A 1 362 ? 6.947 -5.630 -17.127 1.00 96.81 362 ALA A N 1
ATOM 2919 C CA . ALA A 1 362 ? 5.881 -5.012 -17.915 1.00 96.81 362 ALA A CA 1
ATOM 2920 C C . ALA A 1 362 ? 6.401 -4.470 -19.263 1.00 96.81 362 ALA A C 1
ATOM 2922 O O . ALA A 1 362 ? 5.757 -4.652 -20.294 1.00 96.81 362 ALA A O 1
ATOM 2923 N N . ALA A 1 363 ? 7.607 -3.895 -19.282 1.00 96.06 363 ALA A N 1
ATOM 2924 C CA . ALA A 1 363 ? 8.297 -3.452 -20.490 1.00 96.06 363 ALA A CA 1
ATOM 2925 C C . ALA A 1 363 ? 8.600 -4.600 -21.453 1.00 96.06 363 ALA A C 1
ATOM 2927 O O . ALA A 1 363 ? 8.403 -4.451 -22.657 1.00 96.06 363 ALA A O 1
ATOM 2928 N N . ALA A 1 364 ? 9.045 -5.746 -20.935 1.00 95.19 364 ALA A N 1
ATOM 2929 C CA . ALA A 1 364 ? 9.280 -6.943 -21.738 1.00 95.19 364 ALA A CA 1
ATOM 2930 C C . ALA A 1 364 ? 7.990 -7.498 -22.350 1.00 95.19 364 ALA A C 1
ATOM 2932 O O . ALA A 1 364 ? 7.969 -7.784 -23.543 1.00 95.19 364 ALA A O 1
ATOM 2933 N N . GLU A 1 365 ? 6.910 -7.578 -21.574 1.00 95.62 365 GLU A N 1
ATOM 2934 C CA . GLU A 1 365 ? 5.603 -8.026 -22.071 1.00 95.62 365 GLU A CA 1
ATOM 2935 C C . GLU A 1 365 ? 5.043 -7.074 -23.138 1.00 95.62 365 GLU A C 1
ATOM 2937 O O . GLU A 1 365 ? 4.596 -7.517 -24.197 1.00 95.62 365 GLU A O 1
ATOM 2942 N N . LEU A 1 366 ? 5.128 -5.756 -22.909 1.00 94.88 366 LEU A N 1
ATOM 2943 C CA . LEU A 1 366 ? 4.700 -4.763 -23.894 1.00 94.88 366 LEU A CA 1
ATOM 2944 C C . LEU A 1 366 ? 5.527 -4.868 -25.177 1.00 94.88 366 LEU A C 1
ATOM 2946 O O . LEU A 1 366 ? 4.952 -4.909 -26.261 1.00 94.88 366 LEU A O 1
ATOM 2950 N N . ARG A 1 367 ? 6.859 -4.960 -25.056 1.00 93.69 367 ARG A N 1
ATOM 2951 C CA . ARG A 1 367 ? 7.774 -5.183 -26.184 1.00 93.69 367 ARG A CA 1
ATOM 2952 C C . ARG A 1 367 ? 7.360 -6.420 -26.978 1.00 93.69 367 ARG A C 1
ATOM 2954 O O . ARG A 1 367 ? 7.224 -6.343 -28.193 1.00 93.69 367 ARG A O 1
ATOM 2961 N N . ASP A 1 368 ? 7.156 -7.551 -26.314 1.00 93.38 368 ASP A N 1
ATOM 2962 C CA . ASP A 1 368 ? 6.821 -8.803 -26.991 1.00 93.38 368 ASP A CA 1
ATOM 2963 C C . ASP A 1 368 ? 5.453 -8.728 -27.676 1.00 93.38 368 ASP A C 1
ATOM 2965 O O . ASP A 1 368 ? 5.280 -9.293 -28.755 1.00 93.38 368 ASP A O 1
ATOM 2969 N N . SER A 1 369 ? 4.495 -8.002 -27.094 1.00 91.44 369 SER A N 1
ATOM 2970 C CA . SER A 1 369 ? 3.200 -7.731 -27.722 1.00 91.44 369 SER A CA 1
ATOM 2971 C C . SER A 1 369 ? 3.351 -6.886 -28.986 1.00 91.44 369 SER A C 1
ATOM 2973 O O . SER A 1 369 ? 2.845 -7.269 -30.040 1.00 91.44 369 SER A O 1
ATOM 2975 N N . VAL A 1 370 ? 4.078 -5.765 -28.917 1.00 90.94 370 VAL A N 1
ATOM 2976 C CA . VAL A 1 370 ? 4.233 -4.874 -30.077 1.00 90.94 370 VAL A CA 1
ATOM 2977 C C . VAL A 1 370 ? 5.075 -5.511 -31.177 1.00 90.94 370 VAL A C 1
ATOM 2979 O O . VAL A 1 370 ? 4.719 -5.384 -32.339 1.00 90.94 370 VAL A O 1
ATOM 2982 N N . LEU A 1 371 ? 6.114 -6.284 -30.841 1.00 87.88 371 LEU A N 1
ATOM 2983 C CA . LEU A 1 371 ? 6.929 -7.005 -31.826 1.00 87.88 371 LEU A CA 1
ATOM 2984 C C . LEU A 1 371 ? 6.155 -8.125 -32.534 1.00 87.88 371 LEU A C 1
ATOM 2986 O O . LEU A 1 371 ? 6.439 -8.415 -33.692 1.00 87.88 371 LEU A O 1
ATOM 2990 N N . LYS A 1 372 ? 5.186 -8.759 -31.860 1.00 88.56 372 LYS A N 1
ATOM 2991 C CA . LYS A 1 372 ? 4.287 -9.741 -32.492 1.00 88.56 372 LYS A CA 1
ATOM 2992 C C . LYS A 1 372 ? 3.308 -9.089 -33.467 1.00 88.56 372 LYS A C 1
ATOM 2994 O O . LYS A 1 372 ? 2.913 -9.734 -34.433 1.00 88.56 372 LYS A O 1
ATOM 2999 N N . GLU A 1 373 ? 2.891 -7.855 -33.192 1.00 86.31 373 GLU A N 1
ATOM 3000 C CA . GLU A 1 373 ? 2.029 -7.075 -34.087 1.00 86.31 373 GLU A CA 1
ATOM 3001 C C . GLU A 1 373 ? 2.805 -6.380 -35.213 1.00 86.31 373 GLU A C 1
ATOM 3003 O O . GLU A 1 373 ? 2.240 -6.147 -36.283 1.00 86.31 373 GLU A O 1
ATOM 3008 N N . SER A 1 374 ? 4.076 -6.042 -34.978 1.00 84.31 374 SER A N 1
ATOM 3009 C CA . SER A 1 374 ? 4.978 -5.475 -35.976 1.00 84.31 374 SER A CA 1
ATOM 3010 C C . SER A 1 374 ? 5.209 -6.443 -37.133 1.00 84.31 374 SER A C 1
ATOM 3012 O O . SER A 1 374 ? 5.298 -7.661 -36.973 1.00 84.31 374 SER A O 1
ATOM 3014 N N . GLY A 1 375 ? 5.403 -5.874 -38.316 1.00 79.00 375 GLY A N 1
ATOM 3015 C CA . GLY A 1 375 ? 5.760 -6.603 -39.518 1.00 79.00 375 GLY A CA 1
ATOM 3016 C C . GLY A 1 375 ? 4.772 -6.375 -40.647 1.00 79.00 375 GLY A C 1
ATOM 3017 O O . GLY A 1 375 ? 4.079 -5.363 -40.724 1.00 79.00 375 GLY A O 1
ATOM 3018 N N . ILE A 1 376 ? 4.771 -7.322 -41.577 1.00 76.69 376 ILE A N 1
ATOM 3019 C CA . ILE A 1 376 ? 4.087 -7.195 -42.857 1.00 76.69 376 ILE A CA 1
ATOM 3020 C C . ILE A 1 376 ? 2.831 -8.064 -42.816 1.00 76.69 376 ILE A C 1
ATOM 3022 O O . ILE A 1 376 ? 2.924 -9.293 -42.813 1.00 76.69 376 ILE A O 1
ATOM 3026 N N . VAL A 1 377 ? 1.660 -7.431 -42.812 1.00 77.75 377 VAL A N 1
ATOM 3027 C CA . VAL A 1 377 ? 0.355 -8.097 -42.754 1.00 77.75 377 VAL A CA 1
ATOM 3028 C C . VAL A 1 377 ? -0.371 -7.906 -44.082 1.00 77.75 377 VAL A C 1
ATOM 3030 O O . VAL A 1 377 ? -0.541 -6.786 -44.558 1.00 77.75 377 VAL A O 1
ATOM 3033 N N . LYS A 1 378 ? -0.816 -9.001 -44.707 1.00 71.31 378 LYS A N 1
ATOM 3034 C CA . LYS A 1 378 ? -1.624 -8.934 -45.932 1.00 71.31 378 LYS A CA 1
ATOM 3035 C C . LYS A 1 378 ? -3.100 -8.789 -45.570 1.00 71.31 378 LYS A C 1
ATOM 3037 O O . LYS A 1 378 ? -3.681 -9.702 -44.985 1.00 71.31 378 LYS A O 1
ATOM 3042 N N . VAL A 1 379 ? -3.711 -7.672 -45.957 1.00 75.00 379 VAL A N 1
ATOM 3043 C CA . VAL A 1 379 ? -5.133 -7.380 -45.737 1.00 75.00 379 VAL A CA 1
ATOM 3044 C C . VAL A 1 379 ? -5.814 -7.290 -47.104 1.00 75.00 379 VAL A C 1
ATOM 3046 O O . VAL A 1 379 ? -5.760 -6.286 -47.808 1.00 75.00 379 VAL A O 1
ATOM 3049 N N . GLY A 1 380 ? -6.424 -8.393 -47.544 1.00 72.56 380 GLY A N 1
ATOM 3050 C CA . GLY A 1 380 ? -7.034 -8.476 -48.875 1.00 72.56 380 GLY A CA 1
ATOM 3051 C C . GLY A 1 380 ? -6.000 -8.395 -50.010 1.00 72.56 380 GLY A C 1
ATOM 3052 O O . GLY A 1 380 ? -5.211 -9.325 -50.191 1.00 72.56 380 GLY A O 1
ATOM 3053 N N . LYS A 1 381 ? -6.047 -7.311 -50.800 1.00 66.44 381 LYS A N 1
ATOM 3054 C CA . LYS A 1 381 ? -5.092 -7.015 -51.892 1.00 66.44 381 LYS A CA 1
ATOM 3055 C C . LYS A 1 381 ? -3.962 -6.071 -51.470 1.00 66.44 381 LYS A C 1
ATOM 3057 O O . LYS A 1 381 ? -3.060 -5.838 -52.261 1.00 66.44 381 LYS A O 1
ATOM 3062 N N . GLU A 1 382 ? -4.016 -5.530 -50.258 1.00 70.94 382 GLU A N 1
ATOM 3063 C CA . GLU A 1 382 ? -3.054 -4.551 -49.764 1.00 70.94 382 GLU A CA 1
ATOM 3064 C C . GLU A 1 382 ? -2.098 -5.206 -48.767 1.00 70.94 382 GLU A C 1
ATOM 3066 O O . GLU A 1 382 ? -2.443 -6.160 -48.059 1.00 70.94 382 GLU A O 1
ATOM 3071 N N . VAL A 1 383 ? -0.868 -4.703 -48.728 1.00 75.38 383 VAL A N 1
ATOM 3072 C CA . VAL A 1 383 ? 0.144 -5.123 -47.764 1.00 75.38 383 VAL A CA 1
ATOM 3073 C C . VAL A 1 383 ? 0.410 -3.978 -46.804 1.00 75.38 383 VAL A C 1
ATOM 3075 O O . VAL A 1 383 ? 0.789 -2.889 -47.221 1.00 75.38 383 VAL A O 1
ATOM 3078 N N . HIS A 1 384 ? 0.190 -4.229 -45.520 1.00 79.25 384 HIS A N 1
ATOM 3079 C CA . HIS A 1 384 ? 0.331 -3.255 -44.450 1.00 79.25 384 HIS A CA 1
ATOM 3080 C C . HIS A 1 384 ? 1.641 -3.534 -43.717 1.00 79.25 384 HIS A C 1
ATOM 3082 O O . HIS A 1 384 ? 1.842 -4.631 -43.197 1.00 79.25 384 HIS A O 1
ATOM 3088 N N . GLU A 1 385 ? 2.543 -2.560 -43.694 1.00 82.06 385 GLU A N 1
ATOM 3089 C CA . GLU A 1 385 ? 3.713 -2.566 -42.818 1.00 82.06 385 GLU A CA 1
ATOM 3090 C C . GLU A 1 385 ? 3.337 -1.839 -41.526 1.00 82.06 385 GLU A C 1
ATOM 3092 O O . GLU A 1 385 ? 3.040 -0.643 -41.554 1.00 82.06 385 GLU A O 1
ATOM 3097 N N . ILE A 1 386 ? 3.328 -2.562 -40.407 1.00 87.69 386 ILE A N 1
ATOM 3098 C CA . ILE A 1 386 ? 3.053 -2.023 -39.072 1.00 87.69 386 ILE A CA 1
ATOM 3099 C C . ILE A 1 386 ? 4.360 -2.022 -38.286 1.00 87.69 386 ILE A C 1
ATOM 3101 O O . ILE A 1 386 ? 5.064 -3.031 -38.252 1.00 87.69 386 ILE A O 1
ATOM 3105 N N . TRP A 1 387 ? 4.684 -0.903 -37.644 1.00 88.00 387 TRP A N 1
ATOM 3106 C CA . TRP A 1 387 ? 5.819 -0.820 -36.726 1.00 88.00 387 TRP A CA 1
ATOM 3107 C C . TRP A 1 387 ? 5.548 0.173 -35.601 1.00 88.00 387 TRP A C 1
ATOM 3109 O O . TRP A 1 387 ? 4.684 1.049 -35.705 1.00 88.00 387 TRP A O 1
ATOM 3119 N N . TYR A 1 388 ? 6.320 0.051 -34.525 1.00 91.44 388 TYR A N 1
ATOM 3120 C CA . TYR A 1 388 ? 6.188 0.896 -33.346 1.00 91.44 388 TYR A CA 1
ATOM 3121 C C . TYR A 1 388 ? 7.451 1.728 -33.132 1.00 91.44 388 TYR A C 1
ATOM 3123 O O . TYR A 1 388 ? 8.568 1.220 -33.220 1.00 91.44 388 TYR A O 1
ATOM 3131 N N . GLU A 1 389 ? 7.283 3.015 -32.837 1.00 90.50 389 GLU A N 1
ATOM 3132 C CA . GLU A 1 389 ? 8.384 3.938 -32.542 1.00 90.50 389 GLU A CA 1
ATOM 3133 C C . GLU A 1 389 ? 8.215 4.551 -31.158 1.00 90.50 389 GLU A C 1
ATOM 3135 O O . GLU A 1 389 ? 7.128 4.994 -30.797 1.00 90.50 389 GLU A O 1
ATOM 3140 N N . VAL A 1 390 ? 9.302 4.620 -30.395 1.00 91.75 390 VAL A N 1
ATOM 3141 C CA . VAL A 1 390 ? 9.371 5.331 -29.121 1.00 91.75 390 VAL A CA 1
ATOM 3142 C C . VAL A 1 390 ? 9.992 6.699 -29.353 1.00 91.75 390 VAL A C 1
ATOM 3144 O O . VAL A 1 390 ? 11.126 6.813 -29.822 1.00 91.75 390 VAL A O 1
ATOM 3147 N N . GLU A 1 391 ? 9.249 7.744 -29.015 1.00 89.12 391 GLU A N 1
ATOM 3148 C CA . GLU A 1 391 ? 9.705 9.123 -29.044 1.00 89.12 391 GLU A CA 1
ATOM 3149 C C . GLU A 1 391 ? 10.211 9.551 -27.663 1.00 89.12 391 GLU A C 1
ATOM 3151 O O . GLU A 1 391 ? 9.458 9.576 -26.687 1.00 89.12 391 GLU A O 1
ATOM 3156 N N . ILE A 1 392 ? 11.490 9.913 -27.572 1.00 85.56 392 ILE A N 1
ATOM 3157 C CA . ILE A 1 392 ? 12.114 10.420 -26.347 1.00 85.56 392 ILE A CA 1
ATOM 3158 C C . ILE A 1 392 ? 13.072 11.565 -26.683 1.00 85.56 392 ILE A C 1
ATOM 3160 O O . ILE A 1 392 ? 13.903 11.455 -27.583 1.00 85.56 392 ILE A O 1
ATOM 3164 N N . ALA A 1 393 ? 12.946 12.696 -25.980 1.00 80.12 393 ALA A N 1
ATOM 3165 C CA . ALA A 1 393 ? 13.772 13.892 -26.196 1.00 80.12 393 ALA A CA 1
ATOM 3166 C C . ALA A 1 393 ? 13.873 14.334 -27.680 1.00 80.12 393 ALA A C 1
ATOM 3168 O O . ALA A 1 393 ? 14.939 14.736 -28.147 1.00 80.12 393 ALA A O 1
ATOM 3169 N N . GLY A 1 394 ? 12.769 14.225 -28.433 1.00 76.38 394 GLY A N 1
ATOM 3170 C CA . GLY A 1 394 ? 12.691 14.595 -29.854 1.00 76.38 394 GLY A CA 1
ATOM 3171 C C . GLY A 1 394 ? 13.321 13.593 -30.830 1.00 76.38 394 GLY A C 1
ATOM 3172 O O . GLY A 1 394 ? 13.363 13.859 -32.030 1.00 76.38 394 GLY A O 1
ATOM 3173 N N . LYS A 1 395 ? 13.808 12.443 -30.349 1.00 80.88 395 LYS A N 1
ATOM 3174 C CA . LYS A 1 395 ? 14.291 11.335 -31.182 1.00 80.88 395 LYS A CA 1
ATOM 3175 C C . LYS A 1 395 ? 13.244 10.232 -31.244 1.00 80.88 395 LYS A C 1
ATOM 3177 O O . LYS A 1 395 ? 12.688 9.873 -30.211 1.00 80.88 395 LYS A O 1
ATOM 3182 N N . LYS A 1 396 ? 13.027 9.671 -32.434 1.00 83.88 396 LYS A N 1
ATOM 3183 C CA . LYS A 1 396 ? 12.181 8.491 -32.649 1.00 83.88 396 LYS A CA 1
ATOM 3184 C C . LYS A 1 396 ? 13.057 7.271 -32.887 1.00 83.88 396 LYS A C 1
ATOM 3186 O O . LYS A 1 396 ? 13.928 7.305 -33.753 1.00 83.88 396 LYS A O 1
ATOM 3191 N N . VAL A 1 397 ? 12.836 6.220 -32.106 1.00 83.75 397 VAL A N 1
ATOM 3192 C CA . VAL A 1 397 ? 13.576 4.957 -32.188 1.00 83.75 397 VAL A CA 1
ATOM 3193 C C . VAL A 1 397 ? 12.573 3.828 -32.361 1.00 83.75 397 VAL A C 1
ATOM 3195 O O . VAL A 1 397 ? 11.628 3.725 -31.583 1.00 83.75 397 VAL A O 1
ATOM 3198 N N . ARG A 1 398 ? 12.759 2.980 -33.372 1.00 86.62 398 ARG A N 1
ATOM 3199 C CA . ARG A 1 398 ? 11.925 1.789 -33.565 1.00 86.62 398 ARG A CA 1
ATOM 3200 C C . ARG A 1 398 ? 12.063 0.842 -32.375 1.00 86.62 398 ARG A C 1
ATOM 3202 O O . ARG A 1 398 ? 13.167 0.670 -31.859 1.00 86.62 398 ARG A O 1
ATOM 3209 N N . VAL A 1 399 ? 10.966 0.228 -31.933 1.00 88.31 399 VAL A N 1
ATOM 3210 C CA . VAL A 1 399 ? 10.998 -0.698 -30.787 1.00 88.31 399 VAL A CA 1
ATOM 3211 C C . VAL A 1 399 ? 11.933 -1.880 -31.069 1.00 88.31 399 VAL A C 1
ATOM 3213 O O . VAL A 1 399 ? 12.645 -2.316 -30.168 1.00 88.31 399 VAL A O 1
ATOM 3216 N N . GLU A 1 400 ? 12.004 -2.335 -32.322 1.00 84.06 400 GLU A N 1
ATOM 3217 C CA . GLU A 1 400 ? 12.914 -3.385 -32.794 1.00 84.06 400 GLU A CA 1
ATOM 3218 C C . GLU A 1 400 ? 14.393 -3.041 -32.561 1.00 84.06 400 GLU A C 1
ATOM 3220 O O . GLU A 1 400 ? 15.190 -3.924 -32.258 1.00 84.06 400 GLU A O 1
ATOM 3225 N N . ASP A 1 401 ? 14.761 -1.763 -32.669 1.00 81.00 401 ASP A N 1
ATOM 3226 C CA . ASP A 1 401 ? 16.137 -1.302 -32.466 1.00 81.00 401 ASP A CA 1
ATOM 3227 C C . ASP A 1 401 ? 16.392 -0.932 -30.993 1.00 81.00 401 ASP A C 1
ATOM 3229 O O . ASP A 1 401 ? 17.506 -1.076 -30.481 1.00 81.00 401 ASP A O 1
ATOM 3233 N N . LEU A 1 402 ? 15.351 -0.469 -30.289 1.00 84.56 402 LEU A N 1
ATOM 3234 C CA . LEU A 1 402 ? 15.430 0.008 -28.910 1.00 84.56 402 LEU A CA 1
ATOM 3235 C C . LEU A 1 402 ? 15.953 -1.068 -27.948 1.00 84.56 402 LEU A C 1
ATOM 3237 O O . LEU A 1 402 ? 16.717 -0.756 -27.039 1.00 84.56 402 LEU A O 1
ATOM 3241 N N . VAL A 1 403 ? 15.600 -2.335 -28.169 1.00 81.19 403 VAL A N 1
ATOM 3242 C CA . VAL A 1 403 ? 15.972 -3.478 -27.307 1.00 81.19 403 VAL A CA 1
ATOM 3243 C C . VAL A 1 403 ? 17.478 -3.739 -27.236 1.00 81.19 403 VAL A C 1
ATOM 3245 O O . VAL A 1 403 ? 17.948 -4.428 -26.334 1.00 81.19 403 VAL A O 1
ATOM 3248 N N . HIS A 1 404 ? 18.245 -3.197 -28.183 1.00 80.12 404 HIS A N 1
ATOM 3249 C CA . HIS A 1 404 ? 19.702 -3.293 -28.206 1.00 80.12 404 HIS A CA 1
ATOM 3250 C C . HIS A 1 404 ? 20.387 -2.136 -27.465 1.00 80.12 404 HIS A C 1
ATOM 3252 O O . HIS A 1 404 ? 21.616 -2.107 -27.351 1.00 80.12 404 HIS A O 1
ATOM 3258 N N . GLN A 1 405 ? 19.615 -1.171 -26.961 1.00 80.06 405 GLN A N 1
ATOM 3259 C CA . GLN A 1 405 ? 20.126 -0.064 -26.168 1.00 80.06 405 GLN A CA 1
ATOM 3260 C C . GLN A 1 405 ? 20.203 -0.428 -24.683 1.00 80.06 405 GLN A C 1
ATOM 3262 O O . GLN A 1 405 ? 19.467 -1.266 -24.163 1.00 80.06 405 GLN A O 1
ATOM 3267 N N . LYS A 1 406 ? 21.120 0.236 -23.975 1.00 80.88 406 LYS A N 1
ATOM 3268 C CA . LYS A 1 406 ? 21.194 0.138 -22.517 1.00 80.88 406 LYS A CA 1
ATOM 3269 C C . LYS A 1 406 ? 19.975 0.848 -21.919 1.00 80.88 406 LYS A C 1
ATOM 3271 O O . LYS A 1 406 ? 19.614 1.918 -22.398 1.00 80.88 406 LYS A O 1
ATOM 3276 N N . ASP A 1 407 ? 19.396 0.274 -20.866 1.00 86.62 407 ASP A N 1
ATOM 3277 C CA . ASP A 1 407 ? 18.243 0.828 -20.143 1.00 86.62 407 ASP A CA 1
ATOM 3278 C C . ASP A 1 407 ? 17.000 1.024 -21.038 1.00 86.62 407 ASP A C 1
ATOM 3280 O O . ASP A 1 407 ? 16.196 1.939 -20.828 1.00 86.62 407 ASP A O 1
ATOM 3284 N N . TRP A 1 408 ? 16.833 0.163 -22.048 1.00 91.62 408 TRP A N 1
ATOM 3285 C CA . TRP A 1 408 ? 15.722 0.217 -22.999 1.00 91.62 408 TRP A CA 1
ATOM 3286 C C . TRP A 1 408 ? 14.355 0.139 -22.307 1.00 91.62 408 TRP A C 1
ATOM 3288 O O . TRP A 1 408 ? 13.414 0.793 -22.752 1.00 91.62 408 TRP A O 1
ATOM 3298 N N . GLU A 1 409 ? 14.246 -0.569 -21.178 1.00 94.25 409 GLU A N 1
ATOM 3299 C CA . GLU A 1 409 ? 13.028 -0.644 -20.366 1.00 94.25 409 GLU A CA 1
ATOM 3300 C C . GLU A 1 409 ? 12.642 0.735 -19.821 1.00 94.25 409 GLU A C 1
ATOM 3302 O O . GLU A 1 409 ? 11.469 1.107 -19.802 1.00 94.25 409 GLU A O 1
ATOM 3307 N N . LYS A 1 410 ? 13.638 1.527 -19.405 1.00 92.44 410 LYS A N 1
ATOM 3308 C CA . LYS A 1 410 ? 13.439 2.884 -18.887 1.00 92.44 410 LYS A CA 1
ATOM 3309 C C . LYS A 1 410 ? 13.078 3.852 -20.010 1.00 92.44 410 LYS A C 1
ATOM 3311 O O . LYS A 1 410 ? 12.217 4.714 -19.823 1.00 92.44 410 LYS A O 1
ATOM 3316 N N . ILE A 1 411 ? 13.698 3.697 -21.180 1.00 91.31 411 ILE A N 1
ATOM 3317 C CA . ILE A 1 411 ? 13.337 4.468 -22.375 1.00 91.31 411 ILE A CA 1
ATOM 3318 C C . ILE A 1 411 ? 11.888 4.160 -22.768 1.00 91.31 411 ILE A C 1
ATOM 3320 O O . ILE A 1 411 ? 11.101 5.085 -22.941 1.00 91.31 411 ILE A O 1
ATOM 3324 N N . LEU A 1 412 ? 11.499 2.882 -22.803 1.00 92.44 412 LEU A N 1
ATOM 3325 C CA . LEU A 1 412 ? 10.129 2.464 -23.097 1.00 92.44 412 LEU A CA 1
ATOM 3326 C C . LEU A 1 412 ? 9.135 2.982 -22.049 1.00 92.44 412 LEU A C 1
ATOM 3328 O O . LEU A 1 412 ? 8.059 3.451 -22.411 1.00 92.44 412 LEU A O 1
ATOM 3332 N N . LYS A 1 413 ? 9.502 2.974 -20.761 1.00 92.62 413 LYS A N 1
ATOM 3333 C CA . LYS A 1 413 ? 8.698 3.541 -19.667 1.00 92.62 413 LYS A CA 1
ATOM 3334 C C . LYS A 1 413 ? 8.456 5.043 -19.833 1.00 92.62 413 LYS A C 1
ATOM 3336 O O . LYS A 1 413 ? 7.345 5.508 -19.602 1.00 92.62 413 LYS A O 1
ATOM 3341 N N . THR A 1 414 ? 9.456 5.806 -20.266 1.00 91.19 414 THR A N 1
ATOM 3342 C CA . THR A 1 414 ? 9.404 7.284 -20.286 1.00 91.19 414 THR A CA 1
ATOM 3343 C C . THR A 1 414 ? 9.011 7.905 -21.629 1.00 91.19 414 THR A C 1
ATOM 3345 O O . THR A 1 414 ? 8.411 8.975 -21.636 1.00 91.19 414 THR A O 1
ATOM 3348 N N . GLY A 1 415 ? 9.309 7.256 -22.756 1.00 90.31 415 GLY A N 1
ATOM 3349 C CA . GLY A 1 415 ? 9.046 7.781 -24.104 1.00 90.31 415 GLY A CA 1
ATOM 3350 C C . GLY A 1 415 ? 7.622 7.529 -24.611 1.00 90.31 415 GLY A C 1
ATOM 3351 O O . GLY A 1 415 ? 6.940 6.640 -24.124 1.00 90.31 415 GLY A O 1
ATOM 3352 N N . ILE A 1 416 ? 7.148 8.282 -25.598 1.00 92.12 416 ILE A N 1
ATOM 3353 C CA . ILE A 1 416 ? 5.797 8.112 -26.168 1.00 92.12 416 ILE A CA 1
ATOM 3354 C C . ILE A 1 416 ? 5.841 7.023 -27.241 1.00 92.12 416 ILE A C 1
ATOM 3356 O O . ILE A 1 416 ? 6.690 7.087 -28.124 1.00 92.12 416 ILE A O 1
ATOM 3360 N N . ILE A 1 417 ? 4.947 6.033 -27.183 1.00 92.88 417 ILE A N 1
ATOM 3361 C CA . ILE A 1 417 ? 4.919 4.935 -28.159 1.00 92.88 417 ILE A CA 1
ATOM 3362 C C . ILE A 1 417 ? 3.911 5.266 -29.257 1.00 92.88 417 ILE A C 1
ATOM 3364 O O . ILE A 1 417 ? 2.719 5.400 -28.988 1.00 92.88 417 ILE A O 1
ATOM 3368 N N . HIS A 1 418 ? 4.379 5.348 -30.498 1.00 91.25 418 HIS A N 1
ATOM 3369 C CA . HIS A 1 418 ? 3.563 5.579 -31.684 1.00 91.25 418 HIS A CA 1
ATOM 3370 C C . HIS A 1 418 ? 3.418 4.291 -32.483 1.00 91.25 418 HIS A C 1
ATOM 3372 O O . HIS A 1 418 ? 4.417 3.665 -32.838 1.00 91.25 418 HIS A O 1
ATOM 3378 N N . LYS A 1 419 ? 2.176 3.923 -32.802 1.00 91.88 419 LYS A N 1
ATOM 3379 C CA . LYS A 1 419 ? 1.880 2.908 -33.815 1.00 91.88 419 LYS A CA 1
ATOM 3380 C C . LYS A 1 419 ? 1.885 3.576 -35.183 1.00 91.88 419 LYS A C 1
ATOM 3382 O O . LYS A 1 419 ? 1.109 4.502 -35.409 1.00 91.88 419 LYS A O 1
ATOM 3387 N N . ASN A 1 420 ? 2.737 3.104 -36.081 1.00 86.88 420 ASN A N 1
ATOM 3388 C CA . ASN A 1 420 ? 2.802 3.571 -37.457 1.00 86.88 420 ASN A CA 1
ATOM 3389 C C . ASN A 1 420 ? 2.346 2.461 -38.404 1.00 86.88 420 ASN A C 1
ATOM 3391 O O . ASN A 1 420 ? 2.590 1.278 -38.165 1.00 86.88 420 ASN A O 1
ATOM 3395 N N . GLU A 1 421 ? 1.692 2.862 -39.489 1.00 86.19 421 GLU A N 1
ATOM 3396 C CA . GLU A 1 421 ? 1.178 1.955 -40.507 1.00 86.19 421 GLU A CA 1
ATOM 3397 C C . GLU A 1 421 ? 1.422 2.545 -41.897 1.00 86.19 421 GLU A C 1
ATOM 3399 O O . GLU A 1 421 ? 1.141 3.720 -42.151 1.00 86.19 421 GLU A O 1
ATOM 3404 N N . ARG A 1 422 ? 1.943 1.720 -42.808 1.00 80.56 422 ARG A N 1
ATOM 3405 C CA . ARG A 1 422 ? 2.121 2.064 -44.219 1.00 80.56 422 ARG A CA 1
ATOM 3406 C C . ARG A 1 422 ? 1.433 1.028 -45.096 1.00 80.56 422 ARG A C 1
ATOM 3408 O O . ARG A 1 422 ? 1.780 -0.149 -45.060 1.00 80.56 422 ARG A O 1
ATOM 3415 N N . ILE A 1 423 ? 0.501 1.487 -45.927 1.00 78.62 423 ILE A N 1
ATOM 3416 C CA . ILE A 1 423 ? -0.207 0.654 -46.904 1.00 78.62 423 ILE A CA 1
ATOM 3417 C C . ILE A 1 423 ? 0.591 0.618 -48.211 1.00 78.62 423 ILE A C 1
ATOM 3419 O O . ILE A 1 423 ? 0.992 1.658 -48.740 1.00 78.62 423 ILE A O 1
ATOM 3423 N N . ILE A 1 424 ? 0.811 -0.583 -48.742 1.00 71.25 424 ILE A N 1
ATOM 3424 C CA . ILE A 1 424 ? 1.510 -0.836 -50.000 1.00 71.25 424 ILE A CA 1
ATOM 3425 C C . ILE A 1 424 ? 0.572 -1.631 -50.916 1.00 71.25 424 ILE A C 1
ATOM 3427 O O . ILE A 1 424 ? 0.303 -2.809 -50.685 1.00 71.25 424 ILE A O 1
ATOM 3431 N N . ALA A 1 425 ? 0.053 -0.969 -51.953 1.00 60.75 425 ALA A N 1
ATOM 3432 C CA . ALA A 1 425 ? -0.938 -1.549 -52.864 1.00 60.75 425 ALA A CA 1
ATOM 3433 C C . ALA A 1 425 ? -0.325 -2.492 -53.921 1.00 60.75 425 ALA A C 1
ATOM 3435 O O . ALA A 1 425 ? -0.937 -3.488 -54.287 1.00 60.75 425 ALA A O 1
ATOM 3436 N N . THR A 1 426 ? 0.885 -2.193 -54.403 1.00 67.94 426 THR A N 1
ATOM 3437 C CA . THR A 1 426 ? 1.639 -2.963 -55.413 1.00 67.94 426 THR A CA 1
ATOM 3438 C C . THR A 1 426 ? 3.117 -2.592 -55.311 1.00 67.94 426 THR A C 1
ATOM 3440 O O . THR A 1 426 ? 3.417 -1.407 -55.160 1.00 67.94 426 THR A O 1
ATOM 3443 N N . GLY A 1 427 ? 4.045 -3.554 -55.394 1.00 78.50 427 GLY A N 1
ATOM 3444 C CA . GLY A 1 427 ? 5.476 -3.241 -55.321 1.00 78.50 427 GLY A CA 1
ATOM 3445 C C . GLY A 1 427 ? 6.344 -4.334 -54.710 1.00 78.50 427 GLY A C 1
ATOM 3446 O O . GLY A 1 427 ? 6.151 -5.524 -54.945 1.00 78.50 427 GLY A O 1
ATOM 3447 N N . PHE A 1 428 ? 7.310 -3.914 -53.901 1.00 83.94 428 PHE A N 1
ATOM 3448 C CA . PHE A 1 428 ? 8.243 -4.779 -53.188 1.00 83.94 428 PHE A CA 1
ATOM 3449 C C . PHE A 1 428 ? 8.638 -4.148 -51.848 1.00 83.94 428 PHE A C 1
ATOM 3451 O O . PHE A 1 428 ? 8.502 -2.941 -51.636 1.00 83.94 428 PHE A O 1
ATOM 3458 N N . ILE A 1 429 ? 9.150 -4.971 -50.939 1.00 82.06 429 ILE A N 1
ATOM 3459 C CA . ILE A 1 429 ? 9.547 -4.571 -49.589 1.00 82.06 429 ILE A CA 1
ATOM 3460 C C . ILE A 1 429 ? 11.045 -4.755 -49.439 1.00 82.06 429 ILE A C 1
ATOM 3462 O O . ILE A 1 429 ? 11.548 -5.841 -49.719 1.00 82.06 429 ILE A O 1
ATOM 3466 N N . LEU A 1 430 ? 11.729 -3.707 -48.982 1.00 85.56 430 LEU A N 1
ATOM 3467 C CA . LEU A 1 430 ? 13.138 -3.717 -48.616 1.00 85.56 430 LEU A CA 1
ATOM 3468 C C . LEU A 1 430 ? 13.272 -3.843 -47.094 1.00 85.56 430 LEU A C 1
ATOM 3470 O O . LEU A 1 430 ? 12.879 -2.935 -46.370 1.00 85.56 430 LEU A O 1
ATOM 3474 N N . ALA A 1 431 ? 13.864 -4.938 -46.622 1.00 83.31 431 ALA A N 1
ATOM 3475 C CA . ALA A 1 431 ? 14.140 -5.175 -45.206 1.00 83.31 431 ALA A CA 1
ATOM 3476 C C . ALA A 1 431 ? 15.647 -5.301 -44.949 1.00 83.31 431 ALA A C 1
ATOM 3478 O O . ALA A 1 431 ? 16.374 -5.843 -45.783 1.00 83.31 431 ALA A O 1
ATOM 3479 N N . LEU A 1 432 ? 16.113 -4.825 -43.792 1.00 84.44 432 LEU A N 1
ATOM 3480 C CA . LEU A 1 432 ? 17.493 -4.983 -43.327 1.00 84.44 432 LEU A CA 1
ATOM 3481 C C . LEU A 1 432 ? 17.572 -6.019 -42.208 1.00 84.44 432 LEU A C 1
ATOM 3483 O O . LEU A 1 432 ? 16.800 -5.969 -41.257 1.00 84.44 432 LEU A O 1
ATOM 3487 N N . GLU A 1 433 ? 18.548 -6.916 -42.297 1.00 82.00 433 GLU A N 1
ATOM 3488 C CA . GLU A 1 433 ? 18.818 -7.942 -41.293 1.00 82.00 433 GLU A CA 1
ATOM 3489 C C . GLU A 1 433 ? 20.298 -7.865 -40.860 1.00 82.00 433 GLU A C 1
ATOM 3491 O O . GLU A 1 433 ? 21.177 -8.328 -41.601 1.00 82.00 433 GLU A O 1
ATOM 3496 N N . PRO A 1 434 ? 20.617 -7.293 -39.678 1.00 79.44 434 PRO A N 1
ATOM 3497 C CA . PRO A 1 434 ? 19.746 -6.531 -38.760 1.00 79.44 434 PRO A CA 1
ATOM 3498 C C . PRO A 1 434 ? 19.562 -5.046 -39.154 1.00 79.44 434 PRO A C 1
ATOM 3500 O O . PRO A 1 434 ? 20.423 -4.466 -39.805 1.00 79.44 434 PRO A O 1
ATOM 3503 N N . SER A 1 435 ? 18.491 -4.384 -38.701 1.00 76.62 435 SER A N 1
ATOM 3504 C CA . SER A 1 435 ? 18.282 -2.922 -38.840 1.00 76.62 435 SER A CA 1
ATOM 3505 C C . SER A 1 435 ? 19.113 -2.068 -37.868 1.00 76.62 435 SER A C 1
ATOM 3507 O O . SER A 1 435 ? 19.242 -0.855 -38.062 1.00 76.62 435 SER A O 1
ATOM 3509 N N . PHE A 1 436 ? 19.742 -2.704 -36.874 1.00 77.69 436 PHE A N 1
ATOM 3510 C CA . PHE A 1 436 ? 20.646 -2.087 -35.909 1.00 77.69 436 PHE A CA 1
ATOM 3511 C C . PHE A 1 436 ? 21.956 -2.874 -35.788 1.00 77.69 436 PHE A C 1
ATOM 3513 O O . PHE A 1 436 ? 21.952 -4.102 -35.703 1.00 77.69 436 PHE A O 1
ATOM 3520 N N . LEU A 1 437 ? 23.090 -2.172 -35.751 1.00 81.81 437 LEU A N 1
ATOM 3521 C CA . LEU A 1 437 ? 24.414 -2.783 -35.622 1.00 81.81 437 LEU A CA 1
ATOM 3522 C C . LEU A 1 437 ? 25.257 -2.045 -34.575 1.00 81.81 437 LEU A C 1
ATOM 3524 O O . LEU A 1 437 ? 25.410 -0.827 -34.635 1.00 81.81 437 LEU A O 1
ATOM 3528 N N . ILE A 1 438 ? 25.860 -2.782 -33.642 1.00 80.38 438 ILE A N 1
ATOM 3529 C CA . ILE A 1 438 ? 26.881 -2.242 -32.735 1.00 80.38 438 ILE A CA 1
ATOM 3530 C C . ILE A 1 438 ? 28.247 -2.643 -33.280 1.00 80.38 438 ILE A C 1
ATOM 3532 O O . ILE A 1 438 ? 28.496 -3.828 -33.494 1.00 80.38 438 ILE A O 1
ATOM 3536 N N . ILE A 1 439 ? 29.122 -1.663 -33.495 1.00 82.50 439 ILE A N 1
ATOM 3537 C CA . ILE A 1 439 ? 30.499 -1.885 -33.954 1.00 82.50 439 ILE A CA 1
ATOM 3538 C C . ILE A 1 439 ? 31.477 -1.069 -33.113 1.00 82.50 439 ILE A C 1
ATOM 3540 O O . ILE A 1 439 ? 31.114 -0.040 -32.544 1.00 82.50 439 ILE A O 1
ATOM 3544 N N . LYS A 1 440 ? 32.741 -1.480 -33.063 1.00 79.50 440 LYS A N 1
ATOM 3545 C CA . LYS A 1 440 ? 33.818 -0.664 -32.480 1.00 79.50 440 LYS A CA 1
ATOM 3546 C C . LYS A 1 440 ? 34.385 0.311 -33.514 1.00 79.50 440 LYS A C 1
ATOM 3548 O O . LYS A 1 440 ? 34.308 0.068 -34.720 1.00 79.50 440 LYS A O 1
ATOM 3553 N N . VAL A 1 441 ? 34.992 1.408 -33.052 1.00 78.38 441 VAL A N 1
ATOM 3554 C CA . VAL A 1 441 ? 35.738 2.325 -33.938 1.00 78.38 441 VAL A CA 1
ATOM 3555 C C . VAL A 1 441 ? 36.739 1.530 -34.788 1.00 78.38 441 VAL A C 1
ATOM 3557 O O . VAL A 1 441 ? 37.563 0.788 -34.256 1.00 78.38 441 VAL A O 1
ATOM 3560 N N . GLY A 1 442 ? 36.661 1.692 -36.113 1.00 72.19 442 GLY A N 1
ATOM 3561 C CA . GLY A 1 442 ? 37.531 1.006 -37.077 1.00 72.19 442 GLY A CA 1
ATOM 3562 C C . GLY A 1 442 ? 37.041 -0.365 -37.567 1.00 72.19 442 GLY A C 1
ATOM 3563 O O . GLY A 1 442 ? 37.630 -0.909 -38.503 1.00 72.19 442 GLY A O 1
ATOM 3564 N N . GLU A 1 443 ? 35.956 -0.917 -37.017 1.00 81.31 443 GLU A N 1
ATOM 3565 C CA . GLU A 1 443 ? 35.317 -2.121 -37.564 1.00 81.31 443 GLU A CA 1
ATOM 3566 C C . GLU A 1 443 ? 34.493 -1.806 -38.823 1.00 81.31 443 GLU A C 1
ATOM 3568 O O . GLU A 1 443 ? 34.016 -0.687 -39.029 1.00 81.31 443 GLU A O 1
ATOM 3573 N N . LYS A 1 444 ? 34.341 -2.804 -39.705 1.00 83.62 444 LYS A N 1
ATOM 3574 C CA . LYS A 1 444 ? 33.566 -2.666 -40.946 1.00 83.62 444 LYS A CA 1
ATOM 3575 C C . LYS A 1 444 ? 32.090 -2.957 -40.689 1.00 83.62 444 LYS A C 1
ATOM 3577 O O . LYS A 1 444 ? 31.749 -4.072 -40.308 1.00 83.62 444 LYS A O 1
ATOM 3582 N N . ALA A 1 445 ? 31.223 -2.004 -41.007 1.00 87.12 445 ALA A N 1
ATOM 3583 C CA . ALA A 1 445 ? 29.778 -2.189 -40.988 1.00 87.12 445 ALA A CA 1
ATOM 3584 C C . ALA A 1 445 ? 29.286 -2.865 -42.275 1.00 87.12 445 ALA A C 1
ATOM 3586 O O . ALA A 1 445 ? 29.424 -2.316 -43.374 1.00 87.12 445 ALA A O 1
ATOM 3587 N N . LYS A 1 446 ? 28.692 -4.052 -42.134 1.00 89.06 446 LYS A N 1
ATOM 3588 C CA . LYS A 1 446 ? 28.032 -4.785 -43.219 1.00 89.06 446 LYS A CA 1
ATOM 3589 C C . LYS A 1 446 ? 26.694 -5.330 -42.739 1.00 89.06 446 LYS A C 1
ATOM 3591 O O . LYS A 1 446 ? 26.640 -5.931 -41.672 1.00 89.06 446 LYS A O 1
ATOM 3596 N N . VAL A 1 447 ? 25.654 -5.159 -43.546 1.00 90.81 447 VAL A N 1
ATOM 3597 C CA . VAL A 1 447 ? 24.299 -5.643 -43.265 1.00 90.81 447 VAL A CA 1
ATOM 3598 C C . VAL A 1 447 ? 23.716 -6.320 -44.501 1.00 90.81 447 VAL A C 1
ATOM 3600 O O . VAL A 1 447 ? 24.029 -5.947 -45.635 1.00 90.81 447 VAL A O 1
ATOM 3603 N N . LYS A 1 448 ? 22.876 -7.331 -44.291 1.00 90.50 448 LYS A N 1
ATOM 3604 C CA . LYS A 1 448 ? 22.117 -7.972 -45.359 1.00 90.50 448 LYS A CA 1
ATOM 3605 C C . LYS A 1 448 ? 20.838 -7.176 -45.612 1.00 90.50 448 LYS A C 1
ATOM 3607 O O . LYS A 1 448 ? 20.121 -6.854 -44.672 1.00 90.50 448 LYS A O 1
ATOM 3612 N N . ALA A 1 449 ? 20.544 -6.873 -46.869 1.00 90.62 449 ALA A N 1
ATOM 3613 C CA . ALA A 1 449 ? 19.264 -6.312 -47.275 1.00 90.62 449 ALA A CA 1
ATOM 3614 C C . ALA A 1 449 ? 18.513 -7.322 -48.149 1.00 90.62 449 ALA A C 1
ATOM 3616 O O . ALA A 1 449 ? 19.111 -8.012 -48.977 1.00 90.62 449 ALA A O 1
ATOM 3617 N N . ILE A 1 450 ? 17.208 -7.443 -47.944 1.00 88.81 450 ILE A N 1
ATOM 3618 C CA . ILE A 1 450 ? 16.357 -8.437 -48.596 1.00 88.81 450 ILE A CA 1
ATOM 3619 C C . ILE A 1 450 ? 15.208 -7.708 -49.270 1.00 88.81 450 ILE A C 1
ATOM 3621 O O . ILE A 1 450 ? 14.518 -6.916 -48.630 1.00 88.81 450 ILE A O 1
ATOM 3625 N N . ILE A 1 451 ? 14.990 -8.007 -50.549 1.00 88.38 451 ILE A N 1
ATOM 3626 C CA . ILE A 1 451 ? 13.824 -7.545 -51.291 1.00 88.38 451 ILE A CA 1
ATOM 3627 C C . ILE A 1 451 ? 12.847 -8.692 -51.499 1.00 88.38 451 ILE A C 1
ATOM 3629 O O . ILE A 1 451 ? 13.208 -9.734 -52.048 1.00 88.38 451 ILE A O 1
ATOM 3633 N N . LYS A 1 452 ? 11.592 -8.480 -51.096 1.00 86.62 452 LYS A N 1
ATOM 3634 C CA . LYS A 1 452 ? 10.478 -9.418 -51.301 1.00 86.62 452 LYS A CA 1
ATOM 3635 C C . LYS A 1 452 ? 9.395 -8.761 -52.165 1.00 86.62 452 LYS A C 1
ATOM 3637 O O . LYS A 1 452 ? 9.037 -7.620 -51.876 1.00 86.62 452 LYS A O 1
ATOM 3642 N N . PRO A 1 453 ? 8.872 -9.428 -53.209 1.00 84.38 453 PRO A N 1
ATOM 3643 C CA . PRO A 1 453 ? 7.795 -8.873 -54.018 1.00 84.38 453 PRO A CA 1
ATOM 3644 C C . PRO A 1 453 ? 6.478 -8.870 -53.236 1.00 84.38 453 PRO A C 1
ATOM 3646 O O . PRO A 1 453 ? 6.239 -9.739 -52.395 1.00 84.38 453 PRO A O 1
ATOM 3649 N N . ILE A 1 454 ? 5.613 -7.913 -53.551 1.00 77.56 454 ILE A N 1
ATOM 3650 C CA . ILE A 1 454 ? 4.199 -7.935 -53.187 1.00 77.56 454 ILE A CA 1
ATOM 3651 C C . ILE A 1 454 ? 3.443 -8.458 -54.409 1.00 77.56 454 ILE A C 1
ATOM 3653 O O . ILE A 1 454 ? 3.454 -7.827 -55.464 1.00 77.56 454 ILE A O 1
ATOM 3657 N N . ASP A 1 455 ? 2.816 -9.626 -54.265 1.00 72.81 455 ASP A N 1
ATOM 3658 C CA . ASP A 1 455 ? 2.197 -10.385 -55.359 1.00 72.81 455 ASP A CA 1
ATOM 3659 C C . ASP A 1 455 ? 3.184 -10.676 -56.514 1.00 72.81 455 ASP A C 1
ATOM 3661 O O . ASP A 1 455 ? 4.264 -11.220 -56.274 1.00 72.81 455 ASP A O 1
ATOM 3665 N N . SER A 1 456 ? 2.821 -10.372 -57.765 1.00 67.69 456 SER A N 1
ATOM 3666 C CA . SER A 1 456 ? 3.646 -10.588 -58.960 1.00 67.69 456 SER A CA 1
ATOM 3667 C C . SER A 1 456 ? 4.314 -9.281 -59.401 1.00 67.69 456 SER A C 1
ATOM 3669 O O . SER A 1 456 ? 3.831 -8.606 -60.312 1.00 67.69 456 SER A O 1
ATOM 3671 N N . TYR A 1 457 ? 5.404 -8.903 -58.733 1.00 79.12 457 TYR A N 1
ATOM 3672 C CA . TYR A 1 457 ? 6.228 -7.757 -59.121 1.00 79.12 457 TYR A CA 1
ATOM 3673 C C . TYR A 1 457 ? 7.447 -8.218 -59.931 1.00 79.12 457 TYR A C 1
ATOM 3675 O O . TYR A 1 457 ? 8.365 -8.815 -59.373 1.00 79.12 457 TYR A O 1
ATOM 3683 N N . ASP A 1 458 ? 7.456 -7.938 -61.238 1.00 79.00 458 ASP A N 1
ATOM 3684 C CA . ASP A 1 458 ? 8.461 -8.453 -62.191 1.00 79.00 458 ASP A CA 1
ATOM 3685 C C . ASP A 1 458 ? 9.427 -7.390 -62.752 1.00 79.00 458 ASP A C 1
ATOM 3687 O O . ASP A 1 458 ? 10.342 -7.712 -63.532 1.00 79.00 458 ASP A O 1
ATOM 3691 N N . SER A 1 459 ? 9.227 -6.127 -62.369 1.00 83.12 459 SER A N 1
ATOM 3692 C CA . SER A 1 459 ? 10.063 -5.004 -62.796 1.00 83.12 459 SER A CA 1
ATOM 3693 C C . SER A 1 459 ? 11.455 -5.081 -62.143 1.00 83.12 459 SER A C 1
ATOM 3695 O O . SER A 1 459 ? 11.571 -5.477 -60.978 1.00 83.12 459 SER A O 1
ATOM 3697 N N . PRO A 1 460 ? 12.536 -4.716 -62.856 1.00 88.44 460 PRO A N 1
ATOM 3698 C CA . PRO A 1 460 ? 13.859 -4.570 -62.259 1.00 88.44 460 PRO A CA 1
ATOM 3699 C C . PRO A 1 460 ? 13.876 -3.496 -61.166 1.00 88.44 460 PRO A C 1
ATOM 3701 O O . PRO A 1 460 ? 13.225 -2.458 -61.281 1.00 88.44 460 PRO A O 1
ATOM 3704 N N . ILE A 1 461 ? 14.656 -3.748 -60.119 1.00 90.81 461 ILE A N 1
ATOM 3705 C CA . ILE A 1 461 ? 14.817 -2.883 -58.952 1.00 90.81 461 ILE A CA 1
ATOM 3706 C C . ILE A 1 461 ? 16.286 -2.491 -58.844 1.00 90.81 461 ILE A C 1
ATOM 3708 O O . ILE A 1 461 ? 17.171 -3.334 -58.999 1.00 90.81 461 ILE A O 1
ATOM 3712 N N . SER A 1 462 ? 16.539 -1.216 -58.569 1.00 91.25 462 SER A N 1
ATOM 3713 C CA . SER A 1 462 ? 17.866 -0.633 -58.370 1.00 91.25 462 SER A CA 1
ATOM 3714 C C . SER A 1 462 ? 18.014 -0.041 -56.972 1.00 91.25 462 SER A C 1
ATOM 3716 O O . SER A 1 462 ? 17.027 0.377 -56.370 1.00 91.25 462 SER A O 1
ATOM 3718 N N . MET A 1 463 ? 19.237 -0.032 -56.443 1.00 91.25 463 MET A N 1
ATOM 3719 C CA . MET A 1 463 ? 19.524 0.372 -55.068 1.00 91.25 463 MET A CA 1
ATOM 3720 C C . MET A 1 463 ? 20.279 1.697 -55.003 1.00 91.25 463 MET A C 1
ATOM 3722 O O . MET A 1 463 ? 21.307 1.877 -55.652 1.00 91.25 463 MET A O 1
ATOM 3726 N N . GLU A 1 464 ? 19.814 2.588 -54.138 1.00 90.81 464 GLU A N 1
ATOM 3727 C CA . GLU A 1 464 ? 20.443 3.858 -53.798 1.00 90.81 464 GLU A CA 1
ATOM 3728 C C . GLU A 1 464 ? 20.798 3.860 -52.307 1.00 90.81 464 GLU A C 1
ATOM 3730 O O . GLU A 1 464 ? 19.965 3.550 -51.454 1.00 90.81 464 GLU A O 1
ATOM 3735 N N . VAL A 1 465 ? 22.037 4.214 -51.968 1.00 91.19 465 VAL A N 1
ATOM 3736 C CA . VAL A 1 465 ? 22.503 4.302 -50.575 1.00 91.19 465 VAL A CA 1
ATOM 3737 C C . VAL A 1 465 ? 23.140 5.648 -50.297 1.00 91.19 465 VAL A C 1
ATOM 3739 O O . VAL A 1 465 ? 23.854 6.189 -51.135 1.00 91.19 465 VAL A O 1
ATOM 3742 N N . GLU A 1 466 ? 22.927 6.169 -49.089 1.00 87.19 466 GLU A N 1
ATOM 3743 C CA . GLU A 1 466 ? 23.565 7.419 -48.649 1.00 87.19 466 GLU A CA 1
ATOM 3744 C C . GLU A 1 466 ? 25.078 7.271 -48.468 1.00 87.19 466 GLU A C 1
ATOM 3746 O O . GLU A 1 466 ? 25.839 8.211 -48.694 1.00 87.19 466 GLU A O 1
ATOM 3751 N N . LYS A 1 467 ? 25.524 6.084 -48.043 1.00 86.56 467 LYS A N 1
ATOM 3752 C CA . LYS A 1 467 ? 26.932 5.778 -47.797 1.00 86.56 467 LYS A CA 1
ATOM 3753 C C . LYS A 1 467 ? 27.225 4.309 -48.088 1.00 86.56 467 LYS A C 1
ATOM 3755 O O . LYS A 1 467 ? 26.404 3.432 -47.825 1.00 86.56 467 LYS A O 1
ATOM 3760 N N . GLY A 1 468 ? 28.432 4.034 -48.573 1.00 88.62 468 GLY A N 1
ATOM 3761 C CA . GLY A 1 468 ? 28.902 2.675 -48.825 1.00 88.62 468 GLY A CA 1
ATOM 3762 C C . GLY A 1 468 ? 28.526 2.139 -50.205 1.00 88.62 468 GLY A C 1
ATOM 3763 O O . GLY A 1 468 ? 28.267 2.898 -51.132 1.00 88.62 468 GLY A O 1
ATOM 3764 N N . THR A 1 469 ? 28.548 0.815 -50.341 1.00 89.50 469 THR A N 1
ATOM 3765 C CA . THR A 1 469 ? 28.261 0.099 -51.596 1.00 89.50 469 THR A CA 1
ATOM 3766 C C . THR A 1 469 ? 27.322 -1.071 -51.335 1.00 89.50 469 THR A C 1
ATOM 3768 O O . THR A 1 469 ? 27.391 -1.695 -50.274 1.00 89.50 469 THR A O 1
ATOM 3771 N N . VAL A 1 470 ? 26.444 -1.366 -52.292 1.00 91.81 470 VAL A N 1
ATOM 3772 C CA . VAL A 1 470 ? 25.508 -2.497 -52.240 1.00 91.81 470 VAL A CA 1
ATOM 3773 C C . VAL A 1 470 ? 25.878 -3.489 -53.331 1.00 91.81 470 VAL A C 1
ATOM 3775 O O . VAL A 1 470 ? 26.271 -3.094 -54.426 1.00 91.81 470 VAL A O 1
ATOM 3778 N N . THR A 1 471 ? 25.814 -4.785 -53.041 1.00 89.75 471 THR A N 1
ATOM 3779 C CA . THR A 1 471 ? 26.108 -5.826 -54.034 1.00 89.75 471 THR A CA 1
ATOM 3780 C C . THR A 1 471 ? 25.166 -7.023 -53.861 1.00 89.75 471 THR A C 1
ATOM 3782 O O . THR A 1 471 ? 25.165 -7.608 -52.773 1.00 89.75 471 THR A O 1
ATOM 3785 N N . PRO A 1 472 ? 24.404 -7.425 -54.900 1.00 89.69 472 PRO A N 1
ATOM 3786 C CA . PRO A 1 472 ? 24.190 -6.712 -56.170 1.00 89.69 472 PRO A CA 1
ATOM 3787 C C . PRO A 1 472 ? 23.412 -5.394 -55.974 1.00 89.69 472 PRO A C 1
ATOM 3789 O O . PRO A 1 472 ? 22.598 -5.289 -55.064 1.00 89.69 472 PRO A O 1
ATOM 3792 N N . ASP A 1 473 ? 23.668 -4.389 -56.816 1.00 88.31 473 ASP A N 1
ATOM 3793 C CA . ASP A 1 473 ? 23.005 -3.069 -56.797 1.00 88.31 473 ASP A CA 1
ATOM 3794 C C . ASP A 1 473 ? 21.724 -3.013 -57.654 1.00 88.31 473 ASP A C 1
ATOM 3796 O O . ASP A 1 473 ? 20.960 -2.049 -57.570 1.00 88.31 473 ASP A O 1
ATOM 3800 N N . LYS A 1 474 ? 21.471 -4.054 -58.460 1.00 89.75 474 LYS A N 1
ATOM 3801 C CA . LYS A 1 474 ? 20.241 -4.260 -59.236 1.00 89.75 474 LYS A CA 1
ATOM 3802 C C . LYS A 1 474 ? 19.795 -5.722 -59.216 1.00 89.75 474 LYS A C 1
ATOM 3804 O O . LYS A 1 474 ? 20.630 -6.626 -59.201 1.00 89.75 474 LYS A O 1
ATOM 3809 N N . GLY A 1 475 ? 18.487 -5.963 -59.280 1.00 89.00 475 GLY A N 1
ATOM 3810 C CA . GLY A 1 475 ? 17.913 -7.312 -59.303 1.00 89.00 475 GLY A CA 1
ATOM 3811 C C . GLY A 1 475 ? 16.410 -7.332 -59.583 1.00 89.00 475 GLY A C 1
ATOM 3812 O O . GLY A 1 475 ? 15.789 -6.288 -59.752 1.00 89.00 475 GLY A O 1
ATOM 3813 N N . LYS A 1 476 ? 15.818 -8.530 -59.636 1.00 88.00 476 LYS A N 1
ATOM 3814 C CA . LYS A 1 476 ? 14.360 -8.735 -59.660 1.00 88.00 476 LYS A CA 1
ATOM 3815 C C . LYS A 1 476 ? 13.928 -9.405 -58.363 1.00 88.00 476 LYS A C 1
ATOM 3817 O O . LYS A 1 476 ? 14.611 -10.314 -57.899 1.00 88.00 476 LYS A O 1
ATOM 3822 N N . ALA A 1 477 ? 12.822 -8.955 -57.778 1.00 85.00 477 ALA A N 1
ATOM 3823 C CA . ALA A 1 477 ? 12.306 -9.515 -56.533 1.00 85.00 477 ALA A CA 1
ATOM 3824 C C . ALA A 1 477 ? 11.835 -10.980 -56.724 1.00 85.00 477 ALA A C 1
ATOM 3826 O O . ALA A 1 477 ? 11.191 -11.266 -57.730 1.00 85.00 477 ALA A O 1
ATOM 3827 N N . PRO A 1 478 ? 12.094 -11.906 -55.777 1.00 88.38 478 PRO A N 1
ATOM 3828 C CA . PRO A 1 478 ? 12.866 -11.733 -54.548 1.00 88.38 478 PRO A CA 1
ATOM 3829 C C . PRO A 1 478 ? 14.382 -11.867 -54.771 1.00 88.38 478 PRO A C 1
ATOM 3831 O O . PRO A 1 478 ? 14.836 -12.769 -55.472 1.00 88.38 478 PRO A O 1
ATOM 3834 N N . PHE A 1 479 ? 15.176 -11.020 -54.115 1.00 90.44 479 PHE A N 1
ATOM 3835 C CA . PHE A 1 479 ? 16.636 -11.162 -54.091 1.00 90.44 479 PHE A CA 1
ATOM 3836 C C . PHE A 1 479 ? 17.248 -10.578 -52.816 1.00 90.44 479 PHE A C 1
ATOM 3838 O O . PHE A 1 479 ? 16.632 -9.777 -52.112 1.00 90.44 479 PHE A O 1
ATOM 3845 N N . GLU A 1 480 ? 18.476 -10.994 -52.521 1.00 91.06 480 GLU A N 1
ATOM 3846 C CA . GLU A 1 480 ? 19.246 -10.548 -51.362 1.00 91.06 480 GLU A CA 1
ATOM 3847 C C . GLU A 1 480 ? 20.484 -9.780 -51.819 1.00 91.06 480 GLU A C 1
ATOM 3849 O O . GLU A 1 480 ? 21.046 -10.046 -52.884 1.00 91.06 480 GLU A O 1
ATOM 3854 N N . MET A 1 481 ? 20.931 -8.846 -50.992 1.00 92.62 481 MET A N 1
ATOM 3855 C CA . MET A 1 481 ? 22.108 -8.029 -51.251 1.00 92.62 481 MET A CA 1
ATOM 3856 C C . MET A 1 481 ? 22.864 -7.740 -49.959 1.00 92.62 481 MET A C 1
ATOM 3858 O O . MET A 1 481 ? 22.319 -7.796 -48.858 1.00 92.62 481 MET A O 1
ATOM 3862 N N . THR A 1 482 ? 24.145 -7.419 -50.089 1.00 93.00 482 THR A N 1
ATOM 3863 C CA . THR A 1 482 ? 24.978 -6.984 -48.967 1.00 93.00 482 THR A CA 1
ATOM 3864 C C . THR A 1 482 ? 25.234 -5.493 -49.084 1.00 93.00 482 THR A C 1
ATOM 3866 O O . THR A 1 482 ? 25.807 -5.049 -50.078 1.00 93.00 482 THR A O 1
ATOM 3869 N N . TRP A 1 483 ? 24.858 -4.730 -48.061 1.00 94.19 483 TRP A N 1
ATOM 3870 C CA . TRP A 1 483 ? 25.195 -3.317 -47.939 1.00 94.19 483 TRP A CA 1
ATOM 3871 C C . TRP A 1 483 ? 26.421 -3.153 -47.039 1.00 94.19 483 TRP A C 1
ATOM 3873 O O . TRP A 1 483 ? 26.421 -3.538 -45.870 1.00 94.19 483 TRP A O 1
ATOM 3883 N N . ASN A 1 484 ? 27.499 -2.614 -47.605 1.00 91.06 484 ASN A N 1
ATOM 3884 C CA . ASN A 1 484 ? 28.784 -2.418 -46.948 1.00 91.06 484 ASN A CA 1
ATOM 3885 C C . ASN A 1 484 ? 29.082 -0.921 -46.797 1.00 91.06 484 ASN A C 1
ATOM 3887 O O . ASN A 1 484 ? 29.405 -0.245 -47.776 1.00 91.06 484 ASN A O 1
ATOM 3891 N N . LEU A 1 485 ? 29.013 -0.427 -45.562 1.00 88.25 485 LEU A N 1
ATOM 3892 C CA . LEU A 1 485 ? 29.236 0.975 -45.192 1.00 88.25 485 LEU A CA 1
ATOM 3893 C C . LEU A 1 485 ? 30.712 1.309 -44.932 1.00 88.25 485 LEU A C 1
ATOM 3895 O O . LEU A 1 485 ? 31.060 2.482 -44.785 1.00 88.25 485 LEU A O 1
ATOM 3899 N N . GLY A 1 486 ? 31.586 0.298 -44.910 1.00 86.44 486 GLY A N 1
ATOM 3900 C CA . GLY A 1 486 ? 33.001 0.464 -44.591 1.00 86.44 486 GLY A CA 1
ATOM 3901 C C . GLY A 1 486 ? 33.234 0.728 -43.102 1.00 86.44 486 GLY A C 1
ATOM 3902 O O . GLY A 1 486 ? 32.476 0.257 -42.257 1.00 86.44 486 GLY A O 1
ATOM 3903 N N . THR A 1 487 ? 34.316 1.434 -42.779 1.00 84.38 487 THR A N 1
ATOM 3904 C CA . THR A 1 487 ? 34.697 1.779 -41.402 1.00 84.38 487 THR A CA 1
ATOM 3905 C C . THR A 1 487 ? 34.099 3.119 -40.978 1.00 84.38 487 THR A C 1
ATOM 3907 O O . THR A 1 487 ? 34.070 4.072 -41.761 1.00 84.38 487 THR A O 1
ATOM 3910 N N . LEU A 1 488 ? 33.635 3.207 -39.730 1.00 82.69 488 LEU A N 1
ATOM 3911 C CA . LEU A 1 488 ? 33.122 4.443 -39.132 1.00 82.69 488 LEU A CA 1
ATOM 3912 C C . LEU A 1 488 ? 34.065 4.924 -38.020 1.00 82.69 488 LEU A C 1
ATOM 3914 O O . LEU A 1 488 ? 34.486 4.136 -37.175 1.00 82.69 488 LEU A O 1
ATOM 3918 N N . GLU A 1 489 ? 34.400 6.217 -38.039 1.00 71.00 489 GLU A N 1
ATOM 3919 C CA . GLU A 1 489 ? 35.366 6.827 -37.107 1.00 71.00 489 GLU A CA 1
ATOM 3920 C C . GLU A 1 489 ? 34.703 7.650 -35.990 1.00 71.00 489 GLU A C 1
ATOM 3922 O O . GLU A 1 489 ? 35.266 7.793 -34.908 1.00 71.00 489 GLU A O 1
ATOM 3927 N N . GLY A 1 490 ? 33.497 8.181 -36.219 1.00 71.69 490 GLY A N 1
ATOM 3928 C CA . GLY A 1 490 ? 32.775 8.957 -35.211 1.00 71.69 490 GLY A CA 1
ATOM 3929 C C . GLY A 1 490 ? 32.162 8.051 -34.147 1.00 71.69 490 GLY A C 1
ATOM 3930 O O . GLY A 1 490 ? 31.337 7.206 -34.476 1.00 71.69 490 GLY A O 1
ATOM 3931 N N . VAL A 1 491 ? 32.521 8.238 -32.877 1.00 73.75 491 VAL A N 1
ATOM 3932 C CA . VAL A 1 491 ? 31.867 7.558 -31.745 1.00 73.75 491 VAL A CA 1
ATOM 3933 C C . VAL A 1 491 ? 30.439 8.087 -31.587 1.00 73.75 491 VAL A C 1
ATOM 3935 O O . VAL A 1 491 ? 30.220 9.295 -31.669 1.00 73.75 491 VAL A O 1
ATOM 3938 N N . GLY A 1 492 ? 29.477 7.197 -31.340 1.00 68.50 492 GLY A N 1
ATOM 3939 C CA . GLY A 1 492 ? 28.062 7.547 -31.174 1.00 68.50 492 GLY A CA 1
ATOM 3940 C C . GLY A 1 492 ? 27.133 6.811 -32.138 1.00 68.50 492 GLY A C 1
ATOM 3941 O O . GLY A 1 492 ? 27.536 5.854 -32.798 1.00 68.50 492 GLY A O 1
ATOM 3942 N N . GLU A 1 493 ? 25.871 7.232 -32.178 1.00 73.25 493 GLU A N 1
ATOM 3943 C CA . GLU A 1 493 ? 24.855 6.680 -33.081 1.00 73.25 493 GLU A CA 1
ATOM 3944 C C . GLU A 1 493 ? 24.866 7.402 -34.429 1.00 73.25 493 GLU A C 1
ATOM 3946 O O . GLU A 1 493 ? 24.868 8.632 -34.487 1.00 73.25 493 GLU A O 1
ATOM 3951 N N . HIS A 1 494 ? 24.832 6.623 -35.507 1.00 79.31 494 HIS A N 1
ATOM 3952 C CA . HIS A 1 494 ? 24.740 7.092 -36.885 1.00 79.31 494 HIS A CA 1
ATOM 3953 C C . HIS A 1 494 ? 23.580 6.391 -37.574 1.00 79.31 494 HIS A C 1
ATOM 3955 O O . HIS A 1 494 ? 23.412 5.183 -37.418 1.00 79.31 494 HIS A O 1
ATOM 3961 N N . THR A 1 495 ? 22.822 7.122 -38.379 1.00 80.88 495 THR A N 1
ATOM 3962 C CA . THR A 1 495 ? 21.714 6.562 -39.157 1.00 80.88 495 THR A CA 1
ATOM 3963 C C . THR A 1 495 ? 22.021 6.728 -40.636 1.00 80.88 495 THR A C 1
ATOM 3965 O O . THR A 1 495 ? 22.402 7.813 -41.071 1.00 80.88 495 THR A O 1
ATOM 3968 N N . PHE A 1 496 ? 21.868 5.649 -41.397 1.00 87.06 496 PHE A N 1
ATOM 3969 C CA . PHE A 1 496 ? 22.078 5.625 -42.841 1.00 87.06 496 PHE A CA 1
ATOM 3970 C C . PHE A 1 496 ? 20.828 5.100 -43.531 1.00 87.06 496 PHE A C 1
ATOM 3972 O O . PHE A 1 496 ? 20.208 4.144 -43.063 1.00 87.06 496 PHE A O 1
ATOM 3979 N N . ARG A 1 497 ? 20.484 5.676 -44.678 1.00 86.69 497 ARG A N 1
ATOM 3980 C CA . ARG A 1 497 ? 19.331 5.252 -45.475 1.00 86.69 497 ARG A CA 1
ATOM 3981 C C . ARG A 1 497 ? 19.743 4.439 -46.700 1.00 86.69 497 ARG A C 1
ATOM 3983 O O . ARG A 1 497 ? 20.708 4.773 -47.393 1.00 86.69 497 ARG A O 1
ATOM 3990 N N . ILE A 1 498 ? 18.955 3.406 -46.981 1.00 90.31 498 ILE A N 1
ATOM 3991 C CA . ILE A 1 498 ? 18.976 2.630 -48.219 1.00 90.31 498 ILE A CA 1
ATOM 3992 C C . ILE A 1 498 ? 17.595 2.695 -48.868 1.00 90.31 498 ILE A C 1
ATOM 3994 O O . ILE A 1 498 ? 16.567 2.580 -48.201 1.00 90.31 498 ILE A O 1
ATOM 3998 N N . LYS A 1 499 ? 17.570 2.900 -50.178 1.00 90.12 499 LYS A N 1
ATOM 3999 C CA . LYS A 1 499 ? 16.362 3.045 -50.978 1.00 90.12 499 LYS A CA 1
ATOM 4000 C C . LYS A 1 499 ? 16.432 2.089 -52.163 1.00 90.12 499 LYS A C 1
ATOM 4002 O O . LYS A 1 499 ? 17.469 1.950 -52.796 1.00 90.12 499 LYS A O 1
ATOM 4007 N N . ALA A 1 500 ? 15.332 1.417 -52.440 1.00 88.75 500 ALA A N 1
ATOM 4008 C CA . ALA A 1 500 ? 15.133 0.537 -53.573 1.00 88.75 500 ALA A CA 1
ATOM 4009 C C . ALA A 1 500 ? 14.104 1.180 -54.510 1.00 88.75 500 ALA A C 1
ATOM 4011 O O . ALA A 1 500 ? 13.026 1.569 -54.060 1.00 88.75 500 ALA A O 1
ATOM 4012 N N . VAL A 1 501 ? 14.448 1.303 -55.790 1.00 88.88 501 VAL A N 1
ATOM 4013 C CA . VAL A 1 501 ? 13.671 2.002 -56.821 1.00 88.88 501 VAL A CA 1
ATOM 4014 C C . VAL A 1 501 ? 13.422 1.051 -57.985 1.00 88.88 501 VAL A C 1
ATOM 4016 O O . VAL A 1 501 ? 14.364 0.595 -58.639 1.00 88.88 501 VAL A O 1
ATOM 4019 N N . GLY A 1 502 ? 12.153 0.733 -58.219 1.00 87.81 502 GLY A N 1
ATOM 4020 C CA . GLY A 1 502 ? 11.687 -0.010 -59.381 1.00 87.81 502 GLY A CA 1
ATOM 4021 C C . GLY A 1 502 ? 11.674 0.853 -60.639 1.00 87.81 502 GLY A C 1
ATOM 4022 O O . GLY A 1 502 ? 11.465 2.063 -60.564 1.00 87.81 502 GLY A O 1
ATOM 4023 N N . GLU A 1 503 ? 11.853 0.246 -61.812 1.00 84.88 503 GLU A N 1
ATOM 4024 C CA . GLU A 1 503 ? 11.774 0.971 -63.096 1.00 84.88 503 GLU A CA 1
ATOM 4025 C C . GLU A 1 503 ? 10.398 1.611 -63.363 1.00 84.88 503 GLU A C 1
ATOM 4027 O O . GLU A 1 503 ? 10.296 2.559 -64.138 1.00 84.88 503 GLU A O 1
ATOM 4032 N N . ASP A 1 504 ? 9.345 1.134 -62.697 1.00 79.75 504 ASP A N 1
ATOM 4033 C CA . ASP A 1 504 ? 7.998 1.718 -62.730 1.00 79.75 504 ASP A CA 1
ATOM 4034 C C . ASP A 1 504 ? 7.813 2.916 -61.779 1.00 79.75 504 ASP A C 1
ATOM 4036 O O . ASP A 1 504 ? 6.717 3.468 -61.684 1.00 79.75 504 ASP A O 1
ATOM 4040 N N . GLY A 1 505 ? 8.876 3.332 -61.084 1.00 79.12 505 GLY A N 1
ATOM 4041 C CA . GLY A 1 505 ? 8.852 4.420 -60.110 1.00 79.12 505 GLY A CA 1
ATOM 4042 C C . GLY A 1 505 ? 8.405 3.999 -58.708 1.00 79.12 505 GLY A C 1
ATOM 4043 O O . GLY A 1 505 ? 8.260 4.861 -57.845 1.00 79.12 505 GLY A O 1
ATOM 4044 N N . THR A 1 506 ? 8.194 2.704 -58.445 1.00 81.44 506 THR A N 1
ATOM 4045 C CA . THR A 1 506 ? 7.876 2.211 -57.096 1.00 81.44 506 THR A CA 1
ATOM 4046 C C . THR A 1 506 ? 9.097 2.303 -56.185 1.00 81.44 506 THR A C 1
ATOM 4048 O O . THR A 1 506 ? 10.176 1.830 -56.539 1.00 81.44 506 THR A O 1
ATOM 4051 N N . GLU A 1 507 ? 8.933 2.860 -54.982 1.00 83.94 507 GLU A N 1
ATOM 4052 C CA . GLU A 1 507 ? 10.042 3.083 -54.050 1.00 83.94 507 GLU A CA 1
ATOM 4053 C C . GLU A 1 507 ? 9.811 2.431 -52.678 1.00 83.94 507 GLU A C 1
ATOM 4055 O O . GLU A 1 507 ? 8.766 2.595 -52.039 1.00 83.94 507 GLU A O 1
ATOM 4060 N N . SER A 1 508 ? 10.842 1.755 -52.172 1.00 83.19 508 SER A N 1
ATOM 4061 C CA . SER A 1 508 ? 10.894 1.198 -50.817 1.00 83.19 508 SER A CA 1
ATOM 4062 C C . SER A 1 508 ? 12.157 1.689 -50.116 1.00 83.19 508 SER A C 1
ATOM 4064 O O . SER A 1 508 ? 13.217 1.749 -50.725 1.00 83.19 508 SER A O 1
ATOM 4066 N N . THR A 1 509 ? 12.067 2.108 -48.857 1.00 84.12 509 THR A N 1
ATOM 4067 C CA . THR A 1 509 ? 13.192 2.709 -48.120 1.00 84.12 509 THR A CA 1
ATOM 4068 C C . THR A 1 509 ? 13.322 2.036 -46.766 1.00 84.12 509 THR A C 1
ATOM 4070 O O . THR A 1 509 ? 12.312 1.810 -46.109 1.00 84.12 509 THR A O 1
ATOM 4073 N N . SER A 1 510 ? 14.554 1.768 -46.342 1.00 81.94 510 SER A N 1
ATOM 4074 C CA . SER A 1 510 ? 14.879 1.264 -45.009 1.00 81.94 510 SER A CA 1
ATOM 4075 C C . SER A 1 510 ? 16.045 2.059 -44.419 1.00 81.94 510 SER A C 1
ATOM 4077 O O . SER A 1 510 ? 16.866 2.630 -45.141 1.00 81.94 510 SER A O 1
ATOM 4079 N N . THR A 1 511 ? 16.129 2.101 -43.096 1.00 84.00 511 THR A N 1
ATOM 4080 C CA . THR A 1 511 ? 17.196 2.786 -42.356 1.00 84.00 511 THR A CA 1
ATOM 4081 C C . THR A 1 511 ? 18.006 1.784 -41.550 1.00 84.00 511 THR A C 1
ATOM 4083 O O . THR A 1 511 ? 17.432 0.902 -40.920 1.00 84.00 511 THR A O 1
ATOM 4086 N N . LEU A 1 512 ? 19.329 1.929 -41.568 1.00 83.69 512 LEU A N 1
ATOM 4087 C CA . LEU A 1 512 ? 20.250 1.217 -40.692 1.00 83.69 512 LEU A CA 1
ATOM 4088 C C . LEU A 1 512 ? 20.749 2.174 -39.617 1.00 83.69 512 LEU A C 1
ATOM 4090 O O . LEU A 1 512 ? 21.323 3.219 -39.938 1.00 83.69 512 LEU A O 1
ATOM 4094 N N . THR A 1 513 ? 20.607 1.782 -38.359 1.00 80.12 513 THR A N 1
ATOM 4095 C CA . THR A 1 513 ? 21.201 2.505 -37.235 1.00 80.12 513 THR A CA 1
ATOM 4096 C C . THR A 1 513 ? 22.464 1.781 -36.779 1.00 80.12 513 THR A C 1
ATOM 4098 O O . THR A 1 513 ? 22.446 0.585 -36.504 1.00 80.12 513 THR A O 1
ATOM 4101 N N . ILE A 1 514 ? 23.587 2.495 -36.707 1.00 82.50 514 ILE A N 1
ATOM 4102 C CA . ILE A 1 514 ? 24.867 1.955 -36.247 1.00 82.50 514 ILE A CA 1
ATOM 4103 C C . ILE A 1 514 ? 25.327 2.707 -35.007 1.00 82.50 514 ILE A C 1
ATOM 4105 O O . ILE A 1 514 ? 25.537 3.919 -35.055 1.00 82.50 514 ILE A O 1
ATOM 4109 N N . ARG A 1 515 ? 25.570 1.980 -33.915 1.00 79.56 515 ARG A N 1
ATOM 4110 C CA . ARG A 1 515 ? 26.242 2.516 -32.730 1.00 79.56 515 ARG A CA 1
ATOM 4111 C C . ARG A 1 515 ? 27.724 2.168 -32.779 1.00 79.56 515 ARG A C 1
ATOM 4113 O O . ARG A 1 515 ? 28.096 1.002 -32.691 1.00 79.56 515 ARG A O 1
ATOM 4120 N N . VAL A 1 516 ? 28.562 3.193 -32.896 1.00 81.50 516 VAL A N 1
ATOM 4121 C CA . VAL A 1 516 ? 30.020 3.061 -32.872 1.00 81.50 516 VAL A CA 1
ATOM 4122 C C . VAL A 1 516 ? 30.507 3.261 -31.442 1.00 81.50 516 VAL A C 1
ATOM 4124 O O . VAL A 1 516 ? 30.450 4.371 -30.903 1.00 81.50 516 VAL A O 1
ATOM 4127 N N . GLU A 1 517 ? 30.973 2.189 -30.811 1.00 77.25 517 GLU A N 1
ATOM 4128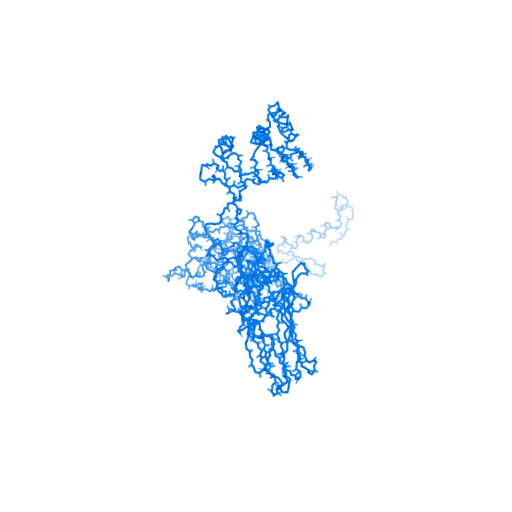 C CA . GLU A 1 517 ? 31.533 2.238 -29.465 1.00 77.25 517 GLU A CA 1
ATOM 4129 C C . GLU A 1 517 ? 33.000 2.672 -29.461 1.00 77.25 517 GLU A C 1
ATOM 4131 O O . GLU A 1 517 ? 33.818 2.208 -30.260 1.00 77.25 517 GLU A O 1
ATOM 4136 N N . SER A 1 518 ? 33.339 3.525 -28.491 1.00 67.56 518 SER A N 1
ATOM 4137 C CA . SER A 1 518 ? 34.720 3.875 -28.160 1.00 67.56 518 SER A CA 1
ATOM 4138 C C . SER A 1 518 ? 35.512 2.639 -27.715 1.00 67.56 518 SER A C 1
ATOM 4140 O O . SER A 1 518 ? 34.997 1.781 -26.990 1.00 67.56 518 SER A O 1
ATOM 4142 N N . LEU A 1 519 ? 36.787 2.592 -28.113 1.00 69.06 519 LEU A N 1
ATOM 4143 C CA . LEU A 1 519 ? 37.776 1.625 -27.621 1.00 69.06 519 LEU A CA 1
ATOM 4144 C C . LEU A 1 519 ? 38.226 1.927 -26.181 1.00 69.06 519 LEU A C 1
ATOM 4146 O O . LEU A 1 519 ? 38.814 1.069 -25.531 1.00 69.06 519 LEU A O 1
ATOM 4150 N N . GLU A 1 520 ? 37.945 3.132 -25.684 1.00 70.06 520 GLU A N 1
ATOM 4151 C CA . GLU A 1 520 ? 38.201 3.551 -24.306 1.00 70.06 520 GLU A CA 1
ATOM 4152 C C . GLU A 1 520 ? 36.896 3.514 -23.490 1.00 70.06 520 GLU A C 1
ATOM 4154 O O . GLU A 1 520 ? 35.866 4.015 -23.953 1.00 70.06 520 GLU A O 1
ATOM 4159 N N . GLU A 1 521 ? 36.936 2.950 -22.282 1.00 78.44 521 GLU A N 1
ATOM 4160 C CA . GLU A 1 521 ? 35.890 3.063 -21.261 1.00 78.44 521 GLU A CA 1
ATOM 4161 C C . GLU A 1 521 ? 36.307 4.043 -20.166 1.00 78.44 521 GLU A C 1
ATOM 4163 O O . GLU A 1 521 ? 37.494 4.231 -19.897 1.00 78.44 521 GLU A O 1
ATOM 4168 N N . GLU A 1 522 ? 35.327 4.694 -19.547 1.00 82.50 522 GLU A N 1
ATOM 4169 C CA . GLU A 1 522 ? 35.570 5.612 -18.444 1.00 82.50 522 GLU A CA 1
ATOM 4170 C C . GLU A 1 522 ? 35.356 4.876 -17.119 1.00 82.50 522 GLU A C 1
ATOM 4172 O O . GLU A 1 522 ? 34.272 4.353 -16.868 1.00 82.50 522 GLU A O 1
ATOM 4177 N N . ILE A 1 523 ? 36.391 4.832 -16.286 1.00 87.00 523 ILE A N 1
ATOM 4178 C CA . ILE A 1 523 ? 36.354 4.253 -14.942 1.00 87.00 523 ILE A CA 1
ATOM 4179 C C . ILE A 1 523 ? 36.596 5.346 -13.907 1.00 87.00 523 ILE A C 1
ATOM 4181 O O . ILE A 1 523 ? 37.298 6.325 -14.165 1.00 87.00 523 ILE A O 1
ATOM 4185 N N . GLU A 1 524 ? 36.045 5.154 -12.716 1.00 90.12 524 GLU A N 1
ATOM 4186 C CA . GLU A 1 524 ? 36.338 5.975 -11.548 1.00 90.12 524 GLU A CA 1
ATOM 4187 C C . GLU A 1 524 ? 37.111 5.134 -10.533 1.00 90.12 524 GLU A C 1
ATOM 4189 O O . GLU A 1 524 ? 36.739 3.997 -10.245 1.00 90.12 524 GLU A O 1
ATOM 4194 N N . THR A 1 525 ? 38.213 5.670 -10.014 1.00 90.25 525 THR A N 1
ATOM 4195 C CA . THR A 1 525 ? 39.025 5.008 -8.988 1.00 90.25 525 THR A CA 1
ATOM 4196 C C . THR A 1 525 ? 39.439 5.999 -7.915 1.00 90.25 525 THR A C 1
ATOM 4198 O O . THR A 1 525 ? 39.811 7.130 -8.212 1.00 90.25 525 THR A O 1
ATOM 4201 N N . GLU A 1 526 ? 39.434 5.578 -6.654 1.00 90.44 526 GLU A N 1
ATOM 4202 C CA . GLU A 1 526 ? 39.974 6.384 -5.553 1.00 90.44 526 GLU A CA 1
ATOM 4203 C C . GLU A 1 526 ? 41.489 6.206 -5.378 1.00 90.44 526 GLU A C 1
ATOM 4205 O O . GLU A 1 526 ? 42.120 6.922 -4.600 1.00 90.44 526 GLU A O 1
ATOM 4210 N N . LYS A 1 527 ? 42.100 5.255 -6.094 1.00 89.94 527 LYS A N 1
ATOM 4211 C CA . LYS A 1 527 ? 43.521 4.932 -5.968 1.00 89.94 527 LYS A CA 1
ATOM 4212 C C . LYS A 1 527 ? 44.189 4.855 -7.334 1.00 89.94 527 LYS A C 1
ATOM 4214 O O . LYS A 1 527 ? 43.831 4.032 -8.172 1.00 89.94 527 LYS A O 1
ATOM 4219 N N . LEU A 1 528 ? 45.207 5.692 -7.518 1.00 87.31 528 LEU A N 1
ATOM 4220 C CA . LEU A 1 528 ? 46.087 5.657 -8.679 1.00 87.31 528 LEU A CA 1
ATOM 4221 C C . LEU A 1 528 ? 47.337 4.836 -8.366 1.00 87.31 528 LEU A C 1
ATOM 4223 O O . LEU A 1 528 ? 48.091 5.144 -7.447 1.00 87.31 528 LEU A O 1
ATOM 4227 N N . ASP A 1 529 ? 47.569 3.798 -9.161 1.00 87.06 529 ASP A N 1
ATOM 4228 C CA . ASP A 1 529 ? 48.756 2.947 -9.090 1.00 87.06 529 ASP A CA 1
ATOM 4229 C C . ASP A 1 529 ? 49.246 2.565 -10.497 1.00 87.06 529 ASP A C 1
ATOM 4231 O O . ASP A 1 529 ? 48.658 2.956 -11.508 1.00 87.06 529 ASP A O 1
ATOM 4235 N N . LEU A 1 530 ? 50.331 1.790 -10.572 1.00 85.50 530 LEU A N 1
ATOM 4236 C CA . LEU A 1 530 ? 50.960 1.399 -11.838 1.00 85.50 530 LEU A CA 1
ATOM 4237 C C . LEU A 1 530 ? 50.057 0.562 -12.760 1.00 85.50 530 LEU A C 1
ATOM 4239 O O . LEU A 1 530 ? 50.354 0.480 -13.949 1.00 85.50 530 LEU A O 1
ATOM 4243 N N . THR A 1 531 ? 48.958 -0.020 -12.266 1.00 85.00 531 THR A N 1
ATOM 4244 C CA . THR A 1 531 ? 47.993 -0.730 -13.126 1.00 85.00 531 THR A CA 1
ATOM 4245 C C . THR A 1 531 ? 47.228 0.222 -14.048 1.00 85.00 531 THR A C 1
ATOM 4247 O O . THR A 1 531 ? 46.710 -0.202 -15.077 1.00 85.00 531 THR A O 1
ATOM 4250 N N . HIS A 1 532 ? 47.234 1.519 -13.729 1.00 85.94 532 HIS A N 1
ATOM 4251 C CA . HIS A 1 532 ? 46.609 2.588 -14.501 1.00 85.94 532 HIS A CA 1
ATOM 4252 C C . HIS A 1 532 ? 47.591 3.292 -15.458 1.00 85.94 532 HIS A C 1
ATOM 4254 O O . HIS A 1 532 ? 47.258 4.326 -16.041 1.00 85.94 532 HIS A O 1
ATOM 4260 N N . ALA A 1 533 ? 48.815 2.775 -15.614 1.00 85.12 533 ALA A N 1
ATOM 4261 C CA . ALA A 1 533 ? 49.778 3.316 -16.568 1.00 85.12 533 ALA A CA 1
ATOM 4262 C C . ALA A 1 533 ? 49.262 3.162 -18.011 1.00 85.12 533 ALA A C 1
ATOM 4264 O O . ALA A 1 533 ? 48.833 2.086 -18.421 1.00 85.12 533 ALA A O 1
ATOM 4265 N N . GLY A 1 534 ? 49.311 4.247 -18.785 1.00 81.75 534 GLY A N 1
ATOM 4266 C CA . GLY A 1 534 ? 48.757 4.328 -20.142 1.00 81.75 534 GLY A CA 1
ATOM 4267 C C . GLY A 1 534 ? 47.315 4.848 -20.213 1.00 81.75 534 GLY A C 1
ATOM 4268 O O . GLY A 1 534 ? 46.877 5.251 -21.289 1.00 81.75 534 GLY A O 1
ATOM 4269 N N . SER A 1 535 ? 46.599 4.914 -19.088 1.00 89.50 535 SER A N 1
ATOM 4270 C CA . SER A 1 535 ? 45.250 5.488 -18.996 1.00 89.50 535 SER A CA 1
ATOM 4271 C C . SER A 1 535 ? 45.268 7.013 -19.121 1.00 89.50 535 SER A C 1
ATOM 4273 O O . SER A 1 535 ? 46.268 7.655 -18.794 1.00 89.50 535 SER A O 1
ATOM 4275 N N . LYS A 1 536 ? 44.160 7.624 -19.553 1.00 90.62 536 LYS A N 1
ATOM 4276 C CA . LYS A 1 536 ? 44.032 9.089 -19.648 1.00 90.62 536 LYS A CA 1
ATOM 4277 C C . LYS A 1 536 ? 43.180 9.645 -18.512 1.00 90.62 536 LYS A C 1
ATOM 4279 O O . LYS A 1 536 ? 41.988 9.373 -18.451 1.00 90.62 536 LYS A O 1
ATOM 4284 N N . LEU A 1 537 ? 43.765 10.461 -17.645 1.00 91.44 537 LEU A N 1
ATOM 4285 C CA . LEU A 1 537 ? 43.055 11.187 -16.595 1.00 91.44 537 LEU A CA 1
ATOM 4286 C C . LEU A 1 537 ? 42.239 12.337 -17.201 1.00 91.44 537 LEU A C 1
ATOM 4288 O O . LEU A 1 537 ? 42.804 13.191 -17.885 1.00 91.44 537 LEU A O 1
ATOM 4292 N N . SER A 1 538 ? 40.928 12.360 -16.954 1.00 91.69 538 SER A N 1
ATOM 4293 C CA . SER A 1 538 ? 40.008 13.404 -17.433 1.00 91.69 538 SER A CA 1
ATOM 4294 C C . SER A 1 538 ? 39.538 14.336 -16.314 1.00 91.69 538 SER A C 1
ATOM 4296 O O . SER A 1 538 ? 39.444 15.545 -16.531 1.00 91.69 538 SER A O 1
ATOM 4298 N N . GLN A 1 539 ? 39.254 13.795 -15.126 1.00 94.38 539 GLN A N 1
ATOM 4299 C CA . GLN A 1 539 ? 38.712 14.556 -13.997 1.00 94.38 539 GLN A CA 1
ATOM 4300 C C . GLN A 1 539 ? 39.303 14.097 -12.659 1.00 94.38 539 GLN A C 1
ATOM 4302 O O . GLN A 1 539 ? 39.670 12.932 -12.492 1.00 94.38 539 GLN A O 1
ATOM 4307 N N . ILE A 1 540 ? 39.355 15.020 -11.698 1.00 94.62 540 ILE A N 1
ATOM 4308 C CA . ILE A 1 540 ? 39.678 14.754 -10.292 1.00 94.62 540 ILE A CA 1
ATOM 4309 C C . ILE A 1 540 ? 38.534 15.300 -9.434 1.00 94.62 540 ILE A C 1
ATOM 4311 O O . ILE A 1 540 ? 38.143 16.456 -9.595 1.00 94.62 540 ILE A O 1
ATOM 4315 N N . ILE A 1 541 ? 38.018 14.483 -8.519 1.00 94.81 541 ILE A N 1
ATOM 4316 C CA . ILE A 1 541 ? 36.921 14.809 -7.601 1.00 94.81 541 ILE A CA 1
ATOM 4317 C C . ILE A 1 541 ? 37.483 14.782 -6.170 1.00 94.81 541 ILE A C 1
ATOM 4319 O O . ILE A 1 541 ? 37.601 13.713 -5.568 1.00 94.81 541 ILE A O 1
ATOM 4323 N N . PRO A 1 542 ? 37.915 15.929 -5.624 1.00 93.94 542 PRO A N 1
ATOM 4324 C CA . PRO A 1 542 ? 38.452 16.004 -4.270 1.00 93.94 542 PRO A CA 1
ATOM 4325 C C . PRO A 1 542 ? 37.346 15.906 -3.213 1.00 93.94 542 PRO A C 1
ATOM 4327 O O . PRO A 1 542 ? 36.289 16.512 -3.360 1.00 93.94 542 PRO A O 1
ATOM 4330 N N . LYS A 1 543 ? 37.611 15.197 -2.108 1.00 92.25 543 LYS A N 1
ATOM 4331 C CA . LYS A 1 543 ? 36.637 14.987 -1.017 1.00 92.25 543 LYS A CA 1
ATOM 4332 C C . LYS A 1 543 ? 36.562 16.150 -0.017 1.00 92.25 543 LYS A C 1
ATOM 4334 O O . LYS A 1 543 ? 35.604 16.256 0.738 1.00 92.25 543 LYS A O 1
ATOM 4339 N N . ASN A 1 544 ? 37.592 16.995 0.049 1.00 90.19 544 ASN A N 1
ATOM 4340 C CA . ASN A 1 544 ? 37.685 18.128 0.982 1.00 90.19 544 ASN A CA 1
ATOM 4341 C C . ASN A 1 544 ? 38.666 19.215 0.499 1.00 90.19 544 ASN A C 1
ATOM 4343 O O . ASN A 1 544 ? 39.423 19.009 -0.454 1.00 90.19 544 ASN A O 1
ATOM 4347 N N . LEU A 1 545 ? 38.703 20.362 1.190 1.00 89.62 545 LEU A N 1
ATOM 4348 C CA . LEU A 1 545 ? 39.557 21.506 0.830 1.00 89.62 545 LEU A CA 1
ATOM 4349 C C . LEU A 1 545 ? 41.053 21.155 0.753 1.00 89.62 545 LEU A C 1
ATOM 4351 O O . LEU A 1 545 ? 41.761 21.670 -0.110 1.00 89.62 545 LEU A O 1
ATOM 4355 N N . ILE A 1 546 ? 41.531 20.231 1.595 1.00 89.56 546 ILE A N 1
ATOM 4356 C CA . ILE A 1 546 ? 42.931 19.774 1.589 1.00 89.56 546 ILE A CA 1
ATOM 4357 C C . ILE A 1 546 ? 43.233 19.009 0.299 1.00 89.56 546 ILE A C 1
ATOM 4359 O O . ILE A 1 546 ? 44.204 19.308 -0.392 1.00 89.56 546 ILE A O 1
ATOM 4363 N N . SER A 1 547 ? 42.387 18.039 -0.049 1.00 92.56 547 SER A N 1
ATOM 4364 C CA . SER A 1 547 ? 42.525 17.270 -1.287 1.00 92.56 547 SER A CA 1
ATOM 4365 C C . SER A 1 547 ? 42.377 18.150 -2.533 1.00 92.56 547 SER A C 1
ATOM 4367 O O . SER A 1 547 ? 43.081 17.936 -3.514 1.00 92.56 547 SER A O 1
ATOM 4369 N N . MET A 1 548 ? 41.546 19.195 -2.482 1.00 91.62 548 MET A N 1
ATOM 4370 C CA . MET A 1 548 ? 41.408 20.159 -3.575 1.00 91.62 548 MET A CA 1
ATOM 4371 C C . MET A 1 548 ? 42.686 20.981 -3.776 1.00 91.62 548 MET A C 1
ATOM 4373 O O . MET A 1 548 ? 43.192 21.101 -4.896 1.00 91.62 548 MET A O 1
ATOM 4377 N N . GLN A 1 549 ? 43.258 21.497 -2.686 1.00 90.81 549 GLN A N 1
ATOM 4378 C CA . GLN A 1 549 ? 44.541 22.194 -2.724 1.00 90.81 549 GLN A CA 1
ATOM 4379 C C . GLN A 1 549 ? 45.639 21.279 -3.293 1.00 90.81 549 GLN A C 1
ATOM 4381 O O . GLN A 1 549 ? 46.331 21.648 -4.237 1.00 90.81 549 GLN A O 1
ATOM 4386 N N . MET A 1 550 ? 45.746 20.047 -2.791 1.00 91.62 550 MET A N 1
ATOM 4387 C CA . MET A 1 550 ? 46.726 19.073 -3.276 1.00 91.62 550 MET A CA 1
ATOM 4388 C C . MET A 1 550 ? 46.541 18.746 -4.770 1.00 91.62 550 MET A C 1
ATOM 4390 O O . MET A 1 550 ? 47.524 18.682 -5.503 1.00 91.62 550 MET A O 1
ATOM 4394 N N . ALA A 1 551 ? 45.301 18.576 -5.245 1.00 92.62 551 ALA A N 1
ATOM 4395 C CA . ALA A 1 551 ? 45.006 18.286 -6.651 1.00 92.62 551 ALA A CA 1
ATOM 4396 C C . ALA A 1 551 ? 45.441 19.427 -7.577 1.00 92.62 551 ALA A C 1
ATOM 4398 O O . ALA A 1 551 ? 46.112 19.195 -8.584 1.00 92.62 551 ALA A O 1
ATOM 4399 N N . THR A 1 552 ? 45.112 20.665 -7.212 1.00 92.62 552 THR A N 1
ATOM 4400 C CA . THR A 1 552 ? 45.468 21.857 -7.996 1.00 92.62 552 THR A CA 1
ATOM 4401 C C . THR A 1 552 ? 46.976 22.136 -7.981 1.00 92.62 552 THR A C 1
ATOM 4403 O O . THR A 1 552 ? 47.546 22.464 -9.024 1.00 92.62 552 THR A O 1
ATOM 4406 N N . GLU A 1 553 ? 47.660 21.920 -6.852 1.00 90.81 553 GLU A N 1
ATOM 4407 C CA . GLU A 1 553 ? 49.123 22.011 -6.757 1.00 90.81 553 GLU A CA 1
ATOM 4408 C C . GLU A 1 553 ? 49.828 20.952 -7.614 1.00 90.81 553 GLU A C 1
ATOM 4410 O O . GLU A 1 553 ? 50.793 21.271 -8.314 1.00 90.81 553 GLU A O 1
ATOM 4415 N N . THR A 1 554 ? 49.355 19.702 -7.591 1.00 92.88 554 THR A N 1
ATOM 4416 C CA . THR A 1 554 ? 49.917 18.625 -8.417 1.00 92.88 554 THR A CA 1
ATOM 4417 C C . THR A 1 554 ? 49.717 18.908 -9.905 1.00 92.88 554 THR A C 1
ATOM 4419 O O . THR A 1 554 ? 50.672 18.799 -10.673 1.00 92.88 554 THR A O 1
ATOM 4422 N N . LEU A 1 555 ? 48.526 19.351 -10.322 1.00 92.69 555 LEU A N 1
ATOM 4423 C CA . LEU A 1 555 ? 48.274 19.748 -11.714 1.00 92.69 555 LEU A CA 1
ATOM 4424 C C . LEU A 1 555 ? 49.173 20.911 -12.153 1.00 92.69 555 LEU A C 1
ATOM 4426 O O . LEU A 1 555 ? 49.727 20.881 -13.252 1.00 92.69 555 LEU A O 1
ATOM 4430 N N . SER A 1 556 ? 49.386 21.895 -11.275 1.00 89.19 556 SER A N 1
ATOM 4431 C CA . SER A 1 556 ? 50.293 23.017 -11.531 1.00 89.19 556 SER A CA 1
ATOM 4432 C C . SER A 1 556 ? 51.744 22.551 -11.715 1.00 89.19 556 SER A C 1
ATOM 4434 O O . SER A 1 556 ? 52.387 22.927 -12.692 1.00 89.19 556 SER A O 1
ATOM 4436 N N . LYS A 1 557 ? 52.243 21.658 -10.845 1.00 90.81 557 LYS A N 1
ATOM 4437 C CA . LYS A 1 557 ? 53.594 21.064 -10.953 1.00 90.81 557 LYS A CA 1
ATOM 4438 C C . LYS A 1 557 ? 53.787 20.253 -12.236 1.00 90.81 557 LYS A C 1
ATOM 4440 O O . LYS A 1 557 ? 54.897 20.195 -12.757 1.00 90.81 557 LYS A O 1
ATOM 4445 N N . LEU A 1 558 ? 52.719 19.638 -12.743 1.00 90.31 558 LEU A N 1
ATOM 4446 C CA . LEU A 1 558 ? 52.723 18.877 -13.993 1.00 90.31 558 LEU A CA 1
ATOM 4447 C C . LEU A 1 558 ? 52.481 19.749 -15.242 1.00 90.31 558 LEU A C 1
ATOM 4449 O O . LEU A 1 558 ? 52.443 19.207 -16.348 1.00 90.31 558 LEU A O 1
ATOM 4453 N N . ASN A 1 559 ? 52.342 21.074 -15.087 1.00 89.25 559 ASN A N 1
ATOM 4454 C CA . ASN A 1 559 ? 52.005 22.038 -16.144 1.00 89.25 559 ASN A CA 1
ATOM 4455 C C . ASN A 1 559 ? 50.705 21.697 -16.888 1.00 89.25 559 ASN A C 1
ATOM 4457 O O . ASN A 1 559 ? 50.670 21.653 -18.117 1.00 89.25 559 ASN A O 1
ATOM 4461 N N . GLN A 1 560 ? 49.635 21.421 -16.143 1.00 90.75 560 GLN A N 1
ATOM 4462 C CA . GLN A 1 560 ? 48.365 20.960 -16.705 1.00 90.75 560 GLN A CA 1
ATOM 4463 C C . GLN A 1 560 ? 47.265 21.954 -16.423 1.00 90.75 560 GLN A C 1
ATOM 4465 O O . GLN A 1 560 ? 47.042 22.354 -15.281 1.00 90.75 560 GLN A O 1
ATOM 4470 N N . GLU A 1 561 ? 46.575 22.343 -17.487 1.00 89.94 561 GLU A N 1
ATOM 4471 C CA . GLU A 1 561 ? 45.455 23.259 -17.387 1.00 89.94 561 GLU A CA 1
ATOM 4472 C C . GLU A 1 561 ? 44.177 22.496 -17.057 1.00 89.94 561 GLU A C 1
ATOM 4474 O O . GLU A 1 561 ? 43.794 21.547 -17.749 1.00 89.94 561 GLU A O 1
ATOM 4479 N N . ALA A 1 562 ? 43.487 22.956 -16.021 1.00 92.00 562 ALA A N 1
ATOM 4480 C CA . ALA A 1 562 ? 42.191 22.443 -15.634 1.00 92.00 562 ALA A CA 1
ATOM 4481 C C . ALA A 1 562 ? 41.232 23.593 -15.317 1.00 92.00 562 ALA A C 1
ATOM 4483 O O . ALA A 1 562 ? 41.630 24.708 -14.975 1.00 92.00 562 ALA A O 1
ATOM 4484 N N . LYS A 1 563 ? 39.944 23.309 -15.455 1.00 93.56 563 LYS A N 1
ATOM 4485 C CA . LYS A 1 563 ? 38.849 24.200 -15.089 1.00 93.56 563 LYS A CA 1
ATOM 4486 C C . LYS A 1 563 ? 37.994 23.534 -14.021 1.00 93.56 563 LYS A C 1
ATOM 4488 O O . LYS A 1 563 ? 37.948 22.312 -13.913 1.00 93.56 563 LYS A O 1
ATOM 4493 N N . VAL A 1 564 ? 37.294 24.352 -13.260 1.00 92.38 564 VAL A N 1
ATOM 4494 C CA . VAL A 1 564 ? 36.314 23.925 -12.272 1.00 92.38 564 VAL A CA 1
ATOM 4495 C C . VAL A 1 564 ? 34.980 24.528 -12.703 1.00 92.38 564 VAL A C 1
ATOM 4497 O O . VAL A 1 564 ? 34.772 25.726 -12.494 1.00 92.38 564 VAL A O 1
ATOM 4500 N N . PRO A 1 565 ? 34.101 23.741 -13.357 1.00 87.75 565 PRO A N 1
ATOM 4501 C CA . PRO A 1 565 ? 32.814 24.238 -13.848 1.00 87.75 565 PRO A CA 1
ATOM 4502 C C . PRO A 1 565 ? 31.955 24.798 -12.716 1.00 87.75 565 PRO A C 1
ATOM 4504 O O . PRO A 1 565 ? 31.287 25.819 -12.869 1.00 87.75 565 PRO A O 1
ATOM 4507 N N . GLN A 1 566 ? 32.013 24.144 -11.557 1.00 91.56 566 GLN A N 1
ATOM 4508 C CA . GLN A 1 566 ? 31.297 24.550 -10.365 1.00 91.56 566 GLN A CA 1
ATOM 4509 C C . GLN A 1 566 ? 32.080 24.158 -9.113 1.00 91.56 566 GLN A C 1
ATOM 4511 O O . GLN A 1 566 ? 32.573 23.037 -8.994 1.00 91.56 566 GLN A O 1
ATOM 4516 N N . LEU A 1 567 ? 32.174 25.108 -8.190 1.00 90.62 567 LEU A N 1
ATOM 4517 C CA . LEU A 1 567 ? 32.716 24.946 -6.852 1.00 90.62 567 LEU A CA 1
ATOM 4518 C C . LEU A 1 567 ? 31.632 25.351 -5.860 1.00 90.62 567 LEU A C 1
ATOM 4520 O O . LEU A 1 567 ? 31.197 26.503 -5.886 1.00 90.62 567 LEU A O 1
ATOM 4524 N N . ILE A 1 568 ? 31.227 24.434 -4.989 1.00 91.19 568 ILE A N 1
ATOM 4525 C CA . ILE A 1 568 ? 30.341 24.715 -3.860 1.00 91.19 568 ILE A CA 1
ATOM 4526 C C . ILE A 1 568 ? 31.057 24.273 -2.590 1.00 91.19 568 ILE A C 1
ATOM 4528 O O . ILE A 1 568 ? 31.517 23.137 -2.481 1.00 91.19 568 ILE A O 1
ATOM 4532 N N . ILE A 1 569 ? 31.164 25.187 -1.634 1.00 88.94 569 ILE A N 1
ATOM 4533 C CA . ILE A 1 569 ? 31.688 24.906 -0.301 1.00 88.94 569 ILE A CA 1
ATOM 4534 C C . ILE A 1 569 ? 30.623 25.327 0.696 1.00 88.94 569 ILE A C 1
ATOM 4536 O O . ILE A 1 569 ? 30.184 26.478 0.683 1.00 88.94 569 ILE A O 1
ATOM 4540 N N . ILE A 1 570 ? 30.214 24.392 1.542 1.00 88.44 570 ILE A N 1
ATOM 4541 C CA . ILE A 1 570 ? 29.204 24.610 2.570 1.00 88.44 570 ILE A CA 1
ATOM 4542 C C . ILE A 1 570 ? 29.904 24.487 3.918 1.00 88.44 570 ILE A C 1
ATOM 4544 O O . ILE A 1 570 ? 30.417 23.421 4.259 1.00 88.44 570 ILE A O 1
ATOM 4548 N N . PHE A 1 571 ? 29.950 25.591 4.653 1.00 85.69 571 PHE A N 1
ATOM 4549 C CA . PHE A 1 571 ? 30.430 25.632 6.027 1.00 85.69 571 PHE A CA 1
ATOM 4550 C C . PHE A 1 571 ? 29.228 25.485 6.962 1.00 85.69 571 PHE A C 1
ATOM 4552 O O . PHE A 1 571 ? 28.347 26.353 6.980 1.00 85.69 571 PHE A O 1
ATOM 4559 N N . GLU A 1 572 ? 29.201 24.393 7.727 1.00 82.31 572 GLU A N 1
ATOM 4560 C CA . GLU A 1 572 ? 28.063 23.992 8.562 1.00 82.31 572 GLU A CA 1
ATOM 4561 C C . GLU A 1 572 ? 26.743 24.027 7.760 1.00 82.31 572 GLU A C 1
ATOM 4563 O O . GLU A 1 572 ? 26.684 23.463 6.669 1.00 82.31 572 GLU A O 1
ATOM 4568 N N . GLU A 1 573 ? 25.689 24.678 8.261 1.00 74.44 573 GLU A N 1
ATOM 4569 C CA . GLU A 1 573 ? 24.394 24.798 7.564 1.00 74.44 573 GLU A CA 1
ATOM 4570 C C . GLU A 1 573 ? 24.104 26.218 7.040 1.00 74.44 573 GLU A C 1
ATOM 4572 O O . GLU A 1 573 ? 23.103 26.437 6.362 1.00 74.44 573 GLU A O 1
ATOM 4577 N N . ASN A 1 574 ? 24.971 27.197 7.326 1.00 74.19 574 ASN A N 1
ATOM 4578 C CA . ASN A 1 574 ? 24.599 28.617 7.237 1.00 74.19 574 ASN A CA 1
ATOM 4579 C C . ASN A 1 574 ? 25.382 29.434 6.202 1.00 74.19 574 ASN A C 1
ATOM 4581 O O . ASN A 1 574 ? 24.922 30.505 5.806 1.00 74.19 574 ASN A O 1
ATOM 4585 N N . ILE A 1 575 ? 26.562 28.980 5.761 1.00 83.69 575 ILE A N 1
ATOM 4586 C CA . ILE A 1 575 ? 27.415 29.758 4.849 1.00 83.69 575 ILE A CA 1
ATOM 4587 C C . ILE A 1 575 ? 27.774 28.908 3.637 1.00 83.69 575 ILE A C 1
ATOM 4589 O O . ILE A 1 575 ? 28.468 27.901 3.743 1.00 83.69 575 ILE A O 1
ATOM 4593 N N . THR A 1 576 ? 27.327 29.350 2.463 1.00 88.12 576 THR A N 1
ATOM 4594 C CA . THR A 1 576 ? 27.629 28.701 1.183 1.00 88.12 576 THR A CA 1
ATOM 4595 C C . THR A 1 576 ? 28.488 29.625 0.328 1.00 88.12 576 THR A C 1
ATOM 4597 O O . THR A 1 576 ? 28.103 30.758 0.039 1.00 88.12 576 THR A O 1
ATOM 4600 N N . PHE A 1 577 ? 29.647 29.136 -0.102 1.00 88.00 577 PHE A N 1
ATOM 4601 C CA . PHE A 1 577 ? 30.491 29.780 -1.100 1.00 88.00 577 PHE A CA 1
ATOM 4602 C C . PHE A 1 577 ? 30.326 29.062 -2.436 1.00 88.00 577 PHE A C 1
ATOM 4604 O O . PHE A 1 577 ? 30.591 27.864 -2.537 1.00 88.00 577 PHE A O 1
ATOM 4611 N N . THR A 1 578 ? 29.912 29.792 -3.471 1.00 89.62 578 THR A N 1
ATOM 4612 C CA . THR A 1 578 ? 29.714 29.228 -4.809 1.00 89.62 578 THR A CA 1
ATOM 4613 C C . THR A 1 578 ? 30.512 29.980 -5.852 1.00 89.62 578 THR A C 1
ATOM 4615 O O . THR A 1 578 ? 30.455 31.210 -5.910 1.00 89.62 578 THR A O 1
ATOM 4618 N N . CYS A 1 579 ? 31.175 29.246 -6.737 1.00 87.06 579 CYS A N 1
ATOM 4619 C CA . CYS A 1 579 ? 31.804 29.818 -7.914 1.00 87.06 579 CYS A CA 1
ATOM 4620 C C . CYS A 1 579 ? 31.612 28.941 -9.150 1.00 87.06 579 CYS A C 1
ATOM 4622 O O . CYS A 1 579 ? 31.446 27.728 -9.030 1.00 87.06 579 CYS A O 1
ATOM 4624 N N . LYS A 1 580 ? 31.611 29.557 -10.334 1.00 89.38 580 LYS A N 1
ATOM 4625 C CA . LYS A 1 580 ? 31.391 28.878 -11.616 1.00 89.38 580 LYS A CA 1
ATOM 4626 C C . LYS A 1 580 ? 32.498 29.221 -12.602 1.00 89.38 580 LYS A C 1
ATOM 4628 O O . LYS A 1 580 ? 32.991 30.345 -12.589 1.00 89.38 580 LYS A O 1
ATOM 4633 N N . ASP A 1 581 ? 32.850 28.248 -13.436 1.00 87.38 581 ASP A N 1
ATOM 4634 C CA . ASP A 1 581 ? 33.800 28.369 -14.547 1.00 87.38 581 ASP A CA 1
ATOM 4635 C C . ASP A 1 581 ? 35.130 29.048 -14.178 1.00 87.38 581 ASP A C 1
ATOM 4637 O O . ASP A 1 581 ? 35.603 29.965 -14.852 1.00 87.38 581 ASP A O 1
ATOM 4641 N N . ILE A 1 582 ? 35.761 28.579 -13.098 1.00 89.44 582 ILE A N 1
ATOM 4642 C CA . ILE A 1 582 ? 37.045 29.111 -12.630 1.00 89.44 582 ILE A CA 1
ATOM 4643 C C . ILE A 1 582 ? 38.226 28.231 -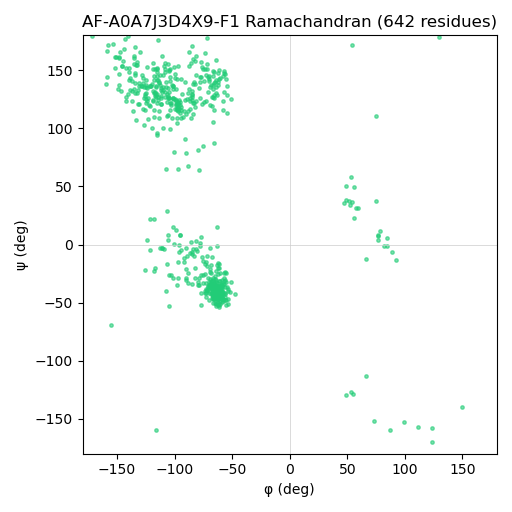13.057 1.00 89.44 582 ILE A C 1
ATOM 4645 O O . ILE A 1 582 ? 38.143 27.006 -13.114 1.00 89.44 582 ILE A O 1
ATOM 4649 N N . ASP A 1 583 ? 39.367 28.870 -13.322 1.00 90.00 583 ASP A N 1
ATOM 4650 C CA . ASP A 1 583 ? 40.656 28.204 -13.523 1.00 90.00 583 ASP A CA 1
ATOM 4651 C C . ASP A 1 583 ? 41.143 27.483 -12.255 1.00 90.00 583 ASP A C 1
ATOM 4653 O O . ASP A 1 583 ? 41.130 28.038 -11.151 1.00 90.00 583 ASP A O 1
ATOM 4657 N N . SER A 1 584 ? 41.638 26.252 -12.404 1.00 88.25 584 SER A N 1
ATOM 4658 C CA . SER A 1 584 ? 42.039 25.417 -11.268 1.00 88.25 584 SER A CA 1
ATOM 4659 C C . SER A 1 584 ? 43.088 26.064 -10.357 1.00 88.25 584 SER A C 1
ATOM 4661 O O . SER A 1 584 ? 43.093 25.789 -9.158 1.00 88.25 584 SER A O 1
ATOM 4663 N N . LYS A 1 585 ? 43.962 26.943 -10.874 1.00 86.75 585 LYS A N 1
ATOM 4664 C CA . LYS A 1 585 ? 44.968 27.643 -10.054 1.00 86.75 585 LYS A CA 1
ATOM 4665 C C . LYS A 1 585 ? 44.319 28.617 -9.076 1.00 86.75 585 LYS A C 1
ATOM 4667 O O . LYS A 1 585 ? 44.728 28.701 -7.920 1.00 86.75 585 LYS A O 1
ATOM 4672 N N . LEU A 1 586 ? 43.291 29.330 -9.533 1.00 88.56 586 LEU A N 1
ATOM 4673 C CA . LEU A 1 586 ? 42.555 30.272 -8.700 1.00 88.56 586 LEU A CA 1
ATOM 4674 C C . LEU A 1 586 ? 41.698 29.531 -7.665 1.00 88.56 586 LEU A C 1
ATOM 4676 O O . LEU A 1 586 ? 41.632 29.964 -6.515 1.00 88.56 586 LEU A O 1
ATOM 4680 N N . VAL A 1 587 ? 41.129 28.370 -8.020 1.00 88.19 587 VAL A N 1
ATOM 4681 C CA . VAL A 1 587 ? 40.443 27.532 -7.022 1.00 88.19 587 VAL A CA 1
ATOM 4682 C C . VAL A 1 587 ? 41.399 27.007 -5.957 1.00 88.19 587 VAL A C 1
ATOM 4684 O O . VAL A 1 587 ? 41.041 27.009 -4.783 1.00 88.19 587 VAL A O 1
ATOM 4687 N N . GLY A 1 588 ? 42.618 26.607 -6.329 1.00 86.81 588 GLY A N 1
ATOM 4688 C CA . GLY A 1 588 ? 43.639 26.202 -5.358 1.00 86.81 588 GLY A CA 1
ATOM 4689 C C . GLY A 1 588 ? 43.922 27.293 -4.321 1.00 86.81 588 GLY A C 1
ATOM 4690 O O . GLY A 1 588 ? 43.965 27.016 -3.122 1.00 86.81 588 GLY A O 1
ATOM 4691 N N . TYR A 1 589 ? 44.007 28.552 -4.766 1.00 88.56 589 TYR A N 1
ATOM 4692 C CA . TYR A 1 589 ? 44.165 29.704 -3.876 1.00 88.56 589 TYR A CA 1
ATOM 4693 C C . TYR A 1 589 ? 42.953 29.913 -2.953 1.00 88.56 589 TYR A C 1
ATOM 4695 O O . TYR A 1 589 ? 43.122 30.147 -1.754 1.00 88.56 589 TYR A O 1
ATOM 4703 N N . PHE A 1 590 ? 41.727 29.785 -3.474 1.00 88.88 590 PHE A N 1
ATOM 4704 C CA . PHE A 1 590 ? 40.522 29.869 -2.643 1.00 88.88 590 PHE A CA 1
ATOM 4705 C C . PHE A 1 590 ? 40.445 28.744 -1.616 1.00 88.88 590 PHE A C 1
ATOM 4707 O O . PHE A 1 590 ? 40.180 29.023 -0.452 1.00 88.88 590 PHE A O 1
ATOM 4714 N N . ALA A 1 591 ? 40.733 27.501 -2.008 1.00 87.00 591 ALA A N 1
ATOM 4715 C CA . ALA A 1 591 ? 40.747 26.362 -1.096 1.00 87.00 591 ALA A CA 1
ATOM 4716 C C . ALA A 1 591 ? 41.744 26.576 0.055 1.00 87.00 591 ALA A C 1
ATOM 4718 O O . ALA A 1 591 ? 41.410 26.318 1.211 1.00 87.00 591 ALA A O 1
ATOM 4719 N N . GLN A 1 592 ? 42.928 27.126 -0.240 1.00 88.56 592 GLN A N 1
ATOM 4720 C CA . GLN A 1 592 ? 43.914 27.484 0.778 1.00 88.56 592 GLN A CA 1
ATOM 4721 C C . GLN A 1 592 ? 43.375 28.550 1.747 1.00 88.56 592 GLN A C 1
ATOM 4723 O O . GLN A 1 592 ? 43.420 28.358 2.961 1.00 88.56 592 GLN A O 1
ATOM 4728 N N . LYS A 1 593 ? 42.850 29.669 1.231 1.00 89.69 593 LYS A N 1
ATOM 4729 C CA . LYS A 1 593 ? 42.372 30.785 2.067 1.00 89.69 593 LYS A CA 1
ATOM 4730 C C . LYS A 1 593 ? 41.153 30.415 2.905 1.00 89.69 593 LYS A C 1
ATOM 4732 O O . LYS A 1 593 ? 41.069 30.785 4.070 1.00 89.69 593 LYS A O 1
ATOM 4737 N N . LEU A 1 594 ? 40.230 29.658 2.329 1.00 88.00 594 LEU A N 1
ATOM 4738 C CA . LEU A 1 594 ? 39.031 29.193 3.016 1.00 88.00 594 LEU A CA 1
ATOM 4739 C C . LEU A 1 594 ? 39.354 28.182 4.118 1.00 88.00 594 LEU A C 1
ATOM 4741 O O . LEU A 1 594 ? 38.740 28.228 5.177 1.00 88.00 594 LEU A O 1
ATOM 4745 N N . ARG A 1 595 ? 40.377 27.345 3.926 1.00 85.31 595 ARG A N 1
ATOM 4746 C CA . ARG A 1 595 ? 40.894 26.466 4.980 1.00 85.31 595 ARG A CA 1
ATOM 4747 C C . ARG A 1 595 ? 41.551 27.242 6.126 1.00 85.31 595 ARG A C 1
ATOM 4749 O O . ARG A 1 595 ? 41.377 26.882 7.285 1.00 85.31 595 ARG A O 1
ATOM 4756 N N . GLU A 1 596 ? 42.310 28.300 5.830 1.00 86.75 596 GLU A N 1
ATOM 4757 C CA . GLU A 1 596 ? 42.876 29.177 6.873 1.00 86.75 596 GLU A CA 1
ATOM 4758 C C . GLU A 1 596 ? 41.757 29.785 7.742 1.00 86.75 596 GLU A C 1
ATOM 4760 O O . GLU A 1 596 ? 41.879 29.831 8.966 1.00 86.75 596 GLU A O 1
ATOM 4765 N N . ILE A 1 597 ? 40.645 30.181 7.115 1.00 82.50 597 ILE A N 1
ATOM 4766 C CA . ILE A 1 597 ? 39.446 30.693 7.792 1.00 82.50 597 ILE A CA 1
ATOM 4767 C C . ILE A 1 597 ? 38.757 29.592 8.613 1.00 82.50 597 ILE A C 1
ATOM 4769 O O . ILE A 1 597 ? 38.444 29.815 9.780 1.00 82.50 597 ILE A O 1
ATOM 4773 N N . GLU A 1 598 ? 38.572 28.401 8.040 1.00 83.25 598 GLU A N 1
ATOM 4774 C CA . GLU A 1 598 ? 38.002 27.230 8.721 1.00 83.25 598 GLU A CA 1
ATOM 4775 C C . GLU A 1 598 ? 38.760 26.910 10.019 1.00 83.25 598 GLU A C 1
ATOM 4777 O O . GLU A 1 598 ? 38.152 26.755 11.080 1.00 83.25 598 GLU A O 1
ATOM 4782 N N . MET A 1 599 ? 40.096 26.903 9.956 1.00 83.56 599 MET A N 1
ATOM 4783 C CA . MET A 1 599 ? 40.960 26.662 11.113 1.00 83.56 599 MET A CA 1
ATOM 4784 C C . MET A 1 599 ? 40.900 27.785 12.156 1.00 83.56 599 MET A C 1
ATOM 4786 O O . MET A 1 599 ? 40.978 27.504 13.349 1.00 83.56 599 MET A O 1
ATOM 4790 N N . ALA A 1 600 ? 40.779 29.045 11.728 1.00 83.94 600 ALA A N 1
ATOM 4791 C CA . ALA A 1 600 ? 40.726 30.193 12.632 1.00 83.94 600 ALA A CA 1
ATOM 4792 C C . ALA A 1 600 ? 39.390 30.297 13.387 1.00 83.94 600 ALA A C 1
ATOM 4794 O O . ALA A 1 600 ? 39.368 30.746 14.532 1.00 83.94 600 ALA A O 1
ATOM 4795 N N . ILE A 1 601 ? 38.290 29.890 12.748 1.00 80.62 601 ILE A N 1
ATOM 4796 C CA . ILE A 1 601 ? 36.931 29.972 13.304 1.00 80.62 601 ILE A CA 1
ATOM 4797 C C . ILE A 1 601 ? 36.559 28.699 14.085 1.00 80.62 601 ILE A C 1
ATOM 4799 O O . ILE A 1 601 ? 35.704 28.751 14.965 1.00 80.62 601 ILE A O 1
ATOM 4803 N N . GLY A 1 602 ? 37.230 27.571 13.827 1.00 78.25 602 GLY A N 1
ATOM 4804 C CA . GLY A 1 602 ? 36.985 26.312 14.536 1.00 78.25 602 GLY A CA 1
ATOM 4805 C C . GLY A 1 602 ? 35.696 25.612 14.097 1.00 78.25 602 GLY A C 1
ATOM 4806 O O . GLY A 1 602 ? 34.987 25.050 14.932 1.00 78.25 602 GLY A O 1
ATOM 4807 N N . LEU A 1 603 ? 35.385 25.669 12.799 1.00 78.75 603 LEU A N 1
ATOM 4808 C CA . LEU A 1 603 ? 34.199 25.035 12.216 1.00 78.75 603 LEU A CA 1
ATOM 4809 C C . LEU A 1 603 ? 34.264 23.507 12.346 1.00 78.75 603 LEU A C 1
ATOM 4811 O O . LEU A 1 603 ? 35.333 22.908 12.211 1.00 78.75 603 LEU A O 1
ATOM 4815 N N . LYS A 1 604 ? 33.115 22.874 12.615 1.00 74.44 604 LYS A N 1
ATOM 4816 C CA . LYS A 1 604 ? 33.042 21.419 12.854 1.00 74.44 604 LYS A CA 1
ATOM 4817 C C . LYS A 1 604 ? 32.802 20.593 11.594 1.00 74.44 604 LYS A C 1
ATOM 4819 O O . LYS A 1 604 ? 33.221 19.438 11.553 1.00 74.44 604 LYS A O 1
ATOM 4824 N N . GLU A 1 605 ? 32.128 21.157 10.595 1.00 79.69 605 GLU A N 1
ATOM 4825 C CA . GLU A 1 605 ? 31.748 20.443 9.376 1.00 79.69 605 GLU A CA 1
ATOM 4826 C C . GLU A 1 605 ? 31.859 21.354 8.148 1.00 79.69 605 GLU A C 1
ATOM 4828 O O . GLU A 1 605 ? 31.270 22.435 8.107 1.00 79.69 605 GLU A O 1
ATOM 4833 N N . THR A 1 606 ? 32.594 20.889 7.135 1.00 84.62 606 THR A N 1
ATOM 4834 C CA . THR A 1 606 ? 32.737 21.561 5.839 1.00 84.62 606 THR A CA 1
ATOM 4835 C C . THR A 1 606 ? 32.495 20.547 4.730 1.00 84.62 606 THR A C 1
ATOM 4837 O O . THR A 1 606 ? 33.212 19.548 4.627 1.00 84.62 606 THR A O 1
ATOM 4840 N N . LYS A 1 607 ? 31.502 20.806 3.877 1.00 88.00 607 LYS A N 1
ATOM 4841 C CA . LYS A 1 607 ? 31.212 19.994 2.689 1.00 88.00 607 LYS A CA 1
ATOM 4842 C C . LYS A 1 607 ? 31.760 20.679 1.446 1.00 88.00 607 LYS A C 1
ATOM 4844 O O . LYS A 1 607 ? 31.611 21.888 1.276 1.00 88.00 607 LYS A O 1
ATOM 4849 N N . LEU A 1 608 ? 32.395 19.894 0.582 1.00 89.38 608 LEU A N 1
ATOM 4850 C CA . LEU A 1 608 ? 32.922 20.337 -0.704 1.00 89.38 608 LEU A CA 1
ATOM 4851 C C . LEU A 1 608 ? 32.226 19.557 -1.816 1.00 89.38 608 LEU A C 1
ATOM 4853 O O . LEU A 1 608 ? 32.316 18.333 -1.855 1.00 89.38 608 LEU A O 1
ATOM 4857 N N . GLU A 1 609 ? 31.619 20.271 -2.755 1.00 90.38 609 GLU A N 1
ATOM 4858 C CA . GLU A 1 609 ? 31.140 19.708 -4.015 1.00 90.38 609 GLU A CA 1
ATOM 4859 C C . GLU A 1 609 ? 31.890 20.391 -5.157 1.00 90.38 609 GLU A C 1
ATOM 4861 O O . GLU A 1 609 ? 31.751 21.594 -5.407 1.00 90.38 609 GLU A O 1
ATOM 4866 N N . CYS A 1 610 ? 32.768 19.635 -5.811 1.00 89.88 610 CYS A N 1
ATOM 4867 C CA . CYS A 1 610 ? 33.652 20.168 -6.834 1.00 89.88 610 CYS A CA 1
ATOM 4868 C C . CYS A 1 610 ? 34.153 19.067 -7.767 1.00 89.88 610 CYS A C 1
ATOM 4870 O O . CYS A 1 610 ? 34.492 17.970 -7.325 1.00 89.88 610 CYS A O 1
ATOM 4872 N N . VAL A 1 611 ? 34.305 19.411 -9.046 1.00 92.56 611 VAL A N 1
ATOM 4873 C CA . VAL A 1 611 ? 34.988 18.584 -10.046 1.00 92.56 611 VAL A CA 1
ATOM 4874 C C . VAL A 1 611 ? 36.064 19.423 -10.728 1.00 92.56 611 VAL A C 1
ATOM 4876 O O . VAL A 1 611 ? 35.790 20.509 -11.238 1.00 92.56 611 VAL A O 1
ATOM 4879 N N . VAL A 1 612 ? 37.297 18.921 -10.734 1.00 93.19 612 VAL A N 1
ATOM 4880 C CA . VAL A 1 612 ? 38.415 19.504 -11.481 1.00 93.19 612 VAL A CA 1
ATOM 4881 C C . VAL A 1 612 ? 38.503 18.800 -12.827 1.00 93.19 612 VAL A C 1
ATOM 4883 O O . VAL A 1 612 ? 38.894 17.637 -12.897 1.00 93.19 612 VAL A O 1
ATOM 4886 N N . GLU A 1 613 ? 38.146 19.498 -13.899 1.00 93.12 613 GLU A N 1
ATOM 4887 C CA . GLU A 1 613 ? 38.170 18.970 -15.262 1.00 93.12 613 GLU A CA 1
ATOM 4888 C C . GLU A 1 613 ? 39.437 19.408 -15.988 1.00 93.12 613 GLU A C 1
ATOM 4890 O O . GLU A 1 613 ? 39.677 20.604 -16.172 1.00 93.12 613 GLU A O 1
ATOM 4895 N N . LEU A 1 614 ? 40.241 18.452 -16.452 1.00 91.12 614 LEU A N 1
ATOM 4896 C CA . LEU A 1 614 ? 41.400 18.773 -17.278 1.00 91.12 614 LEU A CA 1
ATOM 4897 C C . LEU A 1 614 ? 40.919 19.280 -18.643 1.00 91.12 614 LEU A C 1
ATOM 4899 O O . LEU A 1 614 ? 40.040 18.685 -19.266 1.00 91.12 614 LEU A O 1
ATOM 4903 N N . ARG A 1 615 ? 41.521 20.366 -19.146 1.00 86.06 615 ARG A N 1
ATOM 4904 C CA . ARG A 1 615 ? 41.186 20.896 -20.482 1.00 86.06 615 ARG A CA 1
ATOM 4905 C C . ARG A 1 615 ? 41.535 19.910 -21.592 1.00 86.06 615 ARG A C 1
ATOM 4907 O O . ARG A 1 615 ? 40.857 19.865 -22.615 1.00 86.06 615 ARG A O 1
ATOM 4914 N N . GLN A 1 616 ? 42.588 19.127 -21.383 1.00 85.62 616 GLN A N 1
ATOM 4915 C CA . GLN A 1 616 ? 42.967 18.012 -22.237 1.00 85.62 616 GLN A CA 1
ATOM 4916 C C . GLN A 1 616 ? 43.257 16.791 -21.360 1.00 85.62 616 GLN A C 1
ATOM 4918 O O . GLN A 1 616 ? 44.017 16.922 -20.398 1.00 85.62 616 GLN A O 1
ATOM 4923 N N . PRO A 1 617 ? 42.680 15.612 -21.665 1.00 86.31 617 PRO A N 1
ATOM 4924 C CA . PRO A 1 617 ? 42.966 14.403 -20.908 1.00 86.31 617 PRO A CA 1
ATOM 4925 C C . PRO A 1 617 ? 44.462 14.084 -20.900 1.00 86.31 617 PRO A C 1
ATOM 4927 O O . PRO A 1 617 ? 45.112 14.061 -21.947 1.00 86.31 617 PRO A O 1
ATOM 4930 N N . MET A 1 618 ? 45.005 13.809 -19.720 1.00 89.50 618 MET A N 1
ATOM 4931 C CA . MET A 1 618 ? 46.427 13.549 -19.530 1.00 89.50 618 MET A CA 1
ATOM 4932 C C . MET A 1 618 ? 46.702 12.047 -19.512 1.00 89.50 618 MET A C 1
ATOM 4934 O O . MET A 1 618 ? 46.223 11.346 -18.626 1.00 89.50 618 MET A O 1
ATOM 4938 N N . THR A 1 619 ? 47.569 11.557 -20.399 1.00 91.38 619 THR A N 1
ATOM 4939 C CA . THR A 1 619 ? 48.086 10.182 -20.306 1.00 91.38 619 THR A CA 1
ATOM 4940 C C . THR A 1 619 ? 48.978 10.008 -19.075 1.00 91.38 619 THR A C 1
ATOM 4942 O O . THR A 1 619 ? 49.937 10.767 -18.889 1.00 91.38 619 THR A O 1
ATOM 4945 N N . LEU A 1 620 ? 48.674 8.997 -18.262 1.00 90.38 620 LEU A N 1
ATOM 4946 C CA . LEU A 1 620 ? 49.370 8.650 -17.029 1.00 90.38 620 LEU A CA 1
ATOM 4947 C C . LEU A 1 620 ? 50.584 7.755 -17.305 1.00 90.38 620 LEU A C 1
ATOM 4949 O O . LEU A 1 620 ? 50.468 6.677 -17.883 1.00 90.38 620 LEU A O 1
ATOM 4953 N N . ASP A 1 621 ? 51.750 8.198 -16.845 1.00 90.25 621 ASP A N 1
ATOM 4954 C CA . ASP A 1 621 ? 52.988 7.419 -16.772 1.00 90.25 621 ASP A CA 1
ATOM 4955 C C . ASP A 1 621 ? 53.385 7.214 -15.298 1.00 90.25 621 ASP A C 1
ATOM 4957 O O . ASP A 1 621 ? 52.740 7.739 -14.387 1.00 90.25 621 ASP A O 1
ATOM 4961 N N . SER A 1 622 ? 54.448 6.449 -15.040 1.00 87.50 622 SER A N 1
ATOM 4962 C CA . SER A 1 622 ? 54.895 6.147 -13.673 1.00 87.50 622 SER A CA 1
ATOM 4963 C C . SER A 1 622 ? 55.223 7.401 -12.848 1.00 87.50 622 SER A C 1
ATOM 4965 O O . SER A 1 622 ? 54.955 7.430 -11.645 1.00 87.50 622 SER A O 1
ATOM 4967 N N . SER A 1 623 ? 55.748 8.454 -13.481 1.00 88.62 623 SER A N 1
ATOM 4968 C CA . SER A 1 623 ? 56.077 9.728 -12.829 1.00 88.62 623 SER A CA 1
ATOM 4969 C C . SER A 1 623 ? 54.814 10.490 -12.424 1.00 88.62 623 SER A C 1
ATOM 4971 O O . SER A 1 623 ? 54.669 10.904 -11.272 1.00 88.62 623 SER A O 1
ATOM 4973 N N . LYS A 1 624 ? 53.847 10.605 -13.340 1.00 91.44 624 LYS A N 1
ATOM 4974 C CA . LYS A 1 624 ? 52.562 11.273 -13.096 1.00 91.44 624 LYS A CA 1
ATOM 4975 C C . LYS A 1 624 ? 51.729 10.539 -12.055 1.00 91.44 624 LYS A C 1
ATOM 4977 O O . LYS A 1 624 ? 51.175 11.183 -11.172 1.00 91.44 624 LYS A O 1
ATOM 4982 N N . ILE A 1 625 ? 51.690 9.207 -12.106 1.00 90.31 625 ILE A N 1
ATOM 4983 C CA . ILE A 1 625 ? 51.024 8.389 -11.082 1.00 90.31 625 ILE A CA 1
ATOM 4984 C C . ILE A 1 625 ? 51.634 8.685 -9.708 1.00 90.31 625 ILE A C 1
ATOM 4986 O O . ILE A 1 625 ? 50.901 8.995 -8.774 1.00 90.31 625 ILE A O 1
ATOM 4990 N N . THR A 1 626 ? 52.968 8.706 -9.610 1.00 89.38 626 THR A N 1
ATOM 4991 C CA . THR A 1 626 ? 53.676 9.027 -8.358 1.00 89.38 626 THR A CA 1
ATOM 4992 C C . THR A 1 626 ? 53.328 10.424 -7.832 1.00 89.38 626 THR A C 1
ATOM 4994 O O . THR A 1 626 ? 53.183 10.613 -6.624 1.00 89.38 626 THR A O 1
ATOM 4997 N N . ALA A 1 627 ? 53.145 11.402 -8.723 1.00 90.25 627 ALA A N 1
ATOM 4998 C CA . ALA A 1 627 ? 52.753 12.760 -8.350 1.00 90.25 627 ALA A CA 1
ATOM 4999 C C . ALA A 1 627 ? 51.327 12.840 -7.765 1.00 90.25 627 ALA A C 1
ATOM 5001 O O . ALA A 1 627 ? 51.068 13.685 -6.904 1.00 90.25 627 ALA A O 1
ATOM 5002 N N . PHE A 1 628 ? 50.414 11.956 -8.188 1.00 92.12 628 PHE A N 1
ATOM 5003 C CA . PHE A 1 628 ? 49.046 11.870 -7.664 1.00 92.12 628 PHE A CA 1
ATOM 5004 C C . PHE A 1 628 ? 48.886 10.891 -6.490 1.00 92.12 628 PHE A C 1
ATOM 5006 O O . PHE A 1 628 ? 47.876 10.962 -5.795 1.00 92.12 628 PHE A O 1
ATOM 5013 N N . THR A 1 629 ? 49.875 10.044 -6.180 1.00 88.38 629 THR A N 1
ATOM 5014 C CA . THR A 1 629 ? 49.829 9.111 -5.036 1.00 88.38 629 THR A CA 1
ATOM 5015 C C . THR A 1 629 ? 49.371 9.752 -3.715 1.00 88.38 629 THR A C 1
ATOM 5017 O O . THR A 1 629 ? 48.533 9.142 -3.046 1.00 88.38 629 THR A O 1
ATOM 5020 N N . PRO A 1 630 ? 49.812 10.972 -3.326 1.00 91.12 630 PRO A N 1
ATOM 5021 C CA . PRO A 1 630 ? 49.370 11.617 -2.082 1.00 91.12 630 PRO A CA 1
ATOM 5022 C C . PRO A 1 630 ? 47.861 11.915 -1.988 1.00 91.12 630 PRO A C 1
ATOM 5024 O O . PRO A 1 630 ? 47.367 12.195 -0.891 1.00 91.12 630 PRO A O 1
ATOM 5027 N N . LEU A 1 631 ? 47.150 11.891 -3.121 1.00 90.44 631 LEU A N 1
ATOM 5028 C CA . LEU A 1 631 ? 45.705 12.105 -3.243 1.00 90.44 631 LEU A CA 1
ATOM 5029 C C . LEU A 1 631 ? 44.892 10.805 -3.231 1.00 90.44 631 LEU A C 1
ATOM 5031 O O . LEU A 1 631 ? 43.665 10.876 -3.213 1.00 90.44 631 LEU A O 1
ATOM 5035 N N . SER A 1 632 ? 45.548 9.642 -3.210 1.00 87.81 632 SER A N 1
ATOM 5036 C CA . SER A 1 632 ? 44.858 8.351 -3.099 1.00 87.81 632 SER A CA 1
ATOM 5037 C C . SER A 1 632 ? 43.955 8.338 -1.866 1.00 87.81 632 SER A C 1
ATOM 5039 O O . SER A 1 632 ? 44.353 8.828 -0.808 1.00 87.81 632 SER A O 1
ATOM 5041 N N . GLU A 1 633 ? 42.734 7.826 -2.022 1.00 87.75 633 GLU A N 1
ATOM 5042 C CA . GLU A 1 633 ? 41.648 7.764 -1.025 1.00 87.75 633 GLU A CA 1
ATOM 5043 C C . GLU A 1 633 ? 41.079 9.133 -0.597 1.00 87.75 633 GLU A C 1
ATOM 5045 O O . GLU A 1 633 ? 39.997 9.207 -0.009 1.00 87.75 633 GLU A O 1
ATOM 5050 N N . LYS A 1 634 ? 41.758 10.234 -0.941 1.00 90.50 634 LYS A N 1
ATOM 5051 C CA . LYS A 1 634 ? 41.352 11.621 -0.652 1.00 90.50 634 LYS A CA 1
ATOM 5052 C C . LYS A 1 634 ? 40.639 12.293 -1.825 1.00 90.50 634 LYS A C 1
ATOM 5054 O O . LYS A 1 634 ? 40.023 13.341 -1.638 1.00 90.50 634 LYS A O 1
ATOM 5059 N N . ALA A 1 635 ? 40.730 11.713 -3.015 1.00 92.38 635 ALA A N 1
ATOM 5060 C CA . ALA A 1 635 ? 40.038 12.145 -4.218 1.00 92.38 635 ALA A CA 1
ATOM 5061 C C . ALA A 1 635 ? 39.669 10.926 -5.073 1.00 92.38 635 ALA A C 1
ATOM 5063 O O . ALA A 1 635 ? 40.355 9.905 -5.022 1.00 92.38 635 ALA A O 1
ATOM 5064 N N . ALA A 1 636 ? 38.612 11.053 -5.869 1.00 93.81 636 ALA A N 1
ATOM 5065 C CA . ALA A 1 636 ? 38.319 10.119 -6.946 1.00 93.81 636 ALA A CA 1
ATOM 5066 C C . ALA A 1 636 ? 38.907 10.638 -8.267 1.00 93.81 636 ALA A C 1
ATOM 5068 O O . ALA A 1 636 ? 38.927 11.841 -8.537 1.00 93.81 636 ALA A O 1
ATOM 5069 N N . PHE A 1 637 ? 39.411 9.724 -9.086 1.00 93.69 637 PHE A N 1
ATOM 5070 C CA . PHE A 1 637 ? 40.025 9.992 -10.378 1.00 93.69 637 PHE A CA 1
ATOM 5071 C C . PHE A 1 637 ? 39.192 9.347 -11.466 1.00 93.69 637 PHE A C 1
ATOM 5073 O O . PHE A 1 637 ? 38.944 8.141 -11.432 1.00 93.69 637 PHE A O 1
ATOM 5080 N N . LYS A 1 638 ? 38.819 10.142 -12.463 1.00 92.31 638 LYS A N 1
ATOM 5081 C CA . LYS A 1 638 ? 38.099 9.654 -13.628 1.00 92.31 638 LYS A CA 1
ATOM 5082 C C . LYS A 1 638 ? 39.079 9.412 -14.764 1.00 92.31 638 LYS A C 1
ATOM 5084 O O . LYS A 1 638 ? 39.770 10.331 -15.214 1.00 92.31 638 LYS A O 1
ATOM 5089 N N . LEU A 1 639 ? 39.193 8.156 -15.174 1.00 90.56 639 LEU A N 1
ATOM 5090 C CA . LEU A 1 639 ? 40.186 7.678 -16.125 1.00 90.56 639 LEU A CA 1
ATOM 5091 C C . LEU A 1 639 ? 39.498 7.123 -17.359 1.00 90.56 639 LEU A C 1
ATOM 5093 O O . LEU A 1 639 ? 38.512 6.407 -17.253 1.00 90.56 639 LEU A O 1
ATOM 5097 N N . ARG A 1 640 ? 40.072 7.377 -18.529 1.00 85.31 640 ARG A N 1
ATOM 5098 C CA . ARG A 1 640 ? 39.756 6.646 -19.753 1.00 85.31 640 ARG A CA 1
ATOM 5099 C C . ARG A 1 640 ? 40.791 5.551 -19.939 1.00 85.31 640 ARG A C 1
ATOM 5101 O O . ARG A 1 640 ? 41.981 5.844 -20.079 1.00 85.31 640 ARG A O 1
ATOM 5108 N N . VAL A 1 641 ? 40.341 4.306 -19.895 1.00 83.75 641 VAL A N 1
ATOM 5109 C CA . VAL A 1 641 ? 41.173 3.108 -20.032 1.00 83.75 641 VAL A CA 1
ATOM 5110 C C . VAL A 1 641 ? 40.783 2.363 -21.296 1.00 83.75 641 VAL A C 1
ATOM 5112 O O . VAL A 1 641 ? 39.632 2.407 -21.715 1.00 83.75 641 VAL A O 1
ATOM 5115 N N . MET A 1 642 ? 41.736 1.683 -21.927 1.00 74.31 642 MET A N 1
ATOM 5116 C CA . MET A 1 642 ? 41.424 0.824 -23.069 1.00 74.31 642 MET A CA 1
ATOM 5117 C C . MET A 1 642 ? 40.555 -0.343 -22.594 1.00 74.31 642 MET A C 1
ATOM 5119 O O . MET A 1 642 ? 40.957 -1.061 -21.676 1.00 74.31 642 MET A O 1
ATOM 5123 N N . LYS A 1 643 ? 39.396 -0.548 -23.232 1.00 63.00 643 LYS A N 1
ATOM 5124 C CA . LYS A 1 643 ? 38.578 -1.748 -23.023 1.00 63.00 643 LYS A CA 1
ATOM 5125 C C . LYS A 1 643 ? 39.434 -2.972 -23.367 1.00 63.00 643 LYS A C 1
ATOM 5127 O O . LYS A 1 643 ? 39.987 -3.030 -24.469 1.00 63.00 643 LYS A O 1
ATOM 5132 N N . LYS A 1 644 ? 39.575 -3.902 -22.420 1.00 53.00 644 LYS A N 1
ATOM 5133 C CA . LYS A 1 644 ? 40.266 -5.181 -22.649 1.00 53.00 644 LYS A CA 1
ATOM 5134 C C . LYS A 1 644 ? 39.498 -6.085 -23.604 1.00 53.00 644 LYS A C 1
ATOM 5136 O O . LYS A 1 644 ? 38.247 -6.047 -23.585 1.00 53.00 644 LYS A O 1
#

Radius of gyration: 42.6 Å; Cα contacts (8 Å, |Δi|>4): 1186; chains: 1; bounding box: 112×67×115 Å